Protein AF-0000000075746183 (afdb_homodimer)

Secondary structure (DSSP, 8-state):
--STTSGGGGGGGGGGG-------------------------TT----SSEEEEEEGGG--SHHHHHHHHHHHHHHTT-----GGG---SEEEEEHHHH-TT---TT--HHHHH-EEEEE----SS-HHHHT-TT--EEE-TTS-EEE-TTT-----HHHHH-TT---EE--S-SGGG-SS--TTSPPPPTT-EE---TTHHHHHTT---HHHHHTTTSEEEEETT-TTSHHHHHHHHS-EE-S-GGGS---SEEEE-/---SSGGGSGGGGGGGG-------------------------TT----SSEEEEEEGGG--SHHHHHHHHHHHHHHTT-----GGG---SEEEEEHHHH-TT---TT--HHHHH-EEEEE----SS-HHHHT-TT--EEE-TTS-EEE-TTT-----HHHHH-TT---EE--S-SGGG-SS--TTSPPPPTT-EE---TTHHHHHTT---HHHHHTTTSEEEEETT-TTSHHHHHHHHS-EE-S-GGGS---SEEEE-

InterPro domains:
  IPR006311 Twin-arginine translocation pathway, signal sequence [PS51318] (1-30)
  IPR017896 4Fe-4S ferredoxin-type, iron-sulphur binding domain [PF13247] (120-168)
  IPR017896 4Fe-4S ferredoxin-type, iron-sulphur binding domain [PS51379] (144-173)
  IPR017900 4Fe-4S ferredoxin, iron-sulphur binding, conserved site [PS00198] (153-164)
  IPR050954 Electron transfer iron-sulfur cluster-binding protein [PTHR43177] (46-257)
  IPR054822 Sulfate reduction electron transfer complex DsrMKJOP subunit DsrO-like [NF045797] (1-258)

Structure (mmCIF, N/CA/C/O backbone):
dat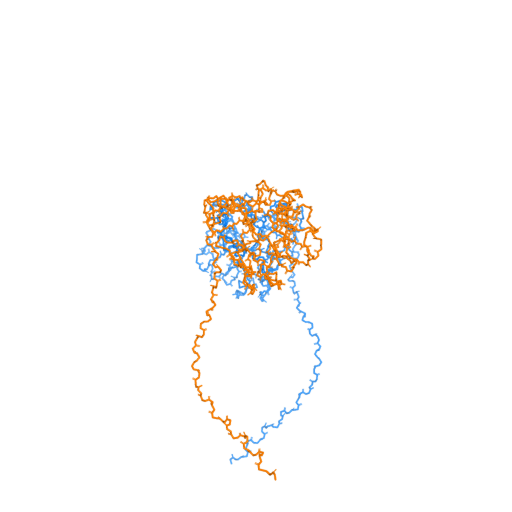a_AF-0000000075746183-model_v1
#
loop_
_entity.id
_entity.type
_entity.pdbx_description
1 polymer 'Membrane-bound menaquinol oxidoreductase, periplasmic ferredoxin subunit'
#
loop_
_atom_site.group_PDB
_atom_site.id
_atom_site.type_symbol
_atom_site.label_atom_id
_atom_site.label_alt_id
_atom_site.label_comp_id
_atom_site.label_asym_id
_atom_site.label_entity_id
_atom_site.label_seq_id
_atom_site.pdbx_PDB_ins_code
_atom_site.Cartn_x
_atom_site.Cartn_y
_atom_site.Cartn_z
_atom_site.occupancy
_atom_site.B_iso_or_equiv
_atom_site.auth_seq_id
_atom_site.auth_comp_id
_atom_site.auth_asym_id
_atom_site.auth_atom_id
_atom_site.pdbx_PDB_model_num
ATOM 1 N N . MET A 1 1 ? -32.625 -1.997 79.5 1 24.83 1 MET A N 1
ATOM 2 C CA . MET A 1 1 ? -31.609 -1.479 78.562 1 24.83 1 MET A CA 1
ATOM 3 C C . MET A 1 1 ? -31.953 -1.884 77.125 1 24.83 1 MET A C 1
ATOM 5 O O . MET A 1 1 ? -31.125 -1.716 76.25 1 24.83 1 MET A O 1
ATOM 9 N N . ASP A 1 2 ? -33 -2.76 76.938 1 25.75 2 ASP A N 1
ATOM 10 C CA . ASP A 1 2 ? -33.625 -3.752 76.062 1 25.75 2 ASP A CA 1
ATOM 11 C C . ASP A 1 2 ? -34.281 -3.094 74.875 1 25.75 2 ASP A C 1
ATOM 13 O O . ASP A 1 2 ? -34.531 -3.752 73.812 1 25.75 2 ASP A O 1
ATOM 17 N N . ASN A 1 3 ? -35 -1.98 75.062 1 28.05 3 ASN A N 1
ATOM 18 C CA . ASN A 1 3 ? -36.188 -1.578 74.312 1 28.05 3 ASN A CA 1
ATOM 19 C C . ASN A 1 3 ? -35.812 -1.03 72.938 1 28.05 3 ASN A C 1
ATOM 21 O O . ASN A 1 3 ? -36.688 -0.773 72.125 1 28.05 3 ASN A O 1
ATOM 25 N N . THR A 1 4 ? -34.688 -0.251 72.875 1 26.89 4 THR A N 1
ATOM 26 C CA . THR A 1 4 ? -34.656 0.896 71.938 1 26.89 4 THR A CA 1
ATOM 27 C C . THR A 1 4 ? -34.406 0.446 70.5 1 26.89 4 THR A C 1
ATOM 29 O O . THR A 1 4 ? -34.125 1.27 69.625 1 26.89 4 THR A O 1
ATOM 32 N N . ARG A 1 5 ? -34.031 -0.849 70.188 1 27.45 5 ARG A N 1
ATOM 33 C CA . ARG A 1 5 ? -33.469 -1.454 69 1 27.45 5 ARG A CA 1
ATOM 34 C C . ARG A 1 5 ? -34.5 -1.466 67.875 1 27.45 5 ARG A C 1
ATOM 36 O O . ARG A 1 5 ? -34.156 -1.617 66.688 1 27.45 5 ARG A O 1
ATOM 43 N N . ARG A 1 6 ? -35.812 -1.754 68.188 1 24.78 6 ARG A N 1
ATOM 44 C CA . ARG A 1 6 ? -36.875 -2.344 67.375 1 24.78 6 ARG A CA 1
ATOM 45 C C . ARG A 1 6 ? -37.312 -1.395 66.25 1 24.78 6 ARG A C 1
ATOM 47 O O . ARG A 1 6 ? -37.906 -1.827 65.25 1 24.78 6 ARG A O 1
ATOM 54 N N . LYS A 1 7 ? -37.531 -0.068 66.562 1 26.28 7 LYS A N 1
ATOM 55 C CA . LYS A 1 7 ? -38.5 0.768 65.875 1 26.28 7 LYS A CA 1
ATOM 56 C C . LYS A 1 7 ? -38.062 1.05 64.438 1 26.28 7 LYS A C 1
ATOM 58 O O . LYS A 1 7 ? -38.781 1.737 63.688 1 26.28 7 LYS A O 1
ATOM 63 N N . PHE A 1 8 ? -36.719 0.961 64.062 1 26.64 8 PHE A N 1
ATOM 64 C CA . PHE A 1 8 ? -36.188 1.719 62.938 1 26.64 8 PHE A CA 1
ATOM 65 C C . PHE A 1 8 ? -36.625 1.104 61.625 1 26.64 8 PHE A C 1
ATOM 67 O O . PHE A 1 8 ? -36.531 1.731 60.562 1 26.64 8 PHE A O 1
ATOM 74 N N . LEU A 1 9 ? -37.156 -0.167 61.5 1 29.14 9 LEU A N 1
ATOM 75 C CA . LEU A 1 9 ? -37.188 -0.981 60.312 1 29.14 9 LEU A CA 1
ATOM 76 C C . LEU A 1 9 ? -38.312 -0.522 59.375 1 29.14 9 LEU A C 1
ATOM 78 O O . LEU A 1 9 ? -38.531 -1.089 58.312 1 29.14 9 LEU A O 1
ATOM 82 N N . LYS A 1 10 ? -39.312 0.073 59.938 1 27.67 10 LYS A N 1
ATOM 83 C CA . LYS A 1 10 ? -40.625 0.03 59.344 1 27.67 10 LYS A CA 1
ATOM 84 C C . LYS A 1 10 ? -40.625 0.615 57.938 1 27.67 10 LYS A C 1
ATOM 86 O O . LYS A 1 10 ? -41.312 0.098 57.062 1 27.67 10 LYS A O 1
ATOM 91 N N . ILE A 1 11 ? -40.281 1.872 57.75 1 28.86 11 ILE A N 1
ATOM 92 C CA . ILE A 1 11 ? -41.031 2.691 56.812 1 28.86 11 ILE A CA 1
ATOM 93 C C . ILE A 1 11 ? -40.594 2.355 55.375 1 28.86 11 ILE A C 1
ATOM 95 O O . ILE A 1 11 ? -40.938 3.096 54.438 1 28.86 11 ILE A O 1
ATOM 99 N N . ALA A 1 12 ? -39.781 1.295 55.125 1 27.34 12 ALA A N 1
ATOM 100 C CA . ALA A 1 12 ? -39 1.243 53.875 1 27.34 12 ALA A CA 1
ATOM 101 C C . ALA A 1 12 ? -39.875 0.935 52.688 1 27.34 12 ALA A C 1
ATOM 103 O O . ALA A 1 12 ? -39.406 0.952 51.531 1 27.34 12 ALA A O 1
ATOM 104 N N . GLY A 1 13 ? -40.969 0.27 52.875 1 27.28 13 GLY A N 1
ATOM 105 C CA . GLY A 1 13 ? -41.406 -0.641 51.844 1 27.28 13 GLY A CA 1
ATOM 106 C C . GLY A 1 13 ? -41.938 0.072 50.594 1 27.28 13 GLY A C 1
ATOM 107 O O . GLY A 1 13 ? -42.094 -0.538 49.562 1 27.28 13 GLY A O 1
ATOM 108 N N . MET A 1 14 ? -42.719 1.104 50.812 1 26.31 14 MET A N 1
ATOM 109 C CA . MET A 1 14 ? -43.844 1.209 49.875 1 26.31 14 MET A CA 1
ATOM 110 C C . MET A 1 14 ? -43.312 1.618 48.5 1 26.31 14 MET A C 1
ATOM 112 O O . MET A 1 14 ? -44.062 1.519 47.5 1 26.31 14 MET A O 1
ATOM 116 N N . ALA A 1 15 ? -42.281 2.41 48.312 1 27.59 15 ALA A N 1
ATOM 117 C CA . ALA A 1 15 ? -42.438 3.443 47.312 1 27.59 15 ALA A CA 1
ATOM 118 C C . ALA A 1 15 ? -42.281 2.861 45.906 1 27.59 15 ALA A C 1
ATOM 120 O O . ALA A 1 15 ? -42.281 3.598 44.906 1 27.59 15 ALA A O 1
ATOM 121 N N . ALA A 1 16 ? -42.125 1.561 45.656 1 27.09 16 ALA A N 1
ATOM 122 C CA . ALA A 1 16 ? -41.375 1.199 44.438 1 27.09 16 ALA A CA 1
ATOM 123 C C . ALA A 1 16 ? -42.219 1.421 43.188 1 27.09 16 ALA A C 1
ATOM 125 O O . ALA A 1 16 ? -41.719 1.299 42.062 1 27.09 16 ALA A O 1
ATOM 126 N N . ALA A 1 17 ? -43.531 1.429 43.281 1 29.47 17 ALA A N 1
ATOM 127 C CA . ALA A 1 17 ? -44.188 0.857 42.125 1 29.47 17 ALA A CA 1
ATOM 128 C C . ALA A 1 17 ? -44.094 1.808 40.938 1 29.47 17 ALA A C 1
ATOM 130 O O . ALA A 1 17 ? -44.688 1.549 39.875 1 29.47 17 ALA A O 1
ATOM 131 N N . VAL A 1 18 ? -43.656 3.062 41.062 1 30.58 18 VAL A N 1
ATOM 132 C CA . VAL A 1 18 ? -44.156 3.91 39.969 1 30.58 18 VAL A CA 1
ATOM 133 C C . VAL A 1 18 ? -43.625 3.404 38.625 1 30.58 18 VAL A C 1
ATOM 135 O O . VAL A 1 18 ? -42.406 3.195 38.469 1 30.58 18 VAL A O 1
ATOM 138 N N . GLY A 1 19 ? -44.344 2.672 37.75 1 30.81 19 GLY A N 1
ATOM 139 C CA . GLY A 1 19 ? -44.219 2.143 36.406 1 30.81 19 GLY A CA 1
ATOM 140 C C . GLY A 1 19 ? -43.688 3.16 35.406 1 30.81 19 GLY A C 1
ATOM 141 O O . GLY A 1 19 ? -44.438 4.078 35.031 1 30.81 19 GLY A O 1
ATOM 142 N N . MET A 1 20 ? -42.531 3.893 35.625 1 28.91 20 MET A N 1
ATOM 143 C CA . MET A 1 20 ? -42.062 5.016 34.812 1 28.91 20 MET A CA 1
ATOM 144 C C . MET A 1 20 ? -41.875 4.621 33.375 1 28.91 20 MET A C 1
ATOM 146 O O . MET A 1 20 ? -41.25 3.602 33.062 1 28.91 20 MET A O 1
ATOM 150 N N . GLY A 1 21 ? -42.906 4.992 32.5 1 32.09 21 GLY A N 1
ATOM 151 C CA . GLY A 1 21 ? -42.938 4.902 31.031 1 32.09 21 GLY A CA 1
ATOM 152 C C . GLY A 1 21 ? -41.656 5.359 30.375 1 32.09 21 GLY A C 1
ATOM 153 O O . GLY A 1 21 ? -41.094 6.395 30.75 1 32.09 21 GLY A O 1
ATOM 154 N N . SER A 1 22 ? -40.75 4.523 29.922 1 32.72 22 SER A N 1
ATOM 155 C CA . SER A 1 22 ? -39.406 4.605 29.312 1 32.72 22 SER A CA 1
ATOM 156 C C . SER A 1 22 ? -39.438 5.5 28.062 1 32.72 22 SER A C 1
ATOM 158 O O . SER A 1 22 ? -39.812 5.055 26.984 1 32.72 22 SER A O 1
ATOM 160 N N . GLY A 1 23 ? -40.219 6.621 28.016 1 31.22 23 GLY A N 1
ATOM 161 C CA . GLY A 1 23 ? -40.125 7.301 26.734 1 31.22 23 GLY A CA 1
ATOM 162 C C . GLY A 1 23 ? -38.688 7.465 26.25 1 31.22 23 GLY A C 1
ATOM 163 O O . GLY A 1 23 ? -37.75 7.352 27.031 1 31.22 23 GLY A O 1
ATOM 164 N N . VAL A 1 24 ? -38.5 7.488 24.844 1 31.08 24 VAL A N 1
ATOM 165 C CA . VAL A 1 24 ? -37.375 7.547 23.922 1 31.08 24 VAL A CA 1
ATOM 166 C C . VAL A 1 24 ? -36.531 8.805 24.188 1 31.08 24 VAL A C 1
ATOM 168 O O . VAL A 1 24 ? -37.031 9.922 24.062 1 31.08 24 VAL A O 1
ATOM 171 N N . ALA A 1 25 ? -35.844 8.945 25.266 1 31.73 25 ALA A N 1
ATOM 172 C CA . ALA A 1 25 ? -34.906 10.047 25.281 1 31.73 25 ALA A CA 1
ATOM 173 C C . ALA A 1 25 ? -34.062 10.062 24 1 31.73 25 ALA A C 1
ATOM 175 O O . ALA A 1 25 ? -33.219 9.188 23.797 1 31.73 25 ALA A O 1
ATOM 176 N N . GLY A 1 26 ? -34.688 10.391 22.906 1 32.12 26 GLY A N 1
ATOM 177 C CA . GLY A 1 26 ? -33.875 10.742 21.75 1 32.12 26 GLY A CA 1
ATOM 178 C C . GLY A 1 26 ? -32.656 11.594 22.109 1 32.12 26 GLY A C 1
ATOM 179 O O . GLY A 1 26 ? -32.812 12.609 22.797 1 32.12 26 GLY A O 1
ATOM 180 N N . SER A 1 27 ? -31.578 10.945 22.438 1 34.5 27 SER A N 1
ATOM 181 C CA . SER A 1 27 ? -30.297 11.625 22.609 1 34.5 27 SER A CA 1
ATOM 182 C C . SER A 1 27 ? -30.125 12.734 21.578 1 34.5 27 SER A C 1
ATOM 184 O O . SER A 1 27 ? -29.891 12.453 20.391 1 34.5 27 SER A O 1
ATOM 186 N N . ALA A 1 28 ? -30.828 13.828 21.75 1 33.38 28 ALA A N 1
ATOM 187 C CA . ALA A 1 28 ? -30.469 15.047 21.031 1 33.38 28 ALA A CA 1
ATOM 188 C C . ALA A 1 28 ? -29 15.375 21.203 1 33.38 28 ALA A C 1
ATOM 190 O O . ALA A 1 28 ? -28.594 15.945 22.234 1 33.38 28 ALA A O 1
ATOM 191 N N . VAL A 1 29 ? -28.125 14.508 20.922 1 34.62 29 VAL A N 1
ATOM 192 C CA . VAL A 1 29 ? -26.812 15.094 20.703 1 34.62 29 VAL A CA 1
ATOM 193 C C . VAL A 1 29 ? -26.938 16.359 19.859 1 34.62 29 VAL A C 1
ATOM 195 O O . VAL A 1 29 ? -27.312 16.297 18.688 1 34.62 29 VAL A O 1
ATOM 198 N N . ALA A 1 30 ? -27.375 17.438 20.453 1 33.44 30 ALA A N 1
ATOM 199 C CA . ALA A 1 30 ? -27.312 18.734 19.781 1 33.44 30 ALA A CA 1
ATOM 200 C C . ALA A 1 30 ? -25.984 18.906 19.047 1 33.44 30 ALA A C 1
ATOM 202 O O . ALA A 1 30 ? -24.922 18.812 19.672 1 33.44 30 ALA A O 1
ATOM 203 N N . SER A 1 31 ? -25.906 18.578 17.797 1 35.06 31 SER A N 1
ATOM 204 C CA . SER A 1 31 ? -24.828 19.031 16.922 1 35.06 31 SER A CA 1
ATOM 205 C C . SER A 1 31 ? -24.547 20.516 17.125 1 35.06 31 SER A C 1
ATOM 207 O O . SER A 1 31 ? -25.312 21.375 16.688 1 35.06 31 SER A O 1
ATOM 209 N N . TYR A 1 32 ? -24.266 20.906 18.297 1 28.62 32 TYR A N 1
ATOM 210 C CA . TYR A 1 32 ? -23.797 22.281 18.312 1 28.62 32 TYR A CA 1
ATOM 211 C C . TYR A 1 32 ? -22.812 22.547 17.188 1 28.62 32 TYR A C 1
ATOM 213 O O . TYR A 1 32 ? -21.703 22.016 17.172 1 28.62 32 TYR A O 1
ATOM 221 N N . LYS A 1 33 ? -23.234 22.875 16.047 1 40.09 33 LYS A N 1
ATOM 222 C CA . LYS A 1 33 ? -22.375 23.484 15.023 1 40.09 33 LYS A CA 1
ATOM 223 C C . LYS A 1 33 ? -21.875 24.844 15.477 1 40.09 33 LYS A C 1
ATOM 225 O O . LYS A 1 33 ? -22.672 25.766 15.688 1 40.09 33 LYS A O 1
ATOM 230 N N . PRO A 1 34 ? -20.812 24.938 16.234 1 34.56 34 PRO A N 1
ATOM 231 C CA . PRO A 1 34 ? -20.391 26.312 16.453 1 34.56 34 PRO A CA 1
ATOM 232 C C . PRO A 1 34 ? -20.734 27.234 15.289 1 34.56 34 PRO A C 1
ATOM 234 O O . PRO A 1 34 ? -20.719 26.797 14.133 1 34.56 34 PRO A O 1
ATOM 237 N N . HIS A 1 35 ? -21.641 28.125 15.484 1 34.94 35 HIS A N 1
ATOM 238 C CA . HIS A 1 35 ? -21.906 29.172 14.5 1 34.94 35 HIS A CA 1
ATOM 239 C C . HIS A 1 35 ? -20.609 29.766 13.977 1 34.94 35 HIS A C 1
ATOM 241 O O . HIS A 1 35 ? -19.938 30.531 14.68 1 34.94 35 HIS A O 1
ATOM 247 N N . LEU A 1 36 ? -19.719 29.078 13.344 1 38.56 36 LEU A N 1
ATOM 248 C CA . LEU A 1 36 ? -18.719 29.828 12.578 1 38.56 36 LEU A CA 1
ATOM 249 C C . LEU A 1 36 ? -19.328 31.078 11.961 1 38.56 36 LEU A C 1
ATOM 251 O O . LEU A 1 36 ? -20.375 31.016 11.312 1 38.56 36 LEU A O 1
ATOM 255 N N . SER A 1 37 ? -19.297 32.219 12.523 1 35.5 37 SER A N 1
ATOM 256 C CA . SER A 1 37 ? -19.609 33.469 11.852 1 35.5 37 SER A CA 1
ATOM 257 C C . SER A 1 37 ? -19.328 33.375 10.359 1 35.5 37 SER A C 1
ATOM 259 O O . SER A 1 37 ? -18.297 32.844 9.945 1 35.5 37 SER A O 1
ATOM 261 N N . LYS A 1 38 ? -20.281 33.156 9.516 1 41.38 38 LYS A N 1
ATOM 262 C CA . LYS A 1 38 ? -20.141 33.531 8.117 1 41.38 38 LYS A CA 1
ATOM 263 C C . LYS A 1 38 ? -19.281 34.781 7.98 1 41.38 38 LYS A C 1
ATOM 265 O O . LYS A 1 38 ? -19.797 35.906 7.965 1 41.38 38 LYS A O 1
ATOM 270 N N . HIS A 1 39 ? -18.219 34.938 8.664 1 39.34 39 HIS A N 1
ATOM 271 C CA . HIS A 1 39 ? -17.375 36.062 8.234 1 39.34 39 HIS A CA 1
ATOM 272 C C . HIS A 1 39 ? -17.438 36.25 6.719 1 39.34 39 HIS A C 1
ATOM 274 O O . HIS A 1 39 ? -17.531 35.25 5.977 1 39.34 39 HIS A O 1
ATOM 280 N N . GLU A 1 40 ? -17.812 37.344 6.273 1 40 40 GLU A N 1
ATOM 281 C CA . GLU A 1 40 ? -17.781 37.781 4.883 1 40 40 GLU A CA 1
ATOM 282 C C . GLU A 1 40 ? -16.562 37.219 4.156 1 40 40 GLU A C 1
ATOM 284 O O . GLU A 1 40 ? -15.422 37.438 4.559 1 40 40 GLU A O 1
ATOM 289 N N . GLN A 1 41 ? -16.641 35.938 3.762 1 50.5 41 GLN A N 1
ATOM 290 C CA . GLN A 1 41 ? -15.633 35.438 2.834 1 50.5 41 GLN A CA 1
ATOM 291 C C . GLN A 1 41 ? -15.031 36.562 2.01 1 50.5 41 GLN A C 1
ATOM 293 O O . GLN A 1 41 ? -15.75 37.25 1.288 1 50.5 41 GLN A O 1
ATOM 298 N N . ARG A 1 42 ? -13.914 37.062 2.479 1 56.94 42 ARG A N 1
ATOM 299 C CA . ARG A 1 42 ? -13.203 38.062 1.66 1 56.94 42 ARG A CA 1
ATOM 300 C C . ARG A 1 42 ? -13.172 37.625 0.198 1 56.94 42 ARG A C 1
ATOM 302 O O . ARG A 1 42 ? -13.094 36.438 -0.101 1 56.94 42 ARG A O 1
ATOM 309 N N . LYS A 1 43 ? -13.594 38.406 -0.685 1 61 43 LYS A N 1
ATOM 310 C CA . LYS A 1 43 ? -13.594 38.188 -2.131 1 61 43 LYS A CA 1
ATOM 311 C C . LYS A 1 43 ? -12.344 37.469 -2.586 1 61 43 LYS A C 1
ATOM 313 O O . LYS A 1 43 ? -12.375 36.719 -3.566 1 61 43 LYS A O 1
ATOM 318 N N . GLU A 1 44 ? -11.156 37.406 -1.73 1 72.19 44 GLU A N 1
ATOM 319 C CA . GLU A 1 44 ? -9.883 36.844 -2.176 1 72.19 44 GLU A CA 1
ATOM 320 C C . GLU A 1 44 ? -9.633 35.469 -1.59 1 72.19 44 GLU A C 1
ATOM 322 O O . GLU A 1 44 ? -8.688 34.781 -1.979 1 72.19 44 GLU A O 1
ATOM 327 N N . ALA A 1 45 ? -10.5 34.844 -0.807 1 80.06 45 ALA A N 1
ATOM 328 C CA . ALA A 1 45 ? -10.266 33.594 -0.104 1 80.06 45 ALA A CA 1
ATOM 329 C C . ALA A 1 45 ? -10.305 32.406 -1.068 1 80.06 45 ALA A C 1
ATOM 331 O O . ALA A 1 45 ? -11.117 32.375 -1.992 1 80.06 45 ALA A O 1
ATOM 332 N N . LEU A 1 46 ? -9.32 31.5 -0.836 1 86.19 46 LEU A N 1
ATOM 333 C CA . LEU A 1 46 ? -9.43 30.25 -1.561 1 86.19 46 LEU A CA 1
ATOM 334 C C . LEU A 1 46 ? -10.609 29.422 -1.048 1 86.19 46 LEU A C 1
ATOM 336 O O . LEU A 1 46 ? -10.797 29.281 0.164 1 86.19 46 LEU A O 1
ATOM 340 N N . GLU A 1 47 ? -11.422 29.016 -1.967 1 87.31 47 GLU A N 1
ATOM 341 C CA . GLU A 1 47 ? -12.578 28.203 -1.594 1 87.31 47 GLU A CA 1
ATOM 342 C C . GLU A 1 47 ? -12.414 26.75 -2.039 1 87.31 47 GLU A C 1
ATOM 344 O O . GLU A 1 47 ? -11.875 26.484 -3.111 1 87.31 47 GLU A O 1
ATOM 349 N N . GLY A 1 48 ? -12.742 25.891 -1.13 1 92 48 GLY A N 1
ATOM 350 C CA . GLY A 1 48 ? -12.734 24.453 -1.396 1 92 48 GLY A CA 1
ATOM 351 C C . GLY A 1 48 ? -13.688 23.672 -0.507 1 92 48 GLY A C 1
ATOM 352 O O . GLY A 1 48 ? -14.141 24.188 0.523 1 92 48 GLY A O 1
ATOM 353 N N . LYS A 1 49 ? -14.062 22.531 -0.98 1 94.62 49 LYS A N 1
ATOM 354 C CA . LYS A 1 49 ? -14.977 21.688 -0.222 1 94.62 49 LYS A CA 1
ATOM 355 C C . LYS A 1 49 ? -14.219 20.672 0.621 1 94.62 49 LYS A C 1
ATOM 357 O O . LYS A 1 49 ? -14.664 20.297 1.705 1 94.62 49 LYS A O 1
ATOM 362 N N . ARG A 1 50 ? -13.109 20.266 0.1 1 97.69 50 ARG A N 1
ATOM 363 C CA . ARG A 1 50 ? -12.289 19.266 0.782 1 97.69 50 ARG A CA 1
ATOM 364 C C . ARG A 1 50 ? -10.82 19.422 0.411 1 97.69 50 ARG A C 1
ATOM 366 O O . ARG A 1 50 ? -10.352 18.828 -0.562 1 97.69 50 ARG A O 1
ATOM 373 N N . TRP A 1 51 ? -10.125 20.109 1.29 1 98.38 51 TRP A N 1
ATOM 374 C CA . TRP A 1 51 ? -8.719 20.359 0.99 1 98.38 51 TRP A CA 1
ATOM 375 C C . TRP A 1 51 ? -7.883 19.109 1.227 1 98.38 51 TRP A C 1
ATOM 377 O O . TRP A 1 51 ? -8.164 18.328 2.141 1 98.38 51 TRP A O 1
ATOM 387 N N . GLY A 1 52 ? -6.898 18.891 0.368 1 98.56 52 GLY A N 1
ATOM 388 C CA . GLY A 1 52 ? -5.949 17.797 0.516 1 98.56 52 GLY A CA 1
ATOM 389 C C . GLY A 1 52 ? -4.551 18.141 0.057 1 98.56 52 GLY A C 1
ATOM 390 O O . GLY A 1 52 ? -4.328 19.219 -0.506 1 98.56 52 GLY A O 1
ATOM 391 N N . LEU A 1 53 ? -3.619 17.328 0.427 1 98.88 53 LEU A N 1
ATOM 392 C CA . LEU A 1 53 ? -2.223 17.453 0.03 1 98.88 53 LEU A CA 1
ATOM 393 C C . LEU A 1 53 ? -1.722 16.188 -0.649 1 98.88 53 LEU A C 1
ATOM 395 O O . LEU A 1 53 ? -2.121 15.086 -0.279 1 98.88 53 LEU A O 1
ATOM 399 N N . VAL A 1 54 ? -0.916 16.391 -1.667 1 98.94 54 VAL A N 1
ATOM 400 C CA . VAL A 1 54 ? -0.118 15.312 -2.23 1 98.94 54 VAL A CA 1
ATOM 401 C C . VAL A 1 54 ? 1.367 15.602 -2.033 1 98.94 54 VAL A C 1
ATOM 403 O O . VAL A 1 54 ? 1.854 16.672 -2.426 1 98.94 54 VAL A O 1
ATOM 406 N N . ILE A 1 55 ? 2.047 14.719 -1.415 1 98.88 55 ILE A N 1
ATOM 407 C CA . ILE A 1 55 ? 3.494 14.82 -1.269 1 98.88 55 ILE A CA 1
ATOM 408 C C . ILE A 1 55 ? 4.184 13.953 -2.318 1 98.88 55 ILE A C 1
ATOM 410 O O . ILE A 1 55 ? 4.055 12.727 -2.301 1 98.88 55 ILE A O 1
ATOM 414 N N . ASP A 1 56 ? 4.84 14.594 -3.242 1 98.75 56 ASP A N 1
ATOM 415 C CA . ASP A 1 56 ? 5.641 13.883 -4.23 1 98.75 56 ASP A CA 1
ATOM 416 C C . ASP A 1 56 ? 7.016 13.523 -3.672 1 98.75 56 ASP A C 1
ATOM 418 O O . ASP A 1 56 ? 7.957 14.312 -3.777 1 98.75 56 ASP A O 1
ATOM 422 N N . THR A 1 57 ? 7.086 12.328 -3.152 1 98.25 57 THR A N 1
ATOM 423 C CA . THR A 1 57 ? 8.297 11.961 -2.422 1 98.25 57 THR A CA 1
ATOM 424 C C . THR A 1 57 ? 9.5 11.93 -3.354 1 98.25 57 THR A C 1
ATOM 426 O O . THR A 1 57 ? 10.648 11.984 -2.896 1 98.25 57 THR A O 1
ATOM 429 N N . ARG A 1 58 ? 9.336 11.859 -4.648 1 97.25 58 ARG A N 1
ATOM 430 C CA . ARG A 1 58 ? 10.414 11.82 -5.633 1 97.25 58 ARG A CA 1
ATOM 431 C C . ARG A 1 58 ? 11.148 13.156 -5.691 1 97.25 58 ARG A C 1
ATOM 433 O O . ARG A 1 58 ? 12.281 13.227 -6.184 1 97.25 58 ARG A O 1
ATOM 440 N N . LYS A 1 59 ? 10.5 14.156 -5.082 1 97.5 59 LYS A N 1
ATOM 441 C CA . LYS A 1 59 ? 11.062 15.5 -5.152 1 97.5 59 LYS A CA 1
ATOM 442 C C . LYS A 1 59 ? 11.789 15.867 -3.859 1 97.5 59 LYS A C 1
ATOM 444 O O . LYS A 1 59 ? 12.312 16.969 -3.727 1 97.5 59 LYS A O 1
ATOM 449 N N . PHE A 1 60 ? 11.812 15 -2.955 1 97.31 60 PHE A N 1
ATOM 450 C CA . PHE A 1 60 ? 12.539 15.188 -1.7 1 97.31 60 PHE A CA 1
ATOM 451 C C . PHE A 1 60 ? 13.742 14.266 -1.627 1 97.31 60 PHE A C 1
ATOM 453 O O . PHE A 1 60 ? 13.625 13.117 -1.188 1 97.31 60 PHE A O 1
ATOM 460 N N . LYS A 1 61 ? 14.867 14.742 -1.991 1 92.5 61 LYS A N 1
ATOM 461 C CA . LYS A 1 61 ? 16.047 13.914 -2.15 1 92.5 61 LYS A CA 1
ATOM 462 C C . LYS A 1 61 ? 17.078 14.211 -1.063 1 92.5 61 LYS A C 1
ATOM 464 O O . LYS A 1 61 ? 17.828 13.32 -0.646 1 92.5 61 LYS A O 1
ATOM 469 N N . SER A 1 62 ? 17.078 15.445 -0.643 1 93.88 62 SER A N 1
ATOM 470 C CA . SER A 1 62 ? 18.078 15.859 0.34 1 93.88 62 SER A CA 1
ATOM 471 C C . SER A 1 62 ? 17.422 16.438 1.587 1 93.88 62 SER A C 1
ATOM 473 O O . SER A 1 62 ? 16.234 16.781 1.565 1 93.88 62 SER A O 1
ATOM 475 N N . HIS A 1 63 ? 18.219 16.562 2.561 1 94 63 HIS A N 1
ATOM 476 C CA . HIS A 1 63 ? 17.75 17.141 3.809 1 94 63 HIS A CA 1
ATOM 477 C C . HIS A 1 63 ? 17.219 18.562 3.592 1 94 63 HIS A C 1
ATOM 479 O O . HIS A 1 63 ? 16.266 18.984 4.238 1 94 63 HIS A O 1
ATOM 485 N N . LYS A 1 64 ? 17.844 19.219 2.73 1 96.31 64 LYS A N 1
ATOM 486 C CA . LYS A 1 64 ? 17.469 20.609 2.453 1 96.31 64 LYS A CA 1
ATOM 487 C C . LYS A 1 64 ? 16.062 20.703 1.902 1 96.31 64 LYS A C 1
ATOM 489 O O . LYS A 1 64 ? 15.336 21.656 2.184 1 96.31 64 LYS A O 1
ATOM 494 N N . ASP A 1 65 ? 15.664 19.672 1.146 1 97.44 65 ASP A N 1
ATOM 495 C CA . ASP A 1 65 ? 14.32 19.656 0.568 1 97.44 65 ASP A CA 1
ATOM 496 C C . ASP A 1 65 ? 13.25 19.594 1.659 1 97.44 65 ASP A C 1
ATOM 498 O O . ASP A 1 65 ? 12.188 20.203 1.534 1 97.44 65 ASP A O 1
ATOM 502 N N . PHE A 1 66 ? 13.578 18.922 2.709 1 98.12 66 PHE A N 1
ATOM 503 C CA . PHE A 1 66 ? 12.664 18.812 3.834 1 98.12 66 PHE A CA 1
ATOM 504 C C . PHE A 1 66 ? 12.695 20.078 4.688 1 98.12 66 PHE A C 1
ATOM 506 O O . PHE A 1 66 ? 11.648 20.609 5.055 1 98.12 66 PHE A O 1
ATOM 513 N N . GLU A 1 67 ? 13.828 20.562 4.891 1 97.69 67 GLU A N 1
ATOM 514 C CA . GLU A 1 67 ? 14.062 21.672 5.805 1 97.69 67 GLU A CA 1
ATOM 515 C C . GLU A 1 67 ? 13.359 22.938 5.316 1 97.69 67 GLU A C 1
ATOM 517 O O . GLU A 1 67 ? 12.828 23.719 6.117 1 97.69 67 GLU A O 1
ATOM 522 N N . ARG A 1 68 ? 13.359 23.156 4.098 1 98 68 ARG A N 1
ATOM 523 C CA . ARG A 1 68 ? 12.75 24.375 3.592 1 98 68 ARG A CA 1
ATOM 524 C C . ARG A 1 68 ? 11.25 24.406 3.893 1 98 68 ARG A C 1
ATOM 526 O O . ARG A 1 68 ? 10.695 25.469 4.203 1 98 68 ARG A O 1
ATOM 533 N N . CYS A 1 69 ? 10.602 23.281 3.803 1 98.69 69 CYS A N 1
ATOM 534 C CA . CYS A 1 69 ? 9.18 23.203 4.113 1 98.69 69 CYS A CA 1
ATOM 535 C C . CYS A 1 69 ? 8.938 23.344 5.609 1 98.69 69 CYS A C 1
ATOM 537 O O . CYS A 1 69 ? 8.055 24.094 6.035 1 98.69 69 CYS A O 1
ATOM 539 N N . ILE A 1 70 ? 9.773 22.688 6.398 1 98.31 70 ILE A N 1
ATOM 540 C CA . ILE A 1 70 ? 9.648 22.688 7.852 1 98.31 70 ILE A CA 1
ATOM 541 C C . ILE A 1 70 ? 9.891 24.109 8.383 1 98.31 70 ILE A C 1
ATOM 543 O O . ILE A 1 70 ? 9.102 24.625 9.18 1 98.31 70 ILE A O 1
ATOM 547 N N . GLU A 1 71 ? 10.844 24.734 7.863 1 97.69 71 GLU A N 1
ATOM 548 C CA . GLU A 1 71 ? 11.203 26.062 8.32 1 97.69 71 GLU A CA 1
ATOM 549 C C . GLU A 1 71 ? 10.133 27.094 7.934 1 97.69 71 GLU A C 1
ATOM 551 O O . GLU A 1 71 ? 9.781 27.969 8.727 1 97.69 71 GLU A O 1
ATOM 556 N N . ALA A 1 72 ? 9.672 26.953 6.738 1 98.44 72 ALA A N 1
ATOM 557 C CA . ALA A 1 72 ? 8.617 27.875 6.297 1 98.44 72 ALA A CA 1
ATOM 558 C C . ALA A 1 72 ? 7.398 27.781 7.211 1 98.44 72 ALA A C 1
ATOM 560 O O . ALA A 1 72 ? 6.84 28.797 7.613 1 98.44 72 ALA A O 1
ATOM 561 N N . CYS A 1 73 ? 7.047 26.609 7.555 1 98.38 73 CYS A N 1
ATOM 562 C CA . CYS A 1 73 ? 5.898 26.375 8.414 1 98.38 73 CYS A CA 1
ATOM 563 C C . CYS A 1 73 ? 6.164 26.875 9.828 1 98.38 73 CYS A C 1
ATOM 565 O O . CYS A 1 73 ? 5.367 27.641 10.383 1 98.38 73 CYS A O 1
ATOM 567 N N . HIS A 1 74 ? 7.258 26.516 10.352 1 97.88 74 HIS A N 1
ATOM 568 C CA . HIS A 1 74 ? 7.566 26.812 11.742 1 97.88 74 HIS A CA 1
ATOM 569 C C . HIS A 1 74 ? 7.762 28.312 11.953 1 97.88 74 HIS A C 1
ATOM 571 O O . HIS A 1 74 ? 7.355 28.859 12.977 1 97.88 74 HIS A O 1
ATOM 577 N N . LYS A 1 75 ? 8.32 28.938 11 1 97.5 75 LYS A N 1
ATOM 578 C CA . LYS A 1 75 ? 8.57 30.375 11.109 1 97.5 75 LYS A CA 1
ATOM 579 C C . LYS A 1 75 ? 7.262 31.156 11.109 1 97.5 75 LYS A C 1
ATOM 581 O O . LYS A 1 75 ? 7.035 32 11.984 1 97.5 75 LYS A O 1
ATOM 586 N N . ILE A 1 76 ? 6.41 30.844 10.242 1 97.88 76 ILE A N 1
ATOM 587 C CA . ILE A 1 76 ? 5.234 31.703 10.094 1 97.88 76 ILE A CA 1
ATOM 588 C C . ILE A 1 76 ? 4.223 31.375 11.195 1 97.88 76 ILE A C 1
ATOM 590 O O . ILE A 1 76 ? 3.369 32.188 11.523 1 97.88 76 ILE A O 1
ATOM 594 N N . HIS A 1 77 ? 4.359 30.156 11.797 1 98.06 77 HIS A N 1
ATOM 595 C CA . HIS A 1 77 ? 3.355 29.75 12.773 1 98.06 77 HIS A CA 1
ATOM 596 C C . HIS A 1 77 ? 3.938 29.734 14.188 1 98.06 77 HIS A C 1
ATOM 598 O O . HIS A 1 77 ? 3.311 29.219 15.117 1 98.06 77 HIS A O 1
ATOM 604 N N . ASN A 1 78 ? 5.078 30.25 14.328 1 97.94 78 ASN A N 1
ATOM 605 C CA . ASN A 1 78 ? 5.719 30.344 15.633 1 97.94 78 ASN A CA 1
ATOM 606 C C . ASN A 1 78 ? 5.781 28.984 16.328 1 97.94 78 ASN A C 1
ATOM 608 O O . ASN A 1 78 ? 5.434 28.875 17.516 1 97.94 78 ASN A O 1
ATOM 612 N N . VAL A 1 79 ? 6.117 27.984 15.602 1 97.94 79 VAL A N 1
ATOM 613 C CA . VAL A 1 79 ? 6.328 26.672 16.203 1 97.94 79 VAL A CA 1
ATOM 614 C C . VAL A 1 79 ? 7.676 26.641 16.922 1 97.94 79 VAL A C 1
ATOM 616 O O . VAL A 1 79 ? 8.711 26.922 16.312 1 97.94 79 VAL A O 1
ATOM 619 N N . PRO A 1 80 ? 7.676 26.359 18.156 1 97.31 80 PRO A N 1
ATOM 620 C CA . PRO A 1 80 ? 8.938 26.391 18.906 1 97.31 80 PRO A CA 1
ATOM 621 C C . PRO A 1 80 ? 9.859 25.219 18.578 1 97.31 80 PRO A C 1
ATOM 623 O O . PRO A 1 80 ? 9.391 24.172 18.125 1 97.31 80 PRO A O 1
ATOM 626 N N . GLU A 1 81 ? 11.117 25.453 18.766 1 95.62 81 GLU A N 1
ATOM 627 C CA . GLU A 1 81 ? 12.109 24.391 18.656 1 95.62 81 GLU A CA 1
ATOM 628 C C . GLU A 1 81 ? 12.477 23.828 20.031 1 95.62 81 GLU A C 1
ATOM 630 O O . GLU A 1 81 ? 13.305 24.406 20.75 1 95.62 81 GLU A O 1
ATOM 635 N N . ILE A 1 82 ? 11.836 22.828 20.359 1 94.94 82 ILE A N 1
ATOM 636 C CA . ILE A 1 82 ? 12.062 22.156 21.625 1 94.94 82 ILE A CA 1
ATOM 637 C C . ILE A 1 82 ? 12.461 20.703 21.375 1 94.94 82 ILE A C 1
ATOM 639 O O . ILE A 1 82 ? 11.852 20.016 20.547 1 94.94 82 ILE A O 1
ATOM 643 N N . GLU A 1 83 ? 13.477 20.234 22.047 1 90.56 83 GLU A N 1
ATOM 644 C CA . GLU A 1 83 ? 13.969 18.875 21.828 1 90.56 83 GLU A CA 1
ATOM 645 C C . GLU A 1 83 ? 13.336 17.891 22.797 1 90.56 83 GLU A C 1
ATOM 647 O O . GLU A 1 83 ? 12.758 18.297 23.812 1 90.56 83 GLU A O 1
ATOM 652 N N . GLY A 1 84 ? 13.383 16.609 22.391 1 91.25 84 GLY A N 1
ATOM 653 C CA . GLY A 1 84 ? 12.992 15.531 23.297 1 91.25 84 GLY A CA 1
ATOM 654 C C . GLY A 1 84 ? 11.492 15.297 23.328 1 91.25 84 GLY A C 1
ATOM 655 O O . GLY A 1 84 ? 10.82 15.445 22.297 1 91.25 84 GLY A O 1
ATOM 656 N N . ASN A 1 85 ? 11 14.859 24.469 1 91 85 ASN A N 1
ATOM 657 C CA . ASN A 1 85 ? 9.625 14.398 24.609 1 91 85 ASN A CA 1
ATOM 658 C C . ASN A 1 85 ? 8.641 15.562 24.625 1 91 85 ASN A C 1
ATOM 660 O O . ASN A 1 85 ? 7.43 15.359 24.562 1 91 85 ASN A O 1
ATOM 664 N N . LYS A 1 86 ? 9.164 16.797 24.641 1 93.75 86 LYS A N 1
ATOM 665 C CA . LYS A 1 86 ? 8.297 17.969 24.656 1 93.75 86 LYS A CA 1
ATOM 666 C C . LYS A 1 86 ? 8.258 18.641 23.297 1 93.75 86 LYS A C 1
ATOM 668 O O . LYS A 1 86 ? 7.797 19.781 23.172 1 93.75 86 LYS A O 1
ATOM 673 N N . GLU A 1 87 ? 8.758 17.922 22.359 1 95.31 87 GLU A N 1
ATOM 674 C CA . GLU A 1 87 ? 8.82 18.469 21.016 1 95.31 87 GLU A CA 1
ATOM 675 C C . GLU A 1 87 ? 7.422 18.812 20.484 1 95.31 87 GLU A C 1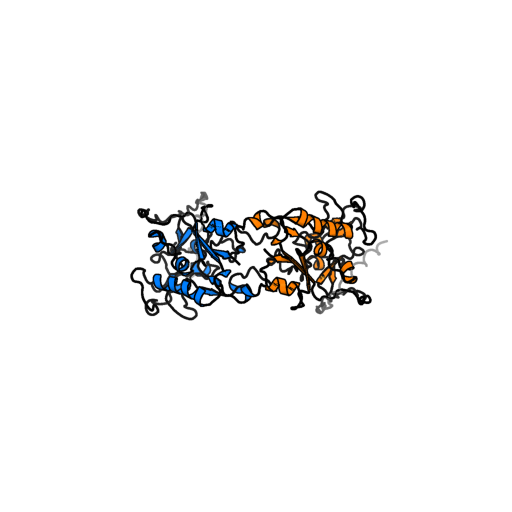
ATOM 677 O O . GLU A 1 87 ? 6.48 18.031 20.688 1 95.31 87 GLU A O 1
ATOM 682 N N . VAL A 1 88 ? 7.332 19.969 19.875 1 96.5 88 VAL A N 1
ATOM 683 C CA . VAL A 1 88 ? 6.117 20.359 19.172 1 96.5 88 VAL A CA 1
ATOM 684 C C . VAL A 1 88 ? 6.273 20.062 17.672 1 96.5 88 VAL A C 1
ATOM 686 O O . VAL A 1 88 ? 7.148 20.641 17.016 1 96.5 88 VAL A O 1
ATOM 689 N N . LYS A 1 89 ? 5.371 19.203 17.156 1 94.25 89 LYS A N 1
ATOM 690 C CA . LYS A 1 89 ? 5.496 18.719 15.781 1 94.25 89 LYS A CA 1
ATOM 691 C C . LYS A 1 89 ? 4.336 19.219 14.922 1 94.25 89 LYS A C 1
ATOM 693 O O . LYS A 1 89 ? 3.195 18.797 15.102 1 94.25 89 LYS A O 1
ATOM 698 N N . TRP A 1 90 ? 4.68 20.172 14.07 1 97.88 90 TRP A N 1
ATOM 699 C CA . TRP A 1 90 ? 3.717 20.531 13.031 1 97.88 90 TRP A CA 1
ATOM 700 C C . TRP A 1 90 ? 4.035 19.812 11.727 1 97.88 90 TRP A C 1
ATOM 702 O O . TRP A 1 90 ? 3.146 19.234 11.094 1 97.88 90 TRP A O 1
ATOM 712 N N . ILE A 1 91 ? 5.242 19.906 11.305 1 98.31 91 ILE A N 1
ATOM 713 C CA . ILE A 1 91 ? 5.805 19.172 10.18 1 98.31 91 ILE A CA 1
ATOM 714 C C . ILE A 1 91 ? 7.121 18.516 10.602 1 98.31 91 ILE A C 1
ATOM 716 O O . ILE A 1 91 ? 7.973 19.172 11.211 1 98.31 91 ILE A O 1
ATOM 720 N N . TRP A 1 92 ? 7.281 17.219 10.359 1 97.12 92 TRP A N 1
ATOM 721 C CA . TRP A 1 92 ? 8.492 16.484 10.719 1 97.12 92 TRP A CA 1
ATOM 722 C C . TRP A 1 92 ? 8.773 15.383 9.711 1 97.12 92 TRP A C 1
ATOM 724 O O . TRP A 1 92 ? 8.133 15.305 8.656 1 97.12 92 TRP A O 1
ATOM 734 N N . THR A 1 93 ? 9.797 14.633 9.906 1 97.81 93 THR A N 1
ATOM 735 C CA . THR A 1 93 ? 10.141 13.555 8.984 1 97.81 93 THR A CA 1
ATOM 736 C C . THR A 1 93 ? 10.312 12.234 9.734 1 97.81 93 THR A C 1
ATOM 738 O O . THR A 1 93 ? 10.5 12.227 10.953 1 97.81 93 THR A O 1
ATOM 741 N N . ASP A 1 94 ? 10.133 11.219 9.078 1 97.44 94 ASP A N 1
ATOM 742 C CA . ASP A 1 94 ? 10.406 9.875 9.578 1 97.44 94 ASP A CA 1
ATOM 743 C C . ASP A 1 94 ? 10.688 8.906 8.43 1 97.44 94 ASP A C 1
ATOM 745 O O . ASP A 1 94 ? 10.648 9.297 7.258 1 97.44 94 ASP A O 1
ATOM 749 N N . HIS A 1 95 ? 11 7.691 8.734 1 97.06 95 HIS A N 1
ATOM 750 C CA . HIS A 1 95 ? 11.367 6.688 7.738 1 97.06 95 HIS A CA 1
ATOM 751 C C . HIS A 1 95 ? 10.172 5.832 7.348 1 97.06 95 HIS A C 1
ATOM 753 O O . HIS A 1 95 ? 9.164 5.801 8.062 1 97.06 95 HIS A O 1
ATOM 759 N N . PHE A 1 96 ? 10.297 5.117 6.246 1 97.56 96 PHE A N 1
ATOM 760 C CA . PHE A 1 96 ? 9.203 4.43 5.578 1 97.56 96 PHE A CA 1
ATOM 761 C C . PHE A 1 96 ? 8.469 3.508 6.543 1 97.56 96 PHE A C 1
ATOM 763 O O . PHE A 1 96 ? 7.238 3.562 6.648 1 97.56 96 PHE A O 1
ATOM 770 N N . ALA A 1 97 ? 9.164 2.701 7.273 1 95.38 97 ALA A N 1
ATOM 771 C CA . ALA A 1 97 ? 8.562 1.682 8.125 1 95.38 97 ALA A CA 1
ATOM 772 C C . ALA A 1 97 ? 7.664 2.314 9.188 1 95.38 97 ALA A C 1
ATOM 774 O O . ALA A 1 97 ? 6.641 1.741 9.57 1 95.38 97 ALA A O 1
ATOM 775 N N . HIS A 1 98 ? 8.047 3.508 9.641 1 95.88 98 HIS A N 1
ATOM 776 C CA . HIS A 1 98 ? 7.258 4.215 10.648 1 95.88 98 HIS A CA 1
ATOM 777 C C . HIS A 1 98 ? 6.082 4.949 10.016 1 95.88 98 HIS A C 1
ATOM 779 O O . HIS A 1 98 ? 5.012 5.047 10.617 1 95.88 98 HIS A O 1
ATOM 785 N N . VAL A 1 99 ? 6.336 5.453 8.859 1 97.25 99 VAL A N 1
ATOM 786 C CA . VAL A 1 99 ? 5.336 6.266 8.172 1 97.25 99 VAL A CA 1
ATOM 787 C C . VAL A 1 99 ? 4.23 5.363 7.625 1 97.25 99 VAL A C 1
ATOM 789 O O . VAL A 1 99 ? 3.049 5.699 7.715 1 97.25 99 VAL A O 1
ATOM 792 N N . PHE A 1 100 ? 4.633 4.211 7.082 1 96.19 100 PHE A N 1
ATOM 793 C CA . PHE A 1 100 ? 3.711 3.271 6.457 1 96.19 100 PHE A CA 1
ATOM 794 C C . PHE A 1 100 ? 3.826 1.894 7.094 1 96.19 100 PHE A C 1
ATOM 796 O O . PHE A 1 100 ? 4.16 0.917 6.422 1 96.19 100 PHE A O 1
ATOM 803 N N . PRO A 1 101 ? 3.395 1.775 8.328 1 93.5 101 PRO A N 1
ATOM 804 C CA . PRO A 1 101 ? 3.568 0.505 9.039 1 93.5 101 PRO A CA 1
ATOM 805 C C . PRO A 1 101 ? 2.721 -0.62 8.445 1 93.5 101 PRO A C 1
ATOM 807 O O . PRO A 1 101 ? 3.035 -1.798 8.633 1 93.5 101 PRO A O 1
ATOM 810 N N . GLY A 1 102 ? 1.708 -0.304 7.742 1 89.94 102 GLY A N 1
ATOM 811 C CA . GLY A 1 102 ? 0.824 -1.307 7.168 1 89.94 102 GLY A CA 1
ATOM 812 C C . GLY A 1 102 ? 1.315 -1.848 5.84 1 89.94 102 GLY A C 1
ATOM 813 O O . GLY A 1 102 ? 0.628 -2.645 5.195 1 89.94 102 GLY A O 1
ATOM 814 N N . GLN A 1 103 ? 2.459 -1.436 5.465 1 89.81 103 GLN A N 1
ATOM 815 C CA . GLN A 1 103 ? 2.98 -1.854 4.168 1 89.81 103 GLN A CA 1
ATOM 816 C C . GLN A 1 103 ? 4.359 -2.492 4.312 1 89.81 103 GLN A C 1
ATOM 818 O O . GLN A 1 103 ? 5.32 -2.057 3.674 1 89.81 103 GLN A O 1
ATOM 823 N N . PRO A 1 104 ? 4.387 -3.572 5.039 1 90.19 104 PRO A N 1
ATOM 824 C CA . PRO A 1 104 ? 5.691 -4.23 5.152 1 90.19 104 PRO A CA 1
ATOM 825 C C . PRO A 1 104 ? 6.148 -4.859 3.836 1 90.19 104 PRO A C 1
ATOM 827 O O . PRO A 1 104 ? 5.336 -5.422 3.1 1 90.19 104 PRO A O 1
ATOM 830 N N . ASN A 1 105 ? 7.352 -4.637 3.482 1 93.31 105 ASN A N 1
ATOM 831 C CA . ASN A 1 105 ? 7.996 -5.191 2.299 1 93.31 105 ASN A CA 1
ATOM 832 C C . ASN A 1 105 ? 9.453 -5.551 2.572 1 93.31 105 ASN A C 1
ATOM 834 O O . ASN A 1 105 ? 10.289 -4.664 2.756 1 93.31 105 ASN A O 1
ATOM 838 N N . PRO A 1 106 ? 9.711 -6.855 2.596 1 94.31 106 PRO A N 1
ATOM 839 C CA . PRO A 1 106 ? 11.086 -7.246 2.91 1 94.31 106 PRO A CA 1
ATOM 840 C C . PRO A 1 106 ? 12.086 -6.824 1.835 1 94.31 106 PRO A C 1
ATOM 842 O O . PRO A 1 106 ? 13.289 -6.773 2.09 1 94.31 106 PRO A O 1
ATOM 845 N N . TYR A 1 107 ? 11.609 -6.543 0.689 1 96.69 107 TYR A N 1
ATOM 846 C CA . TYR A 1 107 ? 12.461 -6.109 -0.414 1 96.69 107 TYR A CA 1
ATOM 847 C C . TYR A 1 107 ? 12.016 -4.754 -0.945 1 96.69 107 TYR A C 1
ATOM 849 O O . TYR A 1 107 ? 11.836 -4.578 -2.154 1 96.69 107 TYR A O 1
ATOM 857 N N . LEU A 1 108 ? 11.898 -3.811 -0.016 1 96.62 108 LEU A N 1
ATOM 858 C CA . LEU A 1 108 ? 11.484 -2.449 -0.347 1 96.62 108 LEU A CA 1
ATOM 859 C C . LEU A 1 108 ? 12.5 -1.791 -1.281 1 96.62 108 LEU A C 1
ATOM 861 O O . LEU A 1 108 ? 13.703 -1.973 -1.122 1 96.62 108 LEU A O 1
ATOM 865 N N . ALA A 1 109 ? 11.969 -1.013 -2.203 1 97.19 109 ALA A N 1
ATOM 866 C CA . ALA A 1 109 ? 12.844 -0.262 -3.1 1 97.19 109 ALA A CA 1
ATOM 867 C C . ALA A 1 109 ? 13.883 0.533 -2.314 1 97.19 109 ALA A C 1
ATOM 869 O O . ALA A 1 109 ? 13.562 1.144 -1.292 1 97.19 109 ALA A O 1
ATOM 870 N N . GLU A 1 110 ? 15.016 0.59 -2.807 1 96.56 110 GLU A N 1
ATOM 871 C CA . GLU A 1 110 ? 16.156 1.184 -2.109 1 96.56 110 GLU A CA 1
ATOM 872 C C . GLU A 1 110 ? 15.914 2.662 -1.821 1 96.56 110 GLU A C 1
ATOM 874 O O . GLU A 1 110 ? 16.219 3.145 -0.727 1 96.56 110 GLU A O 1
ATOM 879 N N . ARG A 1 111 ? 15.359 3.34 -2.727 1 96.12 111 ARG A N 1
ATOM 880 C CA . ARG A 1 111 ? 15.086 4.762 -2.539 1 96.12 111 ARG A CA 1
ATOM 881 C C . ARG A 1 111 ? 14.188 4.992 -1.329 1 96.12 111 ARG A C 1
ATOM 883 O O . ARG A 1 111 ? 14.484 5.84 -0.484 1 96.12 111 ARG A O 1
ATOM 890 N N . LEU A 1 112 ? 13.164 4.191 -1.262 1 96.44 112 LEU A N 1
ATOM 891 C CA . LEU A 1 112 ? 12.172 4.375 -0.207 1 96.44 112 LEU A CA 1
ATOM 892 C C . LEU A 1 112 ? 12.711 3.91 1.139 1 96.44 112 LEU A C 1
ATOM 894 O O . LEU A 1 112 ? 12.359 4.465 2.182 1 96.44 112 LEU A O 1
ATOM 898 N N . GLU A 1 113 ? 13.555 2.955 1.039 1 95 113 GLU A N 1
ATOM 899 C CA . GLU A 1 113 ? 14.164 2.443 2.264 1 95 113 GLU A CA 1
ATOM 900 C C . GLU A 1 113 ? 15.094 3.479 2.895 1 95 113 GLU A C 1
ATOM 902 O O . GLU A 1 113 ? 15.18 3.578 4.121 1 95 113 GLU A O 1
ATOM 907 N N . ASN A 1 114 ? 15.695 4.262 2.113 1 94 114 ASN A N 1
ATOM 908 C CA . ASN A 1 114 ? 16.766 5.129 2.604 1 94 114 ASN A CA 1
ATOM 909 C C . ASN A 1 114 ? 16.297 6.574 2.734 1 94 114 ASN A C 1
ATOM 911 O O . ASN A 1 114 ? 17 7.41 3.307 1 94 114 ASN A O 1
ATOM 915 N N . GLN A 1 115 ? 15.148 6.852 2.316 1 95.06 115 GLN A N 1
ATOM 916 C CA . GLN A 1 115 ? 14.703 8.242 2.342 1 95.06 115 GLN A CA 1
ATOM 917 C C . GLN A 1 115 ? 13.773 8.5 3.521 1 95.06 115 GLN A C 1
ATOM 919 O O . GLN A 1 115 ? 13.211 7.562 4.094 1 95.06 115 GLN A O 1
ATOM 924 N N . GLU A 1 116 ? 13.711 9.766 3.85 1 96.62 116 GLU A N 1
ATOM 925 C CA . GLU A 1 116 ? 12.711 10.227 4.809 1 96.62 116 GLU A CA 1
ATOM 926 C C . GLU A 1 116 ? 11.43 10.664 4.105 1 96.62 116 GLU A C 1
ATOM 928 O O . GLU A 1 116 ? 11.406 10.797 2.879 1 96.62 116 GLU A O 1
ATOM 933 N N . PHE A 1 117 ? 10.453 10.852 4.926 1 97.94 117 PHE A N 1
ATOM 934 C CA . PHE A 1 117 ? 9.148 11.273 4.438 1 97.94 117 PHE A CA 1
ATOM 935 C C . PHE A 1 117 ? 8.609 12.422 5.281 1 97.94 117 PHE A C 1
ATOM 937 O O . PHE A 1 117 ? 8.766 12.43 6.504 1 97.94 117 PHE A O 1
ATOM 944 N N . LEU A 1 118 ? 8.039 13.359 4.598 1 98.38 118 LEU A N 1
ATOM 945 C CA . LEU A 1 118 ? 7.418 14.492 5.273 1 98.38 118 LEU A CA 1
ATOM 946 C C . LEU A 1 118 ? 6.102 14.086 5.922 1 98.38 118 LEU A C 1
ATOM 948 O O . LEU A 1 118 ? 5.27 13.422 5.289 1 98.38 118 LEU A O 1
ATOM 952 N N . LEU A 1 119 ? 5.961 14.492 7.211 1 98.56 119 LEU A N 1
ATOM 953 C CA . LEU A 1 119 ? 4.738 14.18 7.945 1 98.56 119 LEU A CA 1
ATOM 954 C C . LEU A 1 119 ? 4.09 15.453 8.484 1 98.56 119 LEU A C 1
ATOM 956 O O . LEU A 1 119 ? 4.789 16.391 8.859 1 98.56 119 LEU A O 1
ATOM 960 N N . LEU A 1 120 ? 2.828 15.453 8.492 1 98.69 120 LEU A N 1
ATOM 961 C CA . LEU A 1 120 ? 1.985 16.5 9.062 1 98.69 120 LEU A CA 1
ATOM 962 C C . LEU A 1 120 ? 0.585 15.969 9.359 1 98.69 120 LEU A C 1
ATOM 964 O O . LEU A 1 120 ? 0.292 14.797 9.094 1 98.69 120 LEU A O 1
ATOM 968 N N . CYS A 1 121 ? -0.203 16.766 9.977 1 98.81 121 CYS A N 1
ATOM 969 C CA . CYS A 1 121 ? -1.6 16.391 10.172 1 98.81 121 CYS A CA 1
ATOM 970 C C . CYS A 1 121 ? -2.246 15.992 8.852 1 98.81 121 CYS A C 1
ATOM 972 O O . CYS A 1 121 ? -2.021 16.641 7.824 1 98.81 121 CYS A O 1
ATOM 974 N N . ASN A 1 122 ? -3.129 14.961 8.906 1 98.75 122 ASN A N 1
ATOM 975 C CA . ASN A 1 122 ? -3.734 14.422 7.695 1 98.75 122 ASN A CA 1
ATOM 976 C C . ASN A 1 122 ? -5.086 15.07 7.41 1 98.75 122 ASN A C 1
ATOM 978 O O . ASN A 1 122 ? -5.711 14.781 6.387 1 98.75 122 ASN A O 1
ATOM 982 N N . HIS A 1 123 ? -5.496 15.891 8.32 1 98.81 123 HIS A N 1
ATOM 983 C CA . HIS A 1 123 ? -6.82 16.484 8.156 1 98.81 123 HIS A CA 1
ATOM 984 C C . HIS A 1 123 ? -7.828 15.453 7.664 1 98.81 123 HIS A C 1
ATOM 986 O O . HIS A 1 123 ? -8.516 15.68 6.664 1 98.81 123 HIS A O 1
ATOM 992 N N . CYS A 1 124 ? -7.973 14.438 8.43 1 98.75 124 CYS A N 1
ATOM 993 C CA . CYS A 1 124 ? -8.758 13.266 8.078 1 98.75 124 CYS A CA 1
ATOM 994 C C . CYS A 1 124 ? -10.219 13.641 7.836 1 98.75 124 CYS A C 1
ATOM 996 O O . CYS A 1 124 ? -10.719 14.602 8.422 1 98.75 124 CYS A O 1
ATOM 998 N N . ASP A 1 125 ? -10.828 12.867 6.941 1 98 125 ASP A N 1
ATOM 999 C CA . ASP A 1 125 ? -12.258 13.023 6.711 1 98 125 ASP A CA 1
ATOM 1000 C C . ASP A 1 125 ? -13.062 12.547 7.922 1 98 125 ASP A C 1
ATOM 1002 O O . ASP A 1 125 ? -14.086 13.141 8.266 1 98 125 ASP A O 1
ATOM 1006 N N . ASN A 1 126 ? -12.625 11.492 8.523 1 98.19 126 ASN A N 1
ATOM 1007 C CA . ASN A 1 126 ? -13.164 10.953 9.766 1 98.19 126 ASN A CA 1
ATOM 1008 C C . ASN A 1 126 ? -12.164 11.086 10.914 1 98.19 126 ASN A C 1
ATOM 1010 O O . ASN A 1 126 ? -11.539 10.102 11.312 1 98.19 126 ASN A O 1
ATOM 1014 N N . PRO A 1 127 ? -12.094 12.297 11.5 1 98.69 127 PRO A N 1
ATOM 1015 C CA . PRO A 1 127 ? -11.023 12.57 12.461 1 98.69 127 PRO A CA 1
ATOM 1016 C C . PRO A 1 127 ? -11.391 12.148 13.883 1 98.69 127 PRO A C 1
ATOM 1018 O O . PRO A 1 127 ? -12.242 12.789 14.516 1 98.69 127 PRO A O 1
ATOM 1021 N N . PRO A 1 128 ? -10.719 11.156 14.359 1 98.69 128 PRO A N 1
ATOM 1022 C CA . PRO A 1 128 ? -11.023 10.75 15.734 1 98.69 128 PRO A CA 1
ATOM 1023 C C . PRO A 1 128 ? -10.68 11.828 16.766 1 98.69 128 PRO A C 1
ATOM 1025 O O . PRO A 1 128 ? -11.32 11.922 17.812 1 98.69 128 PRO A O 1
ATOM 1028 N N . CYS A 1 129 ? -9.727 12.633 16.469 1 98.75 129 CYS A N 1
ATOM 1029 C CA . CYS A 1 129 ? -9.32 13.688 17.391 1 98.75 129 CYS A CA 1
ATOM 1030 C C . CYS A 1 129 ? -10.469 14.656 17.641 1 98.75 129 CYS A C 1
ATOM 1032 O O . CYS A 1 129 ? -10.547 15.25 18.719 1 98.75 129 CYS A O 1
ATOM 1034 N N . VAL A 1 130 ? -11.281 14.844 16.656 1 98.75 130 VAL A N 1
ATOM 1035 C CA . VAL A 1 130 ? -12.445 15.711 16.797 1 98.75 130 VAL A CA 1
ATOM 1036 C C . VAL A 1 130 ? -13.484 15.031 17.703 1 98.75 130 VAL A C 1
ATOM 1038 O O . VAL A 1 130 ? -14.047 15.664 18.594 1 98.75 130 VAL A O 1
ATOM 1041 N N . ARG A 1 131 ? -13.617 13.789 17.5 1 98.31 131 ARG A N 1
ATOM 1042 C CA . ARG A 1 131 ? -14.672 13.047 18.188 1 98.31 131 ARG A CA 1
ATOM 1043 C C . ARG A 1 131 ? -14.359 12.891 19.672 1 98.31 131 ARG A C 1
ATOM 1045 O O . ARG A 1 131 ? -15.273 12.883 20.5 1 98.31 131 ARG A O 1
ATOM 1052 N N . VAL A 1 132 ? -13.156 12.852 20.031 1 98.56 132 VAL A N 1
ATOM 1053 C CA . VAL A 1 132 ? -12.805 12.508 21.406 1 98.56 132 VAL A CA 1
ATOM 1054 C C . VAL A 1 132 ? -12.664 13.781 22.234 1 98.56 132 VAL A C 1
ATOM 1056 O O . VAL A 1 132 ? -12.484 13.719 23.453 1 98.56 132 VAL A O 1
ATOM 1059 N N . CYS A 1 133 ? -12.68 14.906 21.578 1 98.5 133 CYS A N 1
ATOM 1060 C CA . CYS A 1 133 ? -12.492 16.156 22.297 1 98.5 133 CYS A CA 1
ATOM 1061 C C . CYS A 1 133 ? -13.734 16.516 23.109 1 98.5 133 CYS A C 1
ATOM 1063 O O . CYS A 1 133 ? -14.781 16.828 22.531 1 98.5 133 CYS A O 1
ATOM 1065 N N . PRO A 1 134 ? -13.633 16.531 24.375 1 98.12 134 PRO A N 1
ATOM 1066 C CA . PRO A 1 134 ? -14.844 16.719 25.172 1 98.12 134 PRO A CA 1
ATOM 1067 C C . PRO A 1 134 ? -15.367 18.156 25.109 1 98.12 134 PRO A C 1
ATOM 1069 O O . PRO A 1 134 ? -16.562 18.391 25.312 1 98.12 134 PRO A O 1
ATOM 1072 N N . THR A 1 135 ? -14.523 19.125 24.875 1 98.19 135 THR A N 1
ATOM 1073 C CA . THR A 1 135 ? -14.93 20.516 24.891 1 98.19 135 THR A CA 1
ATOM 1074 C C . THR A 1 135 ? -15.164 21.031 23.469 1 98.19 135 THR A C 1
ATOM 1076 O O . THR A 1 135 ? -15.422 22.219 23.25 1 98.19 135 THR A O 1
ATOM 1079 N N . ARG A 1 136 ? -14.914 20.172 22.5 1 97.88 136 ARG A N 1
ATOM 1080 C CA . ARG A 1 136 ? -15.055 20.5 21.094 1 97.88 136 ARG A CA 1
ATOM 1081 C C . ARG A 1 136 ? -14.062 21.594 20.688 1 97.88 136 ARG A C 1
ATOM 1083 O O . ARG A 1 136 ? -14.352 22.406 19.812 1 97.88 136 ARG A O 1
ATOM 1090 N N . ALA A 1 137 ? -12.953 21.578 21.5 1 98.44 137 ALA A N 1
ATOM 1091 C CA . ALA A 1 137 ? -11.867 22.484 21.109 1 98.44 137 ALA A CA 1
ATOM 1092 C C . ALA A 1 137 ? -11.281 22.109 19.766 1 98.44 137 ALA A C 1
ATOM 1094 O O . ALA A 1 137 ? -10.828 22.969 19 1 98.44 137 ALA A O 1
ATOM 1095 N N . THR A 1 138 ? -11.219 20.859 19.453 1 98.38 138 THR A N 1
ATOM 1096 C CA . THR A 1 138 ? -10.891 20.375 18.109 1 98.38 138 THR A CA 1
ATOM 1097 C C . THR A 1 138 ? -12.156 20.188 17.281 1 98.38 138 THR A C 1
ATOM 1099 O O . THR A 1 138 ? -13.133 19.594 17.75 1 98.38 138 THR A O 1
ATOM 1102 N N . PHE A 1 139 ? -12.156 20.797 16.094 1 98.44 139 PHE A N 1
ATOM 1103 C CA . PHE A 1 139 ? -13.336 20.703 15.234 1 98.44 139 PHE A CA 1
ATOM 1104 C C . PHE A 1 139 ? -12.93 20.672 13.766 1 98.44 139 PHE A C 1
ATOM 1106 O O . PHE A 1 139 ? -11.781 20.938 13.422 1 98.44 139 PHE A O 1
ATOM 1113 N N . GLN A 1 140 ? -13.867 20.266 12.953 1 98.5 140 GLN A N 1
ATOM 1114 C CA . GLN A 1 140 ? -13.617 20.203 11.516 1 98.5 140 GLN A CA 1
ATOM 1115 C C . GLN A 1 140 ?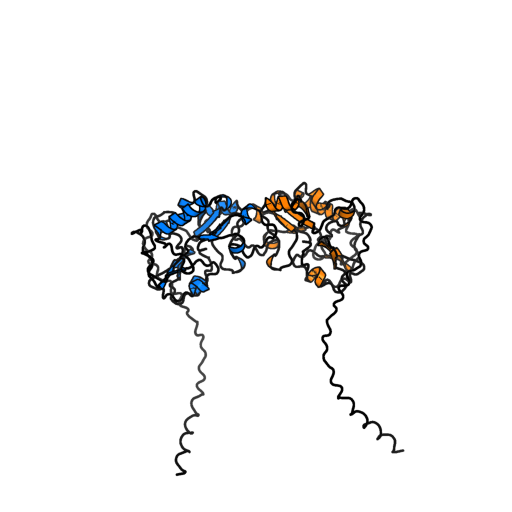 -14.461 21.234 10.766 1 98.5 140 GLN A C 1
ATOM 1117 O O . GLN A 1 140 ? -15.672 21.312 10.969 1 98.5 140 GLN A O 1
ATOM 1122 N N . ARG A 1 141 ? -13.805 22 10 1 97.81 141 ARG A N 1
ATOM 1123 C CA . ARG A 1 141 ? -14.492 22.969 9.141 1 97.81 141 ARG A CA 1
ATOM 1124 C C . ARG A 1 141 ? -15.203 22.266 7.992 1 97.81 141 ARG A C 1
ATOM 1126 O O . ARG A 1 141 ? -14.922 21.109 7.699 1 97.81 141 ARG A O 1
ATOM 1133 N N . GLU A 1 142 ? -16.078 23.016 7.27 1 95.94 142 GLU A N 1
ATOM 1134 C CA . GLU A 1 142 ? -16.828 22.469 6.137 1 95.94 142 GLU A CA 1
ATOM 1135 C C . GLU A 1 142 ? -15.891 22.078 4.996 1 95.94 142 GLU A C 1
ATOM 1137 O O . GLU A 1 142 ? -16.188 21.156 4.23 1 95.94 142 GLU A O 1
ATOM 1142 N N . ASP A 1 143 ? -14.758 22.766 4.973 1 97.5 143 ASP A N 1
ATOM 1143 C CA . ASP A 1 143 ? -13.82 22.5 3.891 1 97.5 143 ASP A CA 1
ATOM 1144 C C . ASP A 1 143 ? -12.852 21.375 4.27 1 97.5 143 ASP A C 1
ATOM 1146 O O . ASP A 1 143 ? -11.875 21.125 3.561 1 97.5 143 ASP A O 1
ATOM 1150 N N . GLY A 1 144 ? -13.062 20.734 5.414 1 98 144 GLY A N 1
ATOM 1151 C CA . GLY A 1 144 ? -12.336 19.531 5.797 1 98 144 GLY A CA 1
ATOM 1152 C C . GLY A 1 144 ? -11.164 19.812 6.715 1 98 144 GLY A C 1
ATOM 1153 O O . GLY A 1 144 ? -10.547 18.875 7.246 1 98 144 GLY A O 1
ATOM 1154 N N . ILE A 1 145 ? -10.82 21.062 6.93 1 98.69 145 ILE A N 1
ATOM 1155 C CA . ILE A 1 145 ? -9.688 21.406 7.781 1 98.69 145 ILE A CA 1
ATOM 1156 C C . ILE A 1 145 ? -10.031 21.109 9.242 1 98.69 145 ILE A C 1
ATOM 1158 O O . ILE A 1 145 ? -11.086 21.5 9.727 1 98.69 145 ILE A O 1
ATOM 1162 N N . VAL A 1 146 ? -9.172 20.359 9.867 1 98.81 146 VAL A N 1
ATOM 1163 C CA . VAL A 1 146 ? -9.305 20.125 11.297 1 98.81 146 VAL A CA 1
ATOM 1164 C C . VAL A 1 146 ? -8.586 21.234 12.07 1 98.81 146 VAL A C 1
ATOM 1166 O O . VAL A 1 146 ? -7.387 21.438 11.891 1 98.81 146 VAL A O 1
ATOM 1169 N N . MET A 1 147 ? -9.367 21.891 12.945 1 98.25 147 MET A N 1
ATOM 1170 C CA . MET A 1 147 ? -8.891 23.109 13.602 1 98.25 147 MET A CA 1
ATOM 1171 C C . MET A 1 147 ? -8.898 22.953 15.117 1 98.25 147 MET A C 1
ATOM 1173 O O . MET A 1 147 ? -9.484 22.016 15.641 1 98.25 147 MET A O 1
ATOM 1177 N N . MET A 1 148 ? -8.164 23.938 15.727 1 97.5 148 MET A N 1
ATOM 1178 C CA . MET A 1 148 ? -8.141 24.047 17.172 1 97.5 148 MET A CA 1
ATOM 1179 C C . MET A 1 148 ? -8.672 25.406 17.641 1 97.5 148 MET A C 1
ATOM 1181 O O . MET A 1 148 ? -8.312 26.438 17.062 1 97.5 148 MET A O 1
ATOM 1185 N N . ASP A 1 149 ? -9.555 25.328 18.562 1 97.19 149 ASP A N 1
ATOM 1186 C CA . ASP A 1 149 ? -9.922 26.5 19.344 1 97.19 149 ASP A CA 1
ATOM 1187 C C . ASP A 1 149 ? -9.211 26.5 20.703 1 97.19 149 ASP A C 1
ATOM 1189 O O . ASP A 1 149 ? -9.633 25.797 21.625 1 97.19 149 ASP A O 1
ATOM 1193 N N . PHE A 1 150 ? -8.289 27.391 20.844 1 96.62 150 PHE A N 1
ATOM 1194 C CA . PHE A 1 150 ? -7.406 27.328 22 1 96.62 150 PHE A CA 1
ATOM 1195 C C . PHE A 1 150 ? -8.109 27.844 23.25 1 96.62 150 PHE A C 1
ATOM 1197 O O . PHE A 1 150 ? -7.703 27.547 24.375 1 96.62 150 PHE A O 1
ATOM 1204 N N . HIS A 1 151 ? -9.117 28.609 23.094 1 96 151 HIS A N 1
ATOM 1205 C CA . HIS A 1 151 ? -9.867 29.109 24.234 1 96 151 HIS A CA 1
ATOM 1206 C C . HIS A 1 151 ? -10.711 28.016 24.875 1 96 151 HIS A C 1
ATOM 1208 O O . HIS A 1 151 ? -11.062 28.109 26.047 1 96 151 HIS A O 1
ATOM 1214 N N . ARG A 1 152 ? -10.93 27.031 24.047 1 97.56 152 ARG A N 1
ATOM 1215 C CA . ARG A 1 152 ? -11.766 25.922 24.531 1 97.56 152 ARG A CA 1
ATOM 1216 C C . ARG A 1 152 ? -10.914 24.75 24.969 1 97.56 152 ARG A C 1
ATOM 1218 O O . ARG A 1 152 ? -11.414 23.828 25.609 1 97.56 152 ARG A O 1
ATOM 1225 N N . CYS A 1 153 ? -9.688 24.781 24.641 1 98.06 153 CYS A N 1
ATOM 1226 C CA . CYS A 1 153 ? -8.805 23.656 24.953 1 98.06 153 CYS A CA 1
ATOM 1227 C C . CYS A 1 153 ? -8.461 23.625 26.438 1 98.06 153 CYS A C 1
ATOM 1229 O O . CYS A 1 153 ? -7.93 24.609 26.969 1 98.06 153 CYS A O 1
ATOM 1231 N N . ILE A 1 154 ? -8.727 22.469 27.062 1 98.12 154 ILE A N 1
ATOM 1232 C CA . ILE A 1 154 ? -8.445 22.375 28.484 1 98.12 154 ILE A CA 1
ATOM 1233 C C . ILE A 1 154 ? -7.191 21.547 28.719 1 98.12 154 ILE A C 1
ATOM 1235 O O . ILE A 1 154 ? -6.848 21.234 29.859 1 98.12 154 ILE A O 1
ATOM 1239 N N . GLY A 1 155 ? -6.559 21.109 27.734 1 98.25 155 GLY A N 1
ATOM 1240 C CA . GLY A 1 155 ? -5.285 20.422 27.844 1 98.25 155 GLY A CA 1
ATOM 1241 C C . GLY A 1 155 ? -5.422 18.984 28.297 1 98.25 155 GLY A C 1
ATOM 1242 O O . GLY A 1 155 ? -4.488 18.422 28.875 1 98.25 155 GLY A O 1
ATOM 1243 N N . CYS A 1 156 ? -6.523 18.328 28.062 1 98.31 156 CYS A N 1
ATOM 1244 C CA . CYS A 1 156 ? -6.754 16.984 28.562 1 98.31 156 CYS A CA 1
ATOM 1245 C C . CYS A 1 156 ? -5.984 15.961 27.734 1 98.31 156 CYS A C 1
ATOM 1247 O O . CYS A 1 156 ? -5.801 14.82 28.172 1 98.31 156 CYS A O 1
ATOM 1249 N N . ARG A 1 157 ? -5.633 16.266 26.484 1 98.25 157 ARG A N 1
ATOM 1250 C CA . ARG A 1 157 ? -4.754 15.484 25.609 1 98.25 157 ARG A CA 1
ATOM 1251 C C . ARG A 1 157 ? -5.477 14.258 25.078 1 98.25 157 ARG A C 1
ATOM 1253 O O . ARG A 1 157 ? -4.844 13.328 24.578 1 98.25 157 ARG A O 1
ATOM 1260 N N . TYR A 1 158 ? -6.801 14.203 25.141 1 98.62 158 TYR A N 1
ATOM 1261 C CA . TYR A 1 158 ? -7.551 13.109 24.531 1 98.62 158 TYR A CA 1
ATOM 1262 C C . TYR A 1 158 ? -7.363 13.094 23.016 1 98.62 158 TYR A C 1
ATOM 1264 O O . TYR A 1 158 ? -7.297 12.023 22.406 1 98.62 158 TYR A O 1
ATOM 1272 N N . CYS A 1 159 ? -7.277 14.32 22.484 1 98.62 159 CYS A N 1
ATOM 1273 C CA . CYS A 1 159 ? -7.094 14.406 21.047 1 98.62 159 CYS A CA 1
ATOM 1274 C C . CYS A 1 159 ? -5.746 13.828 20.625 1 98.62 159 CYS A C 1
ATOM 1276 O O . CYS A 1 159 ? -5.602 13.32 19.516 1 98.62 159 CYS A O 1
ATOM 1278 N N . MET A 1 160 ? -4.773 13.898 21.453 1 98.5 160 MET A N 1
ATOM 1279 C CA . MET A 1 160 ? -3.48 13.281 21.172 1 98.5 160 MET A CA 1
ATOM 1280 C C . MET A 1 160 ? -3.59 11.758 21.188 1 98.5 160 MET A C 1
ATOM 1282 O O . MET A 1 160 ? -3.039 11.086 20.328 1 98.5 160 MET A O 1
ATOM 1286 N N . ALA A 1 161 ? -4.312 11.266 22.109 1 98.19 161 ALA A N 1
ATOM 1287 C CA . ALA A 1 161 ? -4.527 9.828 22.203 1 98.19 161 ALA A CA 1
ATOM 1288 C C . ALA A 1 161 ? -5.363 9.32 21.031 1 98.19 161 ALA A C 1
ATOM 1290 O O . ALA A 1 161 ? -5.176 8.188 20.578 1 98.19 161 ALA A O 1
ATOM 1291 N N . GLY A 1 162 ? -6.219 10.141 20.625 1 98.31 162 GLY A N 1
ATOM 1292 C CA . GLY A 1 162 ? -7.121 9.758 19.547 1 98.31 162 GLY A CA 1
ATOM 1293 C C . GLY A 1 162 ? -6.48 9.82 18.172 1 98.31 162 GLY A C 1
ATOM 1294 O O . GLY A 1 162 ? -6.961 9.188 17.234 1 98.31 162 GLY A O 1
ATOM 1295 N N . CYS A 1 163 ? -5.41 10.547 18.016 1 98.56 163 CYS A N 1
ATOM 1296 C CA . CYS A 1 163 ? -4.762 10.703 16.719 1 98.56 163 CYS A CA 1
ATOM 1297 C C . CYS A 1 163 ? -3.777 9.57 16.453 1 98.56 163 CYS A C 1
ATOM 1299 O O . CYS A 1 163 ? -2.707 9.523 17.062 1 98.56 163 CYS A O 1
ATOM 1301 N N . PRO A 1 164 ? -4.062 8.805 15.484 1 98.12 164 PRO A N 1
ATOM 1302 C CA . PRO A 1 164 ? -3.164 7.668 15.266 1 98.12 164 PRO A CA 1
ATOM 1303 C C . PRO A 1 164 ? -1.894 8.055 14.508 1 98.12 164 PRO A C 1
ATOM 1305 O O . PRO A 1 164 ? -1.019 7.215 14.289 1 98.12 164 PRO A O 1
ATOM 1308 N N . PHE A 1 165 ? -1.744 9.289 14.211 1 98.31 165 PHE A N 1
ATOM 1309 C CA . PHE A 1 165 ? -0.644 9.734 13.359 1 98.31 165 PHE A CA 1
ATOM 1310 C C . PHE A 1 165 ? 0.388 10.508 14.172 1 98.31 165 PHE A C 1
ATOM 1312 O O . PHE A 1 165 ? 1.44 10.883 13.656 1 98.31 165 PHE A O 1
ATOM 1319 N N . GLY A 1 166 ? 0.114 10.789 15.422 1 97.25 166 GLY A N 1
ATOM 1320 C CA . GLY A 1 166 ? 1.032 11.562 16.234 1 97.25 166 GLY A CA 1
ATOM 1321 C C . GLY A 1 166 ? 1.19 13 15.766 1 97.25 166 GLY A C 1
ATOM 1322 O O . GLY A 1 166 ? 2.277 13.57 15.859 1 97.25 166 GLY A O 1
ATOM 1323 N N . ALA A 1 167 ? 0.085 13.547 15.297 1 98.31 167 ALA A N 1
ATOM 1324 C CA . ALA A 1 167 ? 0.182 14.844 14.641 1 98.31 167 ALA A CA 1
ATOM 1325 C C . ALA A 1 167 ? -0.268 15.961 15.578 1 98.31 167 ALA A C 1
ATOM 1327 O O . ALA A 1 167 ? -0.646 17.047 15.117 1 98.31 167 ALA A O 1
ATOM 1328 N N . ARG A 1 168 ? -0.305 15.703 16.859 1 98.25 168 ARG A N 1
ATOM 1329 C CA . ARG A 1 168 ? -0.695 16.672 17.859 1 98.25 168 ARG A CA 1
ATOM 1330 C C . ARG A 1 168 ? 0.349 16.766 18.969 1 98.25 168 ARG A C 1
ATOM 1332 O O . ARG A 1 168 ? 0.9 15.742 19.391 1 98.25 168 ARG A O 1
ATOM 1339 N N . SER A 1 169 ? 0.543 18 19.406 1 98.12 169 SER A N 1
ATOM 1340 C CA . SER A 1 169 ? 1.568 18.219 20.422 1 98.12 169 SER A CA 1
ATOM 1341 C C . SER A 1 169 ? 1.036 19.062 21.562 1 98.12 169 SER A C 1
ATOM 1343 O O . SER A 1 169 ? 0.303 20.031 21.344 1 98.12 169 SER A O 1
ATOM 1345 N N . PHE A 1 170 ? 1.478 18.672 22.703 1 98.31 170 PHE A N 1
ATOM 1346 C CA . PHE A 1 170 ? 1.097 19.406 23.906 1 98.31 170 PHE A CA 1
ATOM 1347 C C . PHE A 1 170 ? 2.156 20.438 24.266 1 98.31 170 PHE A C 1
ATOM 1349 O O . PHE A 1 170 ? 3.354 20.156 24.203 1 98.31 170 PHE A O 1
ATOM 1356 N N . ASN A 1 171 ? 1.624 21.672 24.609 1 97.62 171 ASN A N 1
ATOM 1357 C CA . ASN A 1 171 ? 2.523 22.719 25.078 1 97.62 171 ASN A CA 1
ATOM 1358 C C . ASN A 1 171 ? 2.744 22.641 26.594 1 97.62 171 ASN A C 1
ATOM 1360 O O . ASN A 1 171 ? 1.953 23.172 27.359 1 97.62 171 ASN A O 1
ATOM 1364 N N . PHE A 1 172 ? 3.885 22.141 26.953 1 96.94 172 PHE A N 1
ATOM 1365 C CA . PHE A 1 172 ? 4.203 21.938 28.359 1 96.94 172 PHE A CA 1
ATOM 1366 C C . PHE A 1 172 ? 4.652 23.234 29.016 1 96.94 172 PHE A C 1
ATOM 1368 O O . PHE A 1 172 ? 4.684 23.344 30.25 1 96.94 172 PHE A O 1
ATOM 1375 N N . GLY A 1 173 ? 5.062 24.25 28.328 1 94.94 173 GLY A N 1
ATOM 1376 C CA . GLY A 1 173 ? 5.543 25.531 28.812 1 94.94 173 GLY A CA 1
ATOM 1377 C C . GLY A 1 173 ? 5.332 26.656 27.797 1 94.94 173 GLY A C 1
ATOM 1378 O O . GLY A 1 173 ? 4.73 26.438 26.75 1 94.94 173 GLY A O 1
ATOM 1379 N N . ASP A 1 174 ? 5.719 27.797 28.219 1 94.75 174 ASP A N 1
ATOM 1380 C CA . ASP A 1 174 ? 5.691 28.938 27.297 1 94.75 174 ASP A CA 1
ATOM 1381 C C . ASP A 1 174 ? 6.59 28.688 26.094 1 94.75 174 ASP A C 1
ATOM 1383 O O . ASP A 1 174 ? 7.797 28.484 26.234 1 94.75 174 ASP A O 1
ATOM 1387 N N . PRO A 1 175 ? 6.023 28.688 24.875 1 95.06 175 PRO A N 1
ATOM 1388 C CA . PRO A 1 175 ? 6.84 28.359 23.703 1 95.06 175 PRO A CA 1
ATOM 1389 C C . PRO A 1 175 ? 7.734 29.531 23.281 1 95.06 175 PRO A C 1
ATOM 1391 O O . PRO A 1 175 ? 8.695 29.328 22.531 1 95.06 175 PRO A O 1
ATOM 1394 N N . ARG A 1 176 ? 7.562 30.75 23.688 1 95.06 176 ARG A N 1
ATOM 1395 C CA . ARG A 1 176 ? 8.141 31.969 23.141 1 95.06 176 ARG A CA 1
ATOM 1396 C C . ARG A 1 176 ? 9.664 31.953 23.266 1 95.06 176 ARG A C 1
ATOM 1398 O O . ARG A 1 176 ? 10.367 32.312 22.312 1 95.06 176 ARG A O 1
ATOM 1405 N N . PRO A 1 177 ? 10.172 31.438 24.375 1 95.38 177 PRO A N 1
ATOM 1406 C CA . PRO A 1 177 ? 11.633 31.422 24.484 1 95.38 177 PRO A CA 1
ATOM 1407 C C . PRO A 1 177 ? 12.289 30.5 23.469 1 95.38 177 PRO A C 1
ATOM 1409 O O . PRO A 1 177 ? 13.508 30.578 23.25 1 95.38 177 PRO A O 1
ATOM 1412 N N . HIS A 1 178 ? 11.539 29.672 22.859 1 96 178 HIS A N 1
ATOM 1413 C CA . HIS A 1 178 ? 12.086 28.672 21.938 1 96 178 HIS A CA 1
ATOM 1414 C C . HIS A 1 178 ? 11.758 29.016 20.484 1 96 178 HIS A C 1
ATOM 1416 O O . HIS A 1 178 ? 11.867 28.172 19.609 1 96 178 HIS A O 1
ATOM 1422 N N . ILE A 1 179 ? 11.336 30.234 20.281 1 95.88 179 ILE A N 1
ATOM 1423 C CA . ILE A 1 179 ? 11.086 30.766 18.953 1 95.88 179 ILE A CA 1
ATOM 1424 C C . ILE A 1 179 ? 12.172 31.781 18.594 1 95.88 179 ILE A C 1
ATOM 1426 O O . ILE A 1 179 ? 12.328 32.781 19.266 1 95.88 179 ILE A O 1
ATOM 1430 N N . GLU A 1 180 ? 12.93 31.469 17.578 1 91.25 180 GLU A N 1
ATOM 1431 C CA . GLU A 1 180 ? 14.062 32.312 17.234 1 91.25 180 GLU A CA 1
ATOM 1432 C C . GLU A 1 180 ? 13.586 33.688 16.781 1 91.25 180 GLU A C 1
ATOM 1434 O O . GLU A 1 180 ? 14.039 34.719 17.312 1 91.25 180 GLU A O 1
ATOM 1439 N N . GLU A 1 181 ? 12.75 33.75 15.773 1 93.56 181 GLU A N 1
ATOM 1440 C CA . GLU A 1 181 ? 12.133 34.969 15.281 1 93.56 181 GLU A CA 1
ATOM 1441 C C . GLU A 1 181 ? 10.609 34.875 15.297 1 93.56 181 GLU A C 1
ATOM 1443 O O . GLU A 1 181 ? 10.016 34.25 14.406 1 93.56 181 GLU A O 1
ATOM 1448 N N . GLU A 1 182 ? 10.047 35.562 16.203 1 94.5 182 GLU A N 1
ATOM 1449 C CA . GLU A 1 182 ? 8.594 35.469 16.375 1 94.5 182 GLU A CA 1
ATOM 1450 C C . GLU A 1 182 ? 7.863 36.219 15.281 1 94.5 182 GLU A C 1
ATOM 1452 O O . GLU A 1 182 ? 8.211 37.344 14.961 1 94.5 182 GLU A O 1
ATOM 1457 N N . ASN A 1 183 ? 6.934 35.562 14.703 1 96.38 183 ASN A N 1
ATOM 1458 C CA . ASN A 1 183 ? 6.012 36.219 13.781 1 96.38 183 ASN A CA 1
ATOM 1459 C C . ASN A 1 183 ? 4.863 36.906 14.516 1 96.38 183 ASN A C 1
ATOM 1461 O O . ASN A 1 183 ? 4.039 36.25 15.148 1 96.38 183 ASN A O 1
ATOM 1465 N N . THR A 1 184 ? 4.684 38.156 14.367 1 94.19 184 THR A N 1
ATOM 1466 C CA . THR A 1 184 ? 3.711 38.938 15.133 1 94.19 184 THR A CA 1
ATOM 1467 C C . THR A 1 184 ? 2.32 38.812 14.516 1 94.19 184 THR A C 1
ATOM 1469 O O . THR A 1 184 ? 1.322 39.188 15.141 1 94.19 184 THR A O 1
ATOM 1472 N N . GLU A 1 185 ? 2.305 38.344 13.336 1 94.06 185 GLU A N 1
ATOM 1473 C CA . GLU A 1 185 ? 1.022 38.219 12.648 1 94.06 185 GLU A CA 1
ATOM 1474 C C . GLU A 1 185 ? 0.328 36.906 12.984 1 94.06 185 GLU A C 1
ATOM 1476 O O . GLU A 1 185 ? -0.781 36.656 12.516 1 94.06 185 GLU A O 1
ATOM 1481 N N . PHE A 1 186 ? 0.969 36.094 13.695 1 95.25 186 PHE A N 1
ATOM 1482 C CA . PHE A 1 186 ? 0.424 34.812 14.141 1 95.25 186 PHE A CA 1
ATOM 1483 C C . PHE A 1 186 ? 0.724 34.562 15.609 1 95.25 186 PHE A C 1
ATOM 1485 O O . PHE A 1 186 ? 1.859 34.75 16.062 1 95.25 186 PHE A O 1
ATOM 1492 N N . PRO A 1 187 ? -0.238 34.156 16.312 1 92.38 187 PRO A N 1
ATOM 1493 C CA . PRO A 1 187 ? -0.021 34.062 17.75 1 92.38 187 PRO A CA 1
ATOM 1494 C C . PRO A 1 187 ? 0.827 32.844 18.125 1 92.38 187 PRO A C 1
ATOM 1496 O O . PRO A 1 187 ? 0.783 31.812 17.453 1 92.38 187 PRO A O 1
ATOM 1499 N N . ALA A 1 188 ? 1.592 32.969 19.234 1 93.06 188 ALA A N 1
ATOM 1500 C CA . ALA A 1 188 ? 2.189 31.828 19.906 1 93.06 188 ALA A CA 1
ATOM 1501 C C . ALA A 1 188 ? 1.178 31.141 20.828 1 93.06 188 ALA A C 1
ATOM 1503 O O . ALA A 1 188 ? 0.251 31.781 21.328 1 93.06 188 ALA A O 1
ATOM 1504 N N . ARG A 1 189 ? 1.438 29.875 20.969 1 94.31 189 ARG A N 1
ATOM 1505 C CA . ARG A 1 189 ? 0.501 29.156 21.812 1 94.31 189 ARG A CA 1
ATOM 1506 C C . ARG A 1 189 ? 0.81 29.375 23.297 1 94.31 189 ARG A C 1
ATOM 1508 O O . ARG A 1 189 ? 1.873 29.891 23.641 1 94.31 189 ARG A O 1
ATOM 1515 N N . MET A 1 190 ? -0.241 29.016 24.094 1 94.62 190 MET A N 1
ATOM 1516 C CA . MET A 1 190 ? -0.087 29.094 25.547 1 94.62 190 MET A CA 1
ATOM 1517 C C . MET A 1 190 ? 0.248 27.734 26.125 1 94.62 190 MET A C 1
ATOM 1519 O O . MET A 1 190 ? -0.086 26.703 25.547 1 94.62 190 MET A O 1
ATOM 1523 N N . LYS A 1 191 ? 0.902 27.828 27.234 1 96.44 191 LYS A N 1
ATOM 1524 C CA . LYS A 1 191 ? 1.104 26.594 27.984 1 96.44 191 LYS A CA 1
ATOM 1525 C C . LYS A 1 191 ? -0.222 25.891 28.25 1 96.44 191 LYS A C 1
ATOM 1527 O O . LYS A 1 191 ? -1.222 26.531 28.578 1 96.44 191 LYS A O 1
ATOM 1532 N N . GLY A 1 192 ? -0.198 24.594 28.031 1 97.5 192 GLY A N 1
ATOM 1533 C CA . GLY A 1 192 ? -1.339 23.797 28.469 1 97.5 192 GLY A CA 1
ATOM 1534 C C . GLY A 1 192 ? -2.281 23.438 27.344 1 97.5 192 GLY A C 1
ATOM 1535 O O . GLY A 1 192 ? -3.205 22.641 27.516 1 97.5 192 GLY A O 1
ATOM 1536 N N . VAL A 1 193 ? -2.068 24 26.234 1 97.94 193 VAL A N 1
ATOM 1537 C CA . VAL A 1 193 ? -2.957 23.672 25.125 1 97.94 193 VAL A CA 1
ATOM 1538 C C . VAL A 1 193 ? -2.271 22.672 24.203 1 97.94 193 VAL A C 1
ATOM 1540 O O . VAL A 1 193 ? -1.047 22.516 24.234 1 97.94 193 VAL A O 1
ATOM 1543 N N . VAL A 1 194 ? -3.094 21.953 23.422 1 98.31 194 VAL A N 1
ATOM 1544 C CA . VAL A 1 194 ? -2.607 21.078 22.359 1 98.31 194 VAL A CA 1
ATOM 1545 C C . VAL A 1 194 ? -2.598 21.828 21.031 1 98.31 194 VAL A C 1
ATOM 1547 O O . VAL A 1 194 ? -3.506 22.609 20.75 1 98.31 194 VAL A O 1
ATOM 1550 N N . GLU A 1 195 ? -1.505 21.625 20.25 1 97.75 195 GLU A N 1
ATOM 1551 C CA . GLU A 1 195 ? -1.465 22.297 18.953 1 97.75 195 GLU A CA 1
ATOM 1552 C C . GLU A 1 195 ? -1.102 21.328 17.844 1 97.75 195 GLU A C 1
ATOM 1554 O O . GLU A 1 195 ? -0.657 20.203 18.109 1 97.75 195 GLU A O 1
ATOM 1559 N N . LYS A 1 196 ? -1.337 21.781 16.625 1 98.19 196 LYS A N 1
ATOM 1560 C CA . LYS A 1 196 ? -1.126 21 15.414 1 98.19 196 LYS A CA 1
ATOM 1561 C C . LYS A 1 196 ? -1.135 21.891 14.18 1 98.19 196 LYS A C 1
ATOM 1563 O O . LYS A 1 196 ? -1.483 23.078 14.266 1 98.19 196 LYS A O 1
ATOM 1568 N N . CYS A 1 197 ? -0.785 21.25 13.062 1 98.56 197 CYS A N 1
ATOM 1569 C CA . CYS A 1 197 ? -0.952 21.906 11.766 1 98.56 197 CYS A CA 1
ATOM 1570 C C . CYS A 1 197 ? -2.389 22.359 11.578 1 98.56 197 CYS A C 1
ATOM 1572 O O . CYS A 1 197 ? -3.33 21.641 11.906 1 98.56 197 CYS A O 1
ATOM 1574 N N . ASN A 1 198 ? -2.537 23.609 11.086 1 98.19 198 ASN A N 1
ATOM 1575 C CA . ASN A 1 198 ? -3.879 24.094 10.789 1 98.19 198 ASN A CA 1
ATOM 1576 C C . ASN A 1 198 ? -4.086 24.297 9.289 1 98.19 198 ASN A C 1
ATOM 1578 O O . ASN A 1 198 ? -4.977 25.031 8.867 1 98.19 198 ASN A O 1
ATOM 1582 N N . LEU A 1 199 ? -3.209 23.734 8.523 1 98.69 199 LEU A N 1
ATOM 1583 C CA . LEU A 1 199 ? -3.24 23.781 7.062 1 98.69 199 LEU A CA 1
ATOM 1584 C C . LEU A 1 199 ? -3.217 25.234 6.57 1 98.69 199 LEU A C 1
ATOM 1586 O O . LEU A 1 199 ? -3.82 25.547 5.543 1 98.69 199 LEU A O 1
ATOM 1590 N N . CYS A 1 200 ? -2.695 26.109 7.316 1 98.19 200 CYS A N 1
ATOM 1591 C CA . CYS A 1 200 ? -2.57 27.516 6.996 1 98.19 200 CYS A CA 1
ATOM 1592 C C . CYS A 1 200 ? -3.926 28.125 6.66 1 98.19 200 CYS A C 1
ATOM 1594 O O . CYS A 1 200 ? -4.062 28.844 5.672 1 98.19 200 CYS A O 1
ATOM 1596 N N . ALA A 1 201 ? -4.836 27.859 7.504 1 97.56 201 ALA A N 1
ATOM 1597 C CA . ALA A 1 201 ? -6.184 28.391 7.301 1 97.56 201 ALA A CA 1
ATOM 1598 C C . ALA A 1 201 ? -6.164 29.906 7.152 1 97.56 201 ALA A C 1
ATOM 1600 O O . ALA A 1 201 ? -6.93 30.469 6.367 1 97.56 201 ALA A O 1
ATOM 1601 N N . GLU A 1 202 ? -5.309 30.609 7.871 1 96.12 202 GLU A N 1
ATOM 1602 C CA . GLU A 1 202 ? -5.211 32.062 7.797 1 96.12 202 GLU A CA 1
ATOM 1603 C C . GLU A 1 202 ? -4.719 32.5 6.426 1 96.12 202 GLU A C 1
ATOM 1605 O O . GLU A 1 202 ? -5.16 33.531 5.91 1 96.12 202 GLU A O 1
ATOM 1610 N N . ARG A 1 203 ? -3.793 31.75 5.902 1 97.19 203 ARG A N 1
ATOM 1611 C CA . ARG A 1 203 ? -3.303 32.094 4.57 1 97.19 203 ARG A CA 1
ATOM 1612 C C . ARG A 1 203 ? -4.371 31.828 3.514 1 97.19 203 ARG A C 1
ATOM 1614 O O . ARG A 1 203 ? -4.543 32.625 2.588 1 97.19 203 ARG A O 1
ATOM 1621 N N . LEU A 1 204 ? -5.043 30.734 3.686 1 97.38 204 LEU A N 1
ATOM 1622 C CA . LEU A 1 204 ? -6.117 30.422 2.75 1 97.38 204 LEU A CA 1
ATOM 1623 C C . LEU A 1 204 ? -7.152 31.547 2.723 1 97.38 204 LEU A C 1
ATOM 1625 O O . LEU A 1 204 ? -7.684 31.875 1.66 1 97.38 204 LEU A O 1
ATOM 1629 N N . ALA A 1 205 ? -7.418 32.094 3.854 1 95.5 205 ALA A N 1
ATOM 1630 C CA . ALA A 1 205 ? -8.383 33.188 3.967 1 95.5 205 ALA A CA 1
ATOM 1631 C C . ALA A 1 205 ? -7.91 34.438 3.193 1 95.5 205 ALA A C 1
ATOM 1633 O O . ALA A 1 205 ? -8.719 35.281 2.832 1 95.5 205 ALA A O 1
ATOM 1634 N N . GLU A 1 206 ? -6.668 34.5 2.91 1 95.88 206 GLU A N 1
ATOM 1635 C CA . GLU A 1 206 ? -6.09 35.625 2.17 1 95.88 206 GLU A CA 1
ATOM 1636 C C . GLU A 1 206 ? -5.832 35.25 0.714 1 95.88 206 GLU A C 1
ATOM 1638 O O . GLU A 1 206 ? -5.188 36 -0.021 1 95.88 206 GLU A O 1
ATOM 1643 N N . GLY A 1 207 ? -6.246 34.062 0.37 1 95.81 207 GLY A N 1
ATOM 1644 C CA . GLY A 1 207 ? -6.09 33.625 -1.007 1 95.81 207 GLY A CA 1
ATOM 1645 C C . GLY A 1 207 ? -4.715 33.062 -1.298 1 95.81 207 GLY A C 1
ATOM 1646 O O . GLY A 1 207 ? -4.312 32.969 -2.457 1 95.81 207 GLY A O 1
ATOM 1647 N N . LYS A 1 208 ? -4 32.719 -0.255 1 97.44 208 LYS A N 1
ATOM 1648 C CA . LYS A 1 208 ? -2.658 32.156 -0.401 1 97.44 208 LYS A CA 1
ATOM 1649 C C . LYS A 1 208 ? -2.639 30.672 -0.083 1 97.44 208 LYS A C 1
ATOM 1651 O O . LYS A 1 208 ? -3.449 30.188 0.712 1 97.44 208 LYS A O 1
ATOM 1656 N N . ILE A 1 209 ? -1.712 29.953 -0.696 1 97.81 209 ILE A N 1
ATOM 1657 C CA . ILE A 1 209 ? -1.571 28.531 -0.434 1 97.81 209 ILE A CA 1
ATOM 1658 C C . ILE A 1 209 ? -0.75 28.312 0.835 1 97.81 209 ILE A C 1
ATOM 1660 O O . ILE A 1 209 ? -0.092 29.25 1.319 1 97.81 209 ILE A O 1
ATOM 1664 N N . PRO A 1 210 ? -0.733 27.141 1.378 1 98.62 210 PRO A N 1
ATOM 1665 C CA . PRO A 1 210 ? 0.048 26.891 2.59 1 98.62 210 PRO A CA 1
ATOM 1666 C C . PRO A 1 210 ? 1.538 27.156 2.402 1 98.62 210 PRO A C 1
ATOM 1668 O O . PRO A 1 210 ? 2.078 26.938 1.316 1 98.62 210 PRO A O 1
ATOM 1671 N N . ALA A 1 211 ? 2.123 27.594 3.494 1 98.75 211 ALA A N 1
ATOM 1672 C CA . ALA A 1 211 ? 3.521 28 3.445 1 98.75 211 ALA A CA 1
ATOM 1673 C C . ALA A 1 211 ? 4.426 26.844 3.033 1 98.75 211 ALA A C 1
ATOM 1675 O O . ALA A 1 211 ? 5.367 27.031 2.258 1 98.75 211 ALA A O 1
ATOM 1676 N N . CYS A 1 212 ? 4.176 25.688 3.539 1 98.81 212 CYS A N 1
ATOM 1677 C CA . CYS A 1 212 ? 5.008 24.531 3.227 1 98.81 212 CYS A CA 1
ATOM 1678 C C . CYS A 1 212 ? 4.875 24.141 1.759 1 98.81 212 CYS A C 1
ATOM 1680 O O . CYS A 1 212 ? 5.836 23.672 1.149 1 98.81 212 CYS A O 1
ATOM 1682 N N . VAL A 1 213 ? 3.678 24.312 1.248 1 98.81 213 VAL A N 1
ATOM 1683 C CA . VAL A 1 213 ? 3.436 24.031 -0.165 1 98.81 213 VAL A CA 1
ATOM 1684 C C . VAL A 1 213 ? 4.27 24.984 -1.026 1 98.81 213 VAL A C 1
ATOM 1686 O O . VAL A 1 213 ? 4.969 24.547 -1.943 1 98.81 213 VAL A O 1
ATOM 1689 N N . GLU A 1 214 ? 4.172 26.234 -0.736 1 98.5 214 GLU A N 1
ATOM 1690 C CA . GLU A 1 214 ? 4.938 27.234 -1.475 1 98.5 214 GLU A CA 1
ATOM 1691 C C . GLU A 1 214 ? 6.438 26.953 -1.391 1 98.5 214 GLU A C 1
ATOM 1693 O O . GLU A 1 214 ? 7.141 27.031 -2.398 1 98.5 214 GLU A O 1
ATOM 1698 N N . ALA A 1 215 ? 6.891 26.594 -0.254 1 98.69 215 ALA A N 1
ATOM 1699 C CA . ALA A 1 215 ? 8.32 26.391 -0.013 1 98.69 215 ALA A CA 1
ATOM 1700 C C . ALA A 1 215 ? 8.805 25.109 -0.657 1 98.69 215 ALA A C 1
ATOM 1702 O O . ALA A 1 215 ? 10.008 24.906 -0.838 1 98.69 215 ALA A O 1
ATOM 1703 N N . SER A 1 216 ? 7.906 24.203 -1.016 1 98.44 216 SER A N 1
ATOM 1704 C CA . SER A 1 216 ? 8.273 22.859 -1.468 1 98.44 216 SER A CA 1
ATOM 1705 C C . SER A 1 216 ? 8.773 22.891 -2.906 1 98.44 216 SER A C 1
ATOM 1707 O O . SER A 1 216 ? 9.359 21.906 -3.381 1 98.44 216 SER A O 1
ATOM 1709 N N . GLU A 1 217 ? 8.5 23.953 -3.586 1 96.06 217 GLU A N 1
ATOM 1710 C CA . GLU A 1 217 ? 8.883 24.078 -4.988 1 96.06 217 GLU A CA 1
ATOM 1711 C C . GLU A 1 217 ? 8.344 22.906 -5.812 1 96.06 217 GLU A C 1
ATOM 1713 O O . GLU A 1 217 ? 9.102 22.266 -6.539 1 96.06 217 GLU A O 1
ATOM 1718 N N . GLY A 1 218 ? 7.152 22.625 -5.602 1 96.94 218 GLY A N 1
ATOM 1719 C CA . GLY A 1 218 ? 6.473 21.625 -6.402 1 96.94 218 GLY A CA 1
ATOM 1720 C C . GLY A 1 218 ? 6.445 20.25 -5.746 1 96.94 218 GLY A C 1
ATOM 1721 O O . GLY A 1 218 ? 5.855 19.312 -6.285 1 96.94 218 GLY A O 1
ATOM 1722 N N . GLY A 1 219 ? 7.016 20.094 -4.582 1 98.5 219 GLY A N 1
ATOM 1723 C CA . GLY A 1 219 ? 7.062 18.828 -3.889 1 98.5 219 GLY A CA 1
ATOM 1724 C C . GLY A 1 219 ? 5.77 18.484 -3.168 1 98.5 219 GLY A C 1
ATOM 1725 O O . GLY A 1 219 ? 5.496 17.312 -2.887 1 98.5 219 GLY A O 1
ATOM 1726 N N . ILE A 1 220 ? 5.07 19.5 -2.811 1 98.88 220 ILE A N 1
ATOM 1727 C CA . ILE A 1 220 ? 3.76 19.344 -2.191 1 98.88 220 ILE A CA 1
ATOM 1728 C C . ILE A 1 220 ? 2.695 20 -3.066 1 98.88 220 ILE A C 1
ATOM 1730 O O . ILE A 1 220 ? 2.836 21.156 -3.463 1 98.88 220 ILE A O 1
ATOM 1734 N N . ILE A 1 221 ? 1.706 19.281 -3.389 1 98.88 221 ILE A N 1
ATOM 1735 C CA . ILE A 1 221 ? 0.583 19.797 -4.156 1 98.88 221 ILE A CA 1
ATOM 1736 C C . ILE A 1 221 ? -0.634 19.969 -3.25 1 98.88 221 ILE A C 1
ATOM 1738 O O . ILE A 1 221 ? -0.972 19.062 -2.486 1 98.88 221 ILE A O 1
ATOM 1742 N N . PHE A 1 222 ? -1.094 21.141 -3.342 1 98.62 222 PHE A N 1
ATOM 1743 C CA . PHE A 1 222 ? -2.279 21.516 -2.576 1 98.62 222 PHE A CA 1
ATOM 1744 C C . PHE A 1 222 ? -3.479 21.703 -3.496 1 98.62 222 PHE A C 1
ATOM 1746 O O . PHE A 1 222 ? -3.342 22.234 -4.602 1 98.62 222 PHE A O 1
ATOM 1753 N N . GLY A 1 223 ? -4.715 21.172 -2.975 1 98.31 223 GLY A N 1
ATOM 1754 C CA . GLY A 1 223 ? -5.891 21.422 -3.795 1 98.31 223 GLY A CA 1
ATOM 1755 C C . GLY A 1 223 ? -7.16 20.844 -3.207 1 98.31 223 GLY A C 1
ATOM 1756 O O . GLY A 1 223 ? -7.148 20.297 -2.1 1 98.31 223 GLY A O 1
ATOM 1757 N N . ASP A 1 224 ? -8.25 21.062 -3.959 1 98.5 224 ASP A N 1
ATOM 1758 C CA . ASP A 1 224 ? -9.57 20.594 -3.564 1 98.5 224 ASP A CA 1
ATOM 1759 C C . ASP A 1 224 ? -9.828 19.188 -4.094 1 98.5 224 ASP A C 1
ATOM 1761 O O . ASP A 1 224 ? -10.008 18.984 -5.297 1 98.5 224 ASP A O 1
ATOM 1765 N N . LEU A 1 225 ? -9.969 18.25 -3.236 1 98.38 225 LEU A N 1
ATOM 1766 C CA . LEU A 1 225 ? -10.164 16.844 -3.594 1 98.38 225 LEU A CA 1
ATOM 1767 C C . LEU A 1 225 ? -11.539 16.625 -4.203 1 98.38 225 LEU A C 1
ATOM 1769 O O . LEU A 1 225 ? -11.75 15.672 -4.961 1 98.38 225 LEU A O 1
ATOM 1773 N N . ASP A 1 226 ? -12.461 17.484 -3.91 1 97.5 226 ASP A N 1
ATOM 1774 C CA . ASP A 1 226 ? -13.828 17.312 -4.379 1 97.5 226 ASP A CA 1
ATOM 1775 C C . ASP A 1 226 ? -14.031 17.953 -5.75 1 97.5 226 ASP A C 1
ATOM 1777 O O . ASP A 1 226 ? -15.086 17.797 -6.363 1 97.5 226 ASP A O 1
ATOM 1781 N N . ASP A 1 227 ? -13.023 18.672 -6.199 1 97.62 227 ASP A N 1
ATOM 1782 C CA . ASP A 1 227 ? -13.062 19.25 -7.539 1 97.62 227 ASP A CA 1
ATOM 1783 C C . ASP A 1 227 ? -12.281 18.391 -8.531 1 97.62 227 ASP A C 1
ATOM 1785 O O . ASP A 1 227 ? -11.047 18.406 -8.539 1 97.62 227 ASP A O 1
ATOM 1789 N N . PRO A 1 228 ? -12.961 17.734 -9.398 1 96.06 228 PRO A N 1
ATOM 1790 C CA . PRO A 1 228 ? -12.273 16.828 -10.32 1 96.06 228 PRO A CA 1
ATOM 1791 C C . PRO A 1 228 ? -11.328 17.547 -11.273 1 96.06 228 PRO A C 1
ATOM 1793 O O . PRO A 1 228 ? -10.453 16.922 -11.875 1 96.06 228 PRO A O 1
ATOM 1796 N N . ASP A 1 229 ? -11.492 18.859 -11.391 1 96.06 229 ASP A N 1
ATOM 1797 C CA . ASP A 1 229 ? -10.68 19.609 -12.336 1 96.06 229 ASP A CA 1
ATOM 1798 C C . ASP A 1 229 ? -9.508 20.297 -11.633 1 96.06 229 ASP A C 1
ATOM 1800 O O . ASP A 1 229 ? -8.688 20.938 -12.273 1 96.06 229 ASP A O 1
ATOM 1804 N N . SER A 1 230 ? -9.398 20.094 -10.336 1 97.19 230 SER A N 1
ATOM 1805 C CA . SER A 1 230 ? -8.312 20.719 -9.578 1 97.19 230 SER A CA 1
ATOM 1806 C C . SER A 1 230 ? -6.973 20.062 -9.922 1 97.19 230 SER A C 1
ATOM 1808 O O . SER A 1 230 ? -6.93 18.953 -10.438 1 97.19 230 SER A O 1
ATOM 1810 N N . GLU A 1 231 ? -5.934 20.781 -9.695 1 97.06 231 GLU A N 1
ATOM 1811 C CA . GLU A 1 231 ? -4.59 20.281 -9.961 1 97.06 231 GLU A CA 1
ATOM 1812 C C . GLU A 1 231 ? -4.301 19.031 -9.148 1 97.06 231 GLU A C 1
ATOM 1814 O O . GLU A 1 231 ? -3.707 18.078 -9.656 1 97.06 231 GLU A O 1
ATOM 1819 N N . ILE A 1 232 ? -4.73 19.047 -7.938 1 98.56 232 ILE A N 1
ATOM 1820 C CA . ILE A 1 232 ? -4.457 17.891 -7.074 1 98.56 232 ILE A CA 1
ATOM 1821 C C . ILE A 1 232 ? -5.121 16.641 -7.645 1 98.56 232 ILE A C 1
ATOM 1823 O O . ILE A 1 232 ? -4.551 15.555 -7.598 1 98.56 232 ILE A O 1
ATOM 1827 N N . ARG A 1 233 ? -6.309 16.766 -8.195 1 98.5 233 ARG A N 1
ATOM 1828 C CA . ARG A 1 233 ? -7.012 15.625 -8.781 1 98.5 233 ARG A CA 1
ATOM 1829 C C . ARG A 1 233 ? -6.316 15.133 -10.047 1 98.5 233 ARG A C 1
ATOM 1831 O O . ARG A 1 233 ? -6.27 13.938 -10.312 1 98.5 233 ARG A O 1
ATOM 1838 N N . LYS A 1 234 ? -5.816 16.031 -10.773 1 98.56 234 LYS A N 1
ATOM 1839 C CA .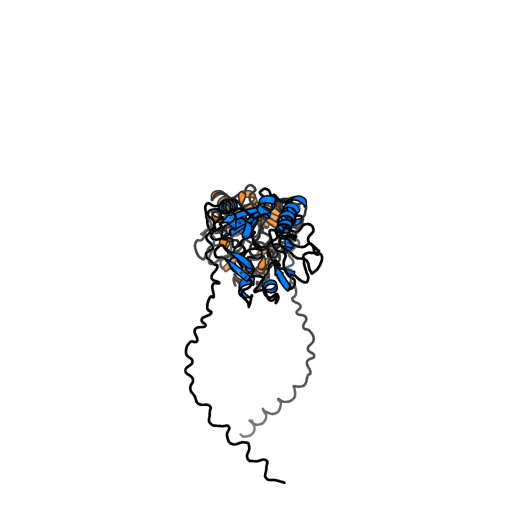 LYS A 1 234 ? -5.039 15.648 -11.945 1 98.56 234 LYS A CA 1
ATOM 1840 C C . LYS A 1 234 ? -3.801 14.844 -11.547 1 98.56 234 LYS A C 1
ATOM 1842 O O . LYS A 1 234 ? -3.506 13.812 -12.148 1 98.56 234 LYS A O 1
ATOM 1847 N N . VAL A 1 235 ? -3.131 15.305 -10.555 1 98.81 235 VAL A N 1
ATOM 1848 C CA . VAL A 1 235 ? -1.918 14.648 -10.07 1 98.81 235 VAL A CA 1
ATOM 1849 C C . VAL A 1 235 ? -2.254 13.258 -9.547 1 98.81 235 VAL A C 1
ATOM 1851 O O . VAL A 1 235 ? -1.542 12.289 -9.836 1 98.81 235 VAL A O 1
ATOM 1854 N N . LEU A 1 236 ? -3.33 13.164 -8.852 1 98.69 236 LEU A N 1
ATOM 1855 C CA . LEU A 1 236 ? -3.744 11.883 -8.297 1 98.69 236 LEU A CA 1
ATOM 1856 C C . LEU A 1 236 ? -4.129 10.906 -9.398 1 98.69 236 LEU A C 1
ATOM 1858 O O . LEU A 1 236 ? -3.877 9.703 -9.289 1 98.69 236 LEU A O 1
ATOM 1862 N N . LYS A 1 237 ? -4.719 11.422 -10.43 1 98.12 237 LYS A N 1
ATOM 1863 C CA . LYS A 1 237 ? -5.113 10.594 -11.562 1 98.12 237 LYS A CA 1
ATOM 1864 C C . LYS A 1 237 ? -3.895 10.031 -12.281 1 98.12 237 LYS A C 1
ATOM 1866 O O . LYS A 1 237 ? -3.93 8.906 -12.781 1 98.12 237 LYS A O 1
ATOM 1871 N N . GLU A 1 238 ? -2.822 10.742 -12.227 1 97.88 238 GLU A N 1
ATOM 1872 C CA . GLU A 1 238 ? -1.66 10.406 -13.047 1 97.88 238 GLU A CA 1
ATOM 1873 C C . GLU A 1 238 ? -0.626 9.625 -12.242 1 97.88 238 GLU A C 1
ATOM 1875 O O . GLU A 1 238 ? 0.323 9.078 -12.812 1 97.88 238 GLU A O 1
ATOM 1880 N N . ASN A 1 239 ? -0.823 9.602 -10.938 1 98 239 ASN A N 1
ATOM 1881 C CA . ASN A 1 239 ? 0.198 8.992 -10.094 1 98 239 ASN A CA 1
ATOM 1882 C C . ASN A 1 239 ? -0.413 8.016 -9.094 1 98 239 ASN A C 1
ATOM 1884 O O . ASN A 1 239 ? -1.479 8.281 -8.531 1 98 239 ASN A O 1
ATOM 1888 N N . TYR A 1 240 ? 0.285 6.883 -8.914 1 97.12 240 TYR A N 1
ATOM 1889 C CA . TYR A 1 240 ? -0.068 6.012 -7.797 1 97.12 240 TYR A CA 1
ATOM 1890 C C . TYR A 1 240 ? 0.355 6.629 -6.469 1 97.12 240 TYR A C 1
ATOM 1892 O O . TYR A 1 240 ? 1.468 7.148 -6.344 1 97.12 240 TYR A O 1
ATOM 1900 N N . THR A 1 241 ? -0.582 6.598 -5.535 1 98.31 241 THR A N 1
ATOM 1901 C CA . THR A 1 241 ? -0.297 7.164 -4.223 1 98.31 241 THR A CA 1
ATOM 1902 C C . THR A 1 241 ? -0.695 6.188 -3.117 1 98.31 241 THR A C 1
ATOM 1904 O O . THR A 1 241 ? -1.556 5.328 -3.32 1 98.31 241 THR A O 1
ATOM 1907 N N . ILE A 1 242 ? 0.024 6.336 -2.035 1 97.06 242 ILE A N 1
ATOM 1908 C CA . ILE A 1 242 ? -0.355 5.613 -0.825 1 97.06 242 ILE A CA 1
ATOM 1909 C C . ILE A 1 242 ? -0.676 6.609 0.288 1 97.06 242 ILE A C 1
ATOM 1911 O O . ILE A 1 242 ? -0.336 7.789 0.19 1 97.06 242 ILE A O 1
ATOM 1915 N N . ARG A 1 243 ? -1.418 6.141 1.269 1 97.25 243 ARG A N 1
ATOM 1916 C CA . ARG A 1 243 ? -1.795 6.938 2.434 1 97.25 243 ARG A CA 1
ATOM 1917 C C . ARG A 1 243 ? -1.431 6.215 3.729 1 97.25 243 ARG A C 1
ATOM 1919 O O . ARG A 1 243 ? -1.147 5.016 3.719 1 97.25 243 ARG A O 1
ATOM 1926 N N . ARG A 1 244 ? -1.411 7.027 4.766 1 97.38 244 ARG A N 1
ATOM 1927 C CA . ARG A 1 244 ? -0.992 6.465 6.047 1 97.38 244 ARG A CA 1
ATOM 1928 C C . ARG A 1 244 ? -2.168 5.816 6.77 1 97.38 244 ARG A C 1
ATOM 1930 O O . ARG A 1 244 ? -3.23 6.426 6.906 1 97.38 244 ARG A O 1
ATOM 1937 N N . LYS A 1 245 ? -1.978 4.574 7.195 1 96.44 245 LYS A N 1
ATOM 1938 C CA . LYS A 1 245 ? -2.838 3.85 8.125 1 96.44 245 LYS A CA 1
ATOM 1939 C C . LYS A 1 245 ? -4.289 3.867 7.66 1 96.44 245 LYS A C 1
ATOM 1941 O O . LYS A 1 245 ? -5.195 4.184 8.438 1 96.44 245 LYS A O 1
ATOM 1946 N N . VAL A 1 246 ? -4.539 3.471 6.453 1 94.69 246 VAL A N 1
ATOM 1947 C CA . VAL A 1 246 ? -5.867 3.527 5.844 1 94.69 246 VAL A CA 1
ATOM 1948 C C . VAL A 1 246 ? -6.797 2.539 6.539 1 94.69 246 VAL A C 1
ATOM 1950 O O . VAL A 1 246 ? -8.016 2.744 6.582 1 94.69 246 VAL A O 1
ATOM 1953 N N . ASP A 1 247 ? -6.254 1.572 7.156 1 92.69 247 ASP A N 1
ATOM 1954 C CA . ASP A 1 247 ? -7.043 0.512 7.777 1 92.69 247 ASP A CA 1
ATOM 1955 C C . ASP A 1 247 ? -7.789 1.029 9 1 92.69 247 ASP A C 1
ATOM 1957 O O . ASP A 1 247 ? -8.734 0.392 9.477 1 92.69 247 ASP A O 1
ATOM 1961 N N . LEU A 1 248 ? -7.41 2.191 9.422 1 95.94 248 LEU A N 1
ATOM 1962 C CA . LEU A 1 248 ? -8.023 2.709 10.641 1 95.94 248 LEU A CA 1
ATOM 1963 C C . LEU A 1 248 ? -9.312 3.453 10.328 1 95.94 248 LEU A C 1
ATOM 1965 O O . LEU A 1 248 ? -10.039 3.857 11.242 1 95.94 248 LEU A O 1
ATOM 1969 N N . GLY A 1 249 ? -9.562 3.732 9.094 1 95.62 249 GLY A N 1
ATOM 1970 C CA . GLY A 1 249 ? -10.852 4.277 8.695 1 95.62 249 GLY A CA 1
ATOM 1971 C C . GLY A 1 249 ? -10.953 5.777 8.891 1 95.62 249 GLY A C 1
ATOM 1972 O O . GLY A 1 249 ? -12.055 6.336 8.867 1 95.62 249 GLY A O 1
ATOM 1973 N N . THR A 1 250 ? -9.781 6.449 9.117 1 97.75 250 THR A N 1
ATOM 1974 C CA . THR A 1 250 ? -9.812 7.891 9.352 1 97.75 250 THR A CA 1
ATOM 1975 C C . THR A 1 250 ? -9.953 8.648 8.031 1 97.75 250 THR A C 1
ATOM 1977 O O . THR A 1 250 ? -10.266 9.844 8.031 1 97.75 250 THR A O 1
ATOM 1980 N N . ASN A 1 251 ? -9.609 8.008 6.934 1 97 251 ASN A N 1
ATOM 1981 C CA . ASN A 1 251 ? -9.625 8.594 5.598 1 97 251 ASN A CA 1
ATOM 1982 C C . ASN A 1 251 ? -8.742 9.836 5.523 1 97 251 ASN A C 1
ATOM 1984 O O . ASN A 1 251 ? -9.242 10.945 5.281 1 97 251 ASN A O 1
ATOM 1988 N N . PRO A 1 252 ? -7.41 9.641 5.68 1 98.12 252 PRO A N 1
ATOM 1989 C CA . PRO A 1 252 ? -6.469 10.758 5.648 1 98.12 252 PRO A CA 1
ATOM 1990 C C . PRO A 1 252 ? -6.461 11.492 4.309 1 98.12 252 PRO A C 1
ATOM 1992 O O . PRO A 1 252 ? -6.59 10.852 3.256 1 98.12 252 PRO A O 1
ATOM 1995 N N . SER A 1 253 ? -6.301 12.805 4.34 1 98.5 253 SER A N 1
ATOM 1996 C CA . SER A 1 253 ? -6.383 13.617 3.127 1 98.5 253 SER A CA 1
ATOM 1997 C C . SER A 1 253 ? -4.996 14.016 2.631 1 98.5 253 SER A C 1
ATOM 1999 O O . SER A 1 253 ? -4.852 15.008 1.916 1 98.5 253 SER A O 1
ATOM 2001 N N . VAL A 1 254 ? -3.99 13.312 3.105 1 98.81 254 VAL A N 1
ATOM 2002 C CA . VAL A 1 254 ? -2.629 13.477 2.605 1 98.81 254 VAL A CA 1
ATOM 2003 C C . VAL A 1 254 ? -2.199 12.219 1.853 1 98.81 254 VAL A C 1
ATOM 2005 O O . VAL A 1 254 ? -2.293 11.109 2.383 1 98.81 254 VAL A O 1
ATOM 2008 N N . TYR A 1 255 ? -1.786 12.422 0.656 1 98.81 255 TYR A N 1
ATOM 2009 C CA . TYR A 1 255 ? -1.384 11.352 -0.246 1 98.81 255 TYR A CA 1
ATOM 2010 C C . TYR A 1 255 ? 0.105 11.43 -0.561 1 98.81 255 TYR A C 1
ATOM 2012 O O . TYR A 1 255 ? 0.661 12.523 -0.684 1 98.81 255 TYR A O 1
ATOM 2020 N N . TYR A 1 256 ? 0.749 10.273 -0.747 1 98.75 256 TYR A N 1
ATOM 2021 C CA . TYR A 1 256 ? 2.176 10.227 -1.04 1 98.75 256 TYR A CA 1
ATOM 2022 C C . TYR A 1 256 ? 2.438 9.539 -2.373 1 98.75 256 TYR A C 1
ATOM 2024 O O . TYR A 1 256 ? 2.088 8.367 -2.555 1 98.75 256 TYR A O 1
ATOM 2032 N N . ILE A 1 257 ? 2.975 10.266 -3.279 1 98.44 257 ILE A N 1
ATOM 2033 C CA . ILE A 1 257 ? 3.484 9.625 -4.484 1 98.44 257 ILE A CA 1
ATOM 2034 C C . ILE A 1 257 ? 4.773 8.867 -4.164 1 98.44 257 ILE A C 1
ATOM 2036 O O . ILE A 1 257 ? 5.727 9.453 -3.643 1 98.44 257 ILE A O 1
ATOM 2040 N N . VAL A 1 258 ? 4.781 7.648 -4.461 1 94.75 258 VAL A N 1
ATOM 2041 C CA . VAL A 1 258 ? 5.957 6.844 -4.145 1 94.75 258 VAL A CA 1
ATOM 2042 C C . VAL A 1 258 ? 6.629 6.387 -5.438 1 94.75 258 VAL A C 1
ATOM 2044 O O . VAL A 1 258 ? 5.988 6.312 -6.488 1 94.75 258 VAL A O 1
ATOM 2047 N N . MET B 1 1 ? -35.344 -72.875 43.219 1 24.27 1 MET B N 1
ATOM 2048 C CA . MET B 1 1 ? -34.469 -72.625 42.062 1 24.27 1 MET B CA 1
ATOM 2049 C C . MET B 1 1 ? -33.938 -71.188 42.125 1 24.27 1 MET B C 1
ATOM 2051 O O . MET B 1 1 ? -34.312 -70.375 41.281 1 24.27 1 MET B O 1
ATOM 2055 N N . ASP B 1 2 ? -33.75 -70.562 43.312 1 26.03 2 ASP B N 1
ATOM 2056 C CA . ASP B 1 2 ? -33.719 -69.438 44.219 1 26.03 2 ASP B CA 1
ATOM 2057 C C . ASP B 1 2 ? -32.375 -68.688 44.094 1 26.03 2 ASP B C 1
ATOM 2059 O O . ASP B 1 2 ? -32.25 -67.562 44.594 1 26.03 2 ASP B O 1
ATOM 2063 N N . ASN B 1 3 ? -31.234 -69.5 43.969 1 29.09 3 ASN B N 1
ATOM 2064 C CA . ASN B 1 3 ? -29.938 -69.062 44.5 1 29.09 3 ASN B CA 1
ATOM 2065 C C . ASN B 1 3 ? -29.281 -68 43.625 1 29.09 3 ASN B C 1
ATOM 2067 O O . ASN B 1 3 ? -28.156 -67.625 43.906 1 29.09 3 ASN B O 1
ATOM 2071 N N . THR B 1 4 ? -29.469 -68 42.281 1 26.3 4 THR B N 1
ATOM 2072 C CA . THR B 1 4 ? -28.438 -67.688 41.312 1 26.3 4 THR B CA 1
ATOM 2073 C C . THR B 1 4 ? -28.188 -66.125 41.219 1 26.3 4 THR B C 1
ATOM 2075 O O . THR B 1 4 ? -27.422 -65.688 40.406 1 26.3 4 THR B O 1
ATOM 2078 N N . ARG B 1 5 ? -29.125 -65.25 41.562 1 26.66 5 ARG B N 1
ATOM 2079 C CA . ARG B 1 5 ? -29.281 -63.844 41.219 1 26.66 5 ARG B CA 1
ATOM 2080 C C . ARG B 1 5 ? -28.219 -63 41.906 1 26.66 5 ARG B C 1
ATOM 2082 O O . ARG B 1 5 ? -28.016 -61.844 41.531 1 26.66 5 ARG B O 1
ATOM 2089 N N . ARG B 1 6 ? -27.828 -63.312 43.188 1 24.95 6 ARG B N 1
ATOM 2090 C CA . ARG B 1 6 ? -27.266 -62.469 44.219 1 24.95 6 ARG B CA 1
ATOM 2091 C C . ARG B 1 6 ? -25.875 -62 43.875 1 24.95 6 ARG B C 1
ATOM 2093 O O . ARG B 1 6 ? -25.344 -61.062 44.5 1 24.95 6 ARG B O 1
ATOM 2100 N N . LYS B 1 7 ? -24.969 -62.844 43.219 1 26.55 7 LYS B N 1
ATOM 2101 C CA . LYS B 1 7 ? -23.516 -62.781 43.344 1 26.55 7 LYS B CA 1
ATOM 2102 C C . LYS B 1 7 ? -22.969 -61.562 42.625 1 26.55 7 LYS B C 1
ATOM 2104 O O . LYS B 1 7 ? -21.75 -61.375 42.562 1 26.55 7 LYS B O 1
ATOM 2109 N N . PHE B 1 8 ? -23.656 -60.875 41.594 1 24.89 8 PHE B N 1
ATOM 2110 C CA . PHE B 1 8 ? -23.016 -60.094 40.562 1 24.89 8 PHE B CA 1
ATOM 2111 C C . PHE B 1 8 ? -22.469 -58.781 41.125 1 24.89 8 PHE B C 1
ATOM 2113 O O . PHE B 1 8 ? -21.562 -58.188 40.531 1 24.89 8 PHE B O 1
ATOM 2120 N N . LEU B 1 9 ? -22.922 -58.125 42.156 1 25.84 9 LEU B N 1
ATOM 2121 C CA . LEU B 1 9 ? -22.844 -56.688 42.438 1 25.84 9 LEU B CA 1
ATOM 2122 C C . LEU B 1 9 ? -21.453 -56.312 42.906 1 25.84 9 LEU B C 1
ATOM 2124 O O . LEU B 1 9 ? -21.094 -55.125 42.906 1 25.84 9 LEU B O 1
ATOM 2128 N N . LYS B 1 10 ? -20.906 -57.125 43.781 1 27.89 10 LYS B N 1
ATOM 2129 C CA . LYS B 1 10 ? -19.984 -56.625 44.812 1 27.89 10 LYS B CA 1
ATOM 2130 C C . LYS B 1 10 ? -18.703 -56.094 44.188 1 27.89 10 LYS B C 1
ATOM 2132 O O . LYS B 1 10 ? -17.953 -55.375 44.812 1 27.89 10 LYS B O 1
ATOM 2137 N N . ILE B 1 11 ? -18.109 -56.625 43.125 1 26.45 11 ILE B N 1
ATOM 2138 C CA . ILE B 1 11 ? -16.656 -56.562 43 1 26.45 11 ILE B CA 1
ATOM 2139 C C . ILE B 1 11 ? -16.203 -55.188 42.562 1 26.45 11 ILE B C 1
ATOM 2141 O O . ILE B 1 11 ? -15.023 -54.938 42.344 1 26.45 11 ILE B O 1
ATOM 2145 N N . ALA B 1 12 ? -17.031 -54.125 42.281 1 27.73 12 ALA B N 1
ATOM 2146 C CA . ALA B 1 12 ? -16.656 -53.062 41.344 1 27.73 12 ALA B CA 1
ATOM 2147 C C . ALA B 1 12 ? -15.695 -52.062 42.031 1 27.73 12 ALA B C 1
ATOM 2149 O O . ALA B 1 12 ? -15.289 -51.062 41.406 1 27.73 12 ALA B O 1
ATOM 2150 N N . GLY B 1 13 ? -15.547 -52.031 43.281 1 27.11 13 GLY B N 1
ATOM 2151 C CA . GLY B 1 13 ? -15.195 -50.812 43.969 1 27.11 13 GLY B CA 1
ATOM 2152 C C . GLY B 1 13 ? -13.766 -50.375 43.719 1 27.11 13 GLY B C 1
ATOM 2153 O O . GLY B 1 13 ? -13.406 -49.219 43.938 1 27.11 13 GLY B O 1
ATOM 2154 N N . MET B 1 14 ? -12.805 -51.281 43.688 1 26.16 14 MET B N 1
ATOM 2155 C CA . MET B 1 14 ? -11.547 -50.844 44.312 1 26.16 14 MET B CA 1
ATOM 2156 C C . MET B 1 14 ? -10.773 -49.906 43.406 1 26.16 14 MET B C 1
ATOM 2158 O O . MET B 1 14 ? -9.727 -49.375 43.781 1 26.16 14 MET B O 1
ATOM 2162 N N . ALA B 1 15 ? -10.883 -49.844 42.094 1 28.52 15 ALA B N 1
ATOM 2163 C CA . ALA B 1 15 ? -9.672 -49.625 41.281 1 28.52 15 ALA B CA 1
ATOM 2164 C C . ALA B 1 15 ? -9.227 -48.188 41.312 1 28.52 15 ALA B C 1
ATOM 2166 O O . ALA B 1 15 ? -8.328 -47.781 40.594 1 28.52 15 ALA B O 1
ATOM 2167 N N . ALA B 1 16 ? -9.711 -47.281 42.125 1 27.52 16 ALA B N 1
ATOM 2168 C CA . ALA B 1 16 ? -9.672 -45.875 41.75 1 27.52 16 ALA B CA 1
ATOM 2169 C C . ALA B 1 16 ? -8.242 -45.344 41.781 1 27.52 16 ALA B C 1
ATOM 2171 O O . ALA B 1 16 ? -7.945 -44.281 41.219 1 27.52 16 ALA B O 1
ATOM 2172 N N . ALA B 1 17 ? -7.391 -45.75 42.688 1 30.02 17 ALA B N 1
ATOM 2173 C CA . ALA B 1 17 ? -6.551 -44.719 43.312 1 30.02 17 ALA B CA 1
ATOM 2174 C C . ALA B 1 17 ? -5.41 -44.312 42.375 1 30.02 17 ALA B C 1
ATOM 2176 O O . ALA B 1 17 ? -4.539 -43.531 42.75 1 30.02 17 ALA B O 1
ATOM 2177 N N . VAL B 1 18 ? -5.098 -45 41.25 1 31.2 18 VAL B N 1
ATOM 2178 C CA . VAL B 1 18 ? -3.721 -44.812 40.812 1 31.2 18 VAL B CA 1
ATOM 2179 C C . VAL B 1 18 ? -3.502 -43.344 40.406 1 31.2 18 VAL B C 1
ATOM 2181 O O . VAL B 1 18 ? -4.262 -42.812 39.594 1 31.2 18 VAL B O 1
ATOM 2184 N N . GLY B 1 19 ? -2.879 -42.438 41.156 1 31.12 19 GLY B N 1
ATOM 2185 C CA . GLY B 1 19 ? -2.484 -41.031 41.031 1 31.12 19 GLY B CA 1
ATOM 2186 C C . GLY B 1 19 ? -1.732 -40.75 39.75 1 31.12 19 GLY B C 1
ATOM 2187 O O . GLY B 1 19 ? -0.632 -41.25 39.531 1 31.12 19 GLY B O 1
ATOM 2188 N N . MET B 1 20 ? -2.316 -40.688 38.5 1 29.05 20 MET B N 1
ATOM 2189 C CA . MET B 1 20 ? -1.812 -40.562 37.125 1 29.05 20 MET B CA 1
ATOM 2190 C C . MET B 1 20 ? -1 -39.25 36.969 1 29.05 20 MET B C 1
ATOM 2192 O O . MET B 1 20 ? -1.507 -38.156 37.219 1 29.05 20 MET B O 1
ATOM 2196 N N . GLY B 1 21 ? 0.33 -39.281 37.375 1 32.41 21 GLY B N 1
ATOM 2197 C CA . GLY B 1 21 ? 1.279 -38.219 37.094 1 32.41 21 GLY B CA 1
ATOM 2198 C C . GLY B 1 21 ? 1.2 -37.688 35.688 1 32.41 21 GLY B C 1
ATOM 2199 O O . GLY B 1 21 ? 1.107 -38.469 34.719 1 32.41 21 GLY B O 1
ATOM 2200 N N . SER B 1 22 ? 0.628 -36.531 35.375 1 33 22 SER B N 1
ATOM 2201 C CA . SER B 1 22 ? 0.34 -35.781 34.156 1 33 22 SER B CA 1
ATOM 2202 C C . SER B 1 22 ? 1.603 -35.562 33.312 1 33 22 SER B C 1
ATOM 2204 O O . SER B 1 22 ? 2.393 -34.656 33.594 1 33 22 SER B O 1
ATOM 2206 N N . GLY B 1 23 ? 2.553 -36.469 33.188 1 31.42 23 GLY B N 1
ATOM 2207 C CA . GLY B 1 23 ? 3.672 -36.062 32.375 1 31.42 23 GLY B CA 1
ATOM 2208 C C . GLY B 1 23 ? 3.24 -35.438 31.047 1 31.42 23 GLY B C 1
ATOM 2209 O O . GLY B 1 23 ? 2.113 -35.656 30.594 1 31.42 23 GLY B O 1
ATOM 2210 N N . VAL B 1 24 ? 3.975 -34.375 30.562 1 31.12 24 VAL B N 1
ATOM 2211 C CA . VAL B 1 24 ? 3.898 -33.5 29.391 1 31.12 24 VAL B CA 1
ATOM 2212 C C . VAL B 1 24 ? 3.902 -34.344 28.125 1 31.12 24 VAL B C 1
ATOM 2214 O O . VAL B 1 24 ? 4.82 -35.156 27.891 1 31.12 24 VAL B O 1
ATOM 2217 N N . ALA B 1 25 ? 2.824 -34.938 27.703 1 32.66 25 ALA B N 1
ATOM 2218 C CA . ALA B 1 25 ? 2.777 -35.438 26.312 1 32.66 25 ALA B CA 1
ATOM 2219 C C . ALA B 1 25 ? 3.334 -34.375 25.359 1 32.66 25 ALA B C 1
ATOM 2221 O O . ALA B 1 25 ? 2.699 -33.344 25.109 1 32.66 25 ALA B O 1
ATOM 2222 N N . GLY B 1 26 ? 4.609 -34.125 25.406 1 32.03 26 GLY B N 1
ATOM 2223 C CA . GLY B 1 26 ? 5.168 -33.406 24.281 1 32.03 26 GLY B CA 1
ATOM 2224 C C . GLY B 1 26 ? 4.629 -33.844 22.938 1 32.03 26 GLY B C 1
ATOM 2225 O O . GLY B 1 26 ? 4.629 -35.062 22.641 1 32.03 26 GLY B O 1
ATOM 2226 N N . SER B 1 27 ? 3.527 -33.25 22.5 1 34.44 27 SER B N 1
ATOM 2227 C CA . SER B 1 27 ? 3.02 -33.406 21.156 1 34.44 27 SER B CA 1
ATOM 2228 C C . SER B 1 27 ? 4.16 -33.531 20.141 1 34.44 27 SER B C 1
ATOM 2230 O O . SER B 1 27 ? 4.844 -32.531 19.859 1 34.44 27 SER B O 1
ATOM 2232 N N . ALA B 1 28 ? 4.852 -34.656 20.094 1 32.41 28 ALA B N 1
ATOM 2233 C CA . ALA B 1 28 ? 5.695 -34.969 18.938 1 32.41 28 ALA B CA 1
ATOM 2234 C C . ALA B 1 28 ? 4.93 -34.781 17.641 1 32.41 28 ALA B C 1
ATOM 2236 O O . ALA B 1 28 ? 4.141 -35.656 17.25 1 32.41 28 ALA B O 1
ATOM 2237 N N . VAL B 1 29 ? 4.387 -33.656 17.406 1 35.44 29 VAL B N 1
ATOM 2238 C CA . VAL B 1 29 ? 4.09 -33.469 15.984 1 35.44 29 VAL B CA 1
ATOM 2239 C C . VAL B 1 29 ? 5.281 -33.906 15.141 1 35.44 29 VAL B C 1
ATOM 2241 O O . VAL B 1 29 ? 6.348 -33.312 15.18 1 35.44 29 VAL B O 1
ATOM 2244 N N . ALA B 1 30 ? 5.477 -35.219 15.016 1 34.19 30 ALA B N 1
ATOM 2245 C CA . ALA B 1 30 ? 6.426 -35.719 14.023 1 34.19 30 ALA B CA 1
ATOM 2246 C C . ALA B 1 30 ? 6.332 -34.906 12.727 1 34.19 30 ALA B C 1
ATOM 2248 O O . ALA B 1 30 ? 5.273 -34.875 12.094 1 34.19 30 ALA B O 1
ATOM 2249 N N . SER B 1 31 ? 7.133 -33.875 12.547 1 35.25 31 SER B N 1
ATOM 2250 C CA . SER B 1 31 ? 7.387 -33.281 11.242 1 35.25 31 SER B CA 1
ATOM 2251 C C . SER B 1 31 ? 7.664 -34.375 10.195 1 35.25 31 SER B C 1
ATOM 2253 O O . SER B 1 31 ? 8.742 -34.969 10.188 1 35.25 31 SER B O 1
ATOM 2255 N N . TYR B 1 32 ? 6.82 -35.25 10 1 28.86 32 TYR B N 1
ATOM 2256 C CA . TYR B 1 32 ? 7.082 -36.062 8.82 1 28.86 32 TYR B CA 1
ATOM 2257 C C . TYR B 1 32 ? 7.527 -35.188 7.652 1 28.86 32 TYR B C 1
ATOM 2259 O O . TYR B 1 32 ? 6.738 -34.406 7.109 1 28.86 32 TYR B O 1
ATOM 2267 N N . LYS B 1 33 ? 8.797 -34.906 7.523 1 39.81 33 LYS B N 1
ATOM 2268 C CA . LYS B 1 33 ? 9.344 -34.375 6.273 1 39.81 33 LYS B CA 1
ATOM 2269 C C . LYS B 1 33 ? 9.273 -35.438 5.168 1 39.81 33 LYS B C 1
ATOM 2271 O O . LYS B 1 33 ? 9.875 -36.5 5.285 1 39.81 33 LYS B O 1
ATOM 2276 N N . PRO B 1 34 ? 8.172 -35.562 4.48 1 34.25 34 PRO B N 1
ATOM 2277 C CA . PRO B 1 34 ? 8.305 -36.5 3.375 1 34.25 34 PRO B CA 1
ATOM 2278 C C . PRO B 1 34 ? 9.711 -36.531 2.787 1 34.25 34 PRO B C 1
ATOM 2280 O O . PRO B 1 34 ? 10.375 -35.5 2.703 1 34.25 34 PRO B O 1
ATOM 2283 N N . HIS B 1 35 ? 10.438 -37.594 3.018 1 35.41 35 HIS B N 1
ATOM 2284 C CA . HIS B 1 35 ? 11.703 -37.812 2.332 1 35.41 35 HIS B CA 1
ATOM 2285 C C . HIS B 1 35 ? 11.594 -37.5 0.845 1 35.41 35 HIS B C 1
ATOM 2287 O O . HIS B 1 35 ? 10.992 -38.281 0.085 1 35.41 35 HIS B O 1
ATOM 2293 N N . LEU B 1 36 ? 11.336 -36.375 0.436 1 37.59 36 LEU B N 1
ATOM 2294 C CA . LEU B 1 36 ? 11.625 -36.125 -0.972 1 37.59 36 LEU B CA 1
ATOM 2295 C C . LEU B 1 36 ? 12.953 -36.75 -1.373 1 37.59 36 LEU B C 1
ATOM 2297 O O . LEU B 1 36 ? 13.961 -36.594 -0.68 1 37.59 36 LEU B O 1
ATOM 2301 N N . SER B 1 37 ? 13.016 -37.938 -1.901 1 33 37 SER B N 1
ATOM 2302 C CA . SER B 1 37 ? 14.234 -38.406 -2.543 1 33 37 SER B CA 1
ATOM 2303 C C . SER B 1 37 ? 15.086 -37.281 -3.066 1 33 37 SER B C 1
ATOM 2305 O O . SER B 1 37 ? 14.555 -36.312 -3.656 1 33 37 SER B O 1
ATOM 2307 N N . LYS B 1 38 ? 16.078 -36.906 -2.371 1 42.34 38 LYS B N 1
ATOM 2308 C CA . LYS B 1 38 ? 17.125 -36.219 -3.119 1 42.34 38 LYS B CA 1
ATOM 2309 C C . LYS B 1 38 ? 17.219 -36.719 -4.551 1 42.34 38 LYS B C 1
ATOM 2311 O O . LYS B 1 38 ? 17.922 -37.688 -4.824 1 42.34 38 LYS B O 1
ATOM 2316 N N . HIS B 1 39 ? 16.109 -36.844 -5.285 1 37.97 39 HIS B N 1
ATOM 2317 C CA . HIS B 1 39 ? 16.328 -37.125 -6.703 1 37.97 39 HIS B CA 1
ATOM 2318 C C . HIS B 1 39 ? 17.609 -36.469 -7.199 1 37.97 39 HIS B C 1
ATOM 2320 O O . HIS B 1 39 ? 17.969 -35.375 -6.734 1 37.97 39 HIS B O 1
ATOM 2326 N N . GLU B 1 40 ? 18.438 -37.125 -7.832 1 40.66 40 GLU B N 1
ATOM 2327 C CA . GLU B 1 40 ? 19.641 -36.656 -8.516 1 40.66 40 GLU B CA 1
ATOM 2328 C C . GLU B 1 40 ? 19.391 -35.312 -9.219 1 40.66 40 GLU B C 1
ATOM 2330 O O . GLU B 1 40 ? 18.547 -35.219 -10.117 1 40.66 40 GLU B O 1
ATOM 2335 N N . GLN B 1 41 ? 19.344 -34.188 -8.438 1 51 41 GLN B N 1
ATOM 2336 C CA . GLN B 1 41 ? 19.375 -32.875 -9.102 1 51 41 GLN B CA 1
ATOM 2337 C C . GLN B 1 41 ? 20.109 -32.969 -10.438 1 51 41 GLN B C 1
ATOM 2339 O O . GLN B 1 41 ? 21.297 -33.312 -10.477 1 51 41 GLN B O 1
ATOM 2344 N N . ARG B 1 42 ? 19.359 -33.125 -11.492 1 57.12 42 ARG B N 1
ATOM 2345 C CA . ARG B 1 42 ? 19.984 -33.062 -12.82 1 57.12 42 ARG B CA 1
ATOM 2346 C C . ARG B 1 42 ? 20.922 -31.891 -12.922 1 57.12 42 ARG B C 1
ATOM 2348 O O . ARG B 1 42 ? 20.672 -30.828 -12.336 1 57.12 42 ARG B O 1
ATOM 2355 N N . LYS B 1 43 ? 22.125 -32.062 -13.289 1 61.59 43 LYS B N 1
ATOM 2356 C CA . LYS B 1 43 ? 23.156 -31.047 -13.5 1 61.59 43 LYS B CA 1
ATOM 2357 C C . LYS B 1 43 ? 22.578 -29.766 -14.109 1 61.59 43 LYS B C 1
ATOM 2359 O O . LYS B 1 43 ? 23.078 -28.672 -13.859 1 61.59 43 LYS B O 1
ATOM 2364 N N . GLU B 1 44 ? 21.281 -29.781 -14.766 1 73.19 44 GLU B N 1
ATOM 2365 C CA . GLU B 1 44 ? 20.75 -28.641 -15.516 1 73.19 44 GLU B CA 1
ATOM 2366 C C . GLU B 1 44 ? 19.672 -27.922 -14.719 1 73.19 44 GLU B C 1
ATOM 2368 O O . GLU B 1 44 ? 19.219 -26.844 -15.117 1 73.19 44 GLU B O 1
ATOM 2373 N N . ALA B 1 45 ? 19.297 -28.281 -13.523 1 81.06 45 ALA B N 1
ATOM 2374 C CA . ALA B 1 45 ? 18.172 -27.734 -12.773 1 81.06 45 ALA B CA 1
ATOM 2375 C C . ALA B 1 45 ? 18.5 -26.328 -12.25 1 81.06 45 ALA B C 1
ATOM 2377 O O . ALA B 1 45 ? 19.625 -26.062 -11.836 1 81.06 45 ALA B O 1
ATOM 2378 N N . LEU B 1 46 ? 17.453 -25.469 -12.398 1 86.38 46 LEU B N 1
ATOM 2379 C CA . LEU B 1 46 ? 17.609 -24.188 -11.711 1 86.38 46 LEU B CA 1
ATOM 2380 C C . LEU B 1 46 ? 17.547 -24.359 -10.203 1 86.38 46 LEU B C 1
ATOM 2382 O O . LEU B 1 46 ? 16.672 -25.062 -9.688 1 86.38 46 LEU B O 1
ATOM 2386 N N . GLU B 1 47 ? 18.516 -23.812 -9.555 1 88 47 GLU B N 1
ATOM 2387 C CA . GLU B 1 47 ? 18.562 -23.906 -8.094 1 88 47 GLU B CA 1
ATOM 2388 C C . GLU B 1 47 ? 18.266 -22.562 -7.445 1 88 47 GLU B C 1
ATOM 2390 O O . GLU B 1 47 ? 18.688 -21.516 -7.941 1 88 47 GLU B O 1
ATOM 2395 N N . GLY B 1 48 ? 17.422 -22.625 -6.453 1 92.38 48 GLY B N 1
ATOM 2396 C CA . GLY B 1 48 ? 17.078 -21.453 -5.656 1 92.38 48 GLY B CA 1
ATOM 2397 C C . GLY B 1 48 ? 16.625 -21.812 -4.25 1 92.38 48 GLY B C 1
ATOM 2398 O O . GLY B 1 48 ? 16.281 -22.953 -3.971 1 92.38 48 GLY B O 1
ATOM 2399 N N . LYS B 1 49 ? 16.75 -20.859 -3.381 1 94.88 49 LYS B N 1
ATOM 2400 C CA . LYS B 1 49 ? 16.359 -21.062 -1.992 1 94.88 49 LYS B CA 1
ATOM 2401 C C . LYS B 1 49 ? 14.93 -20.578 -1.75 1 94.88 49 LYS B C 1
ATOM 2403 O O . LYS B 1 49 ? 14.211 -21.141 -0.924 1 94.88 49 LYS B O 1
ATOM 2408 N N . ARG B 1 50 ? 14.594 -19.562 -2.463 1 97.75 50 ARG B N 1
ATOM 2409 C CA . ARG B 1 50 ? 13.266 -18.969 -2.318 1 97.75 50 ARG B CA 1
ATOM 2410 C C . ARG B 1 50 ? 12.82 -18.312 -3.615 1 97.75 50 ARG B C 1
ATOM 2412 O O . ARG B 1 50 ? 13.078 -17.125 -3.828 1 97.75 50 ARG B O 1
ATOM 2419 N N . TRP B 1 51 ? 12.055 -19.062 -4.363 1 98.38 51 TRP B N 1
ATOM 2420 C CA . TRP B 1 51 ? 11.625 -18.531 -5.652 1 98.38 51 TRP B CA 1
ATOM 2421 C C . TRP B 1 51 ? 10.531 -17.484 -5.469 1 98.38 51 TRP B C 1
ATOM 2423 O O . TRP B 1 51 ? 9.695 -17.594 -4.566 1 98.38 51 TRP B O 1
ATOM 2433 N N . GLY B 1 52 ? 10.57 -16.438 -6.281 1 98.56 52 GLY B N 1
ATOM 2434 C CA . GLY B 1 52 ? 9.547 -15.406 -6.297 1 98.56 52 GLY B CA 1
ATOM 2435 C C . GLY B 1 52 ? 9.273 -14.852 -7.684 1 98.56 52 GLY B C 1
ATOM 2436 O O . GLY B 1 52 ? 9.984 -15.18 -8.633 1 98.56 52 GLY B O 1
ATOM 2437 N N . LEU B 1 53 ? 8.203 -14.141 -7.793 1 98.88 53 LEU B N 1
ATOM 2438 C CA . LEU B 1 53 ? 7.805 -13.477 -9.031 1 98.88 53 LEU B CA 1
ATOM 2439 C C . LEU B 1 53 ? 7.578 -11.992 -8.805 1 98.88 53 LEU B C 1
ATOM 2441 O O . LEU B 1 53 ? 7.098 -11.586 -7.738 1 98.88 53 LEU B O 1
ATOM 2445 N N . VAL B 1 54 ? 7.984 -11.211 -9.781 1 98.94 54 VAL B N 1
ATOM 2446 C CA . VAL B 1 54 ? 7.582 -9.812 -9.859 1 98.94 54 VAL B CA 1
ATOM 2447 C C . VAL B 1 54 ? 6.75 -9.578 -11.117 1 98.94 54 VAL B C 1
ATOM 2449 O O . VAL B 1 54 ? 7.188 -9.906 -12.227 1 98.94 54 VAL B O 1
ATOM 2452 N N . ILE B 1 55 ? 5.594 -9.086 -10.953 1 98.88 55 ILE B N 1
ATOM 2453 C CA . ILE B 1 55 ? 4.746 -8.703 -12.078 1 98.88 55 ILE B CA 1
ATOM 2454 C C . ILE B 1 55 ? 4.855 -7.199 -12.328 1 98.88 55 ILE B C 1
ATOM 2456 O O . ILE B 1 55 ? 4.453 -6.398 -11.477 1 98.88 55 ILE B O 1
ATOM 2460 N N . ASP B 1 56 ? 5.445 -6.84 -13.43 1 98.75 56 ASP B N 1
ATOM 2461 C CA . ASP B 1 56 ? 5.504 -5.438 -13.828 1 98.75 56 ASP B CA 1
ATOM 2462 C C . ASP B 1 56 ? 4.211 -5.012 -14.523 1 98.75 56 ASP B C 1
ATOM 2464 O O . ASP B 1 56 ? 4.078 -5.152 -15.742 1 98.75 56 ASP B O 1
ATOM 2468 N N . THR B 1 57 ? 3.33 -4.465 -13.734 1 98.25 57 THR B N 1
ATOM 2469 C CA . THR B 1 57 ? 1.992 -4.203 -14.25 1 98.25 57 THR B CA 1
ATOM 2470 C C . THR B 1 57 ? 2.039 -3.162 -15.367 1 98.25 57 THR B C 1
ATOM 2472 O O . THR B 1 57 ? 1.101 -3.051 -16.156 1 98.25 57 THR B O 1
ATOM 2475 N N . ARG B 1 58 ? 3.078 -2.383 -15.492 1 97.25 58 ARG B N 1
ATOM 2476 C CA . ARG B 1 58 ? 3.234 -1.356 -16.516 1 97.25 58 ARG B CA 1
ATOM 2477 C C . ARG B 1 58 ? 3.381 -1.981 -17.906 1 97.25 58 ARG B C 1
ATOM 2479 O O . ARG B 1 58 ? 3.178 -1.311 -18.922 1 97.25 58 ARG B O 1
ATOM 2486 N N . LYS B 1 59 ? 3.662 -3.301 -17.875 1 97.5 59 LYS B N 1
ATOM 2487 C CA . LYS B 1 59 ? 3.916 -3.99 -19.141 1 97.5 59 LYS B CA 1
ATOM 2488 C C . LYS B 1 59 ? 2.684 -4.758 -19.609 1 97.5 59 LYS B C 1
ATOM 2490 O O . LYS B 1 59 ? 2.713 -5.422 -20.641 1 97.5 59 LYS B O 1
ATOM 2495 N N . PHE B 1 60 ? 1.646 -4.695 -18.891 1 97.31 60 PHE B N 1
ATOM 2496 C CA . PHE B 1 60 ? 0.38 -5.32 -19.25 1 97.31 60 PHE B CA 1
ATOM 2497 C C . PHE B 1 60 ? -0.668 -4.266 -19.594 1 97.31 60 PHE B C 1
ATOM 2499 O O . PHE B 1 60 ? -1.364 -3.771 -18.703 1 97.31 60 PHE B O 1
ATOM 2506 N N . LYS B 1 61 ? -0.81 -3.955 -20.812 1 92.31 61 LYS B N 1
ATOM 2507 C CA . LYS B 1 61 ? -1.636 -2.83 -21.234 1 92.31 61 LYS B CA 1
ATOM 2508 C C . LYS B 1 61 ? -2.896 -3.314 -21.953 1 92.31 61 LYS B C 1
ATOM 2510 O O . LYS B 1 61 ? -3.947 -2.672 -21.859 1 92.31 61 LYS B O 1
ATOM 2515 N N . SER B 1 62 ? -2.758 -4.43 -22.609 1 93.75 62 SER B N 1
ATOM 2516 C CA . SER B 1 62 ? -3.877 -4.949 -23.375 1 93.75 62 SER B CA 1
ATOM 2517 C C . SER B 1 62 ? -4.254 -6.359 -22.938 1 93.75 62 SER B C 1
ATOM 2519 O O . SER B 1 62 ? -3.475 -7.027 -22.25 1 93.75 62 SER B O 1
ATOM 2521 N N . HIS B 1 63 ? -5.375 -6.734 -23.391 1 93.88 63 HIS B N 1
ATOM 2522 C CA . HIS B 1 63 ? -5.852 -8.078 -23.094 1 93.88 63 HIS B CA 1
ATOM 2523 C C . HIS B 1 63 ? -4.883 -9.141 -23.609 1 93.88 63 HIS B C 1
ATOM 2525 O O . HIS B 1 63 ? -4.699 -10.18 -22.969 1 93.88 63 HIS B O 1
ATOM 2531 N N . LYS B 1 64 ? -4.309 -8.844 -24.672 1 96.25 64 LYS B N 1
ATOM 2532 C CA . LYS B 1 64 ? -3.391 -9.789 -25.312 1 96.25 64 LYS B CA 1
ATOM 2533 C C . LYS B 1 64 ? -2.178 -10.047 -24.422 1 96.25 64 LYS B C 1
ATOM 2535 O O . LYS B 1 64 ? -1.649 -11.164 -24.406 1 96.25 64 LYS B O 1
ATOM 2540 N N . ASP B 1 65 ? -1.777 -9.023 -23.672 1 97.38 65 ASP B N 1
ATOM 2541 C CA . ASP B 1 65 ? -0.628 -9.156 -22.781 1 97.38 65 ASP B CA 1
ATOM 2542 C C . ASP B 1 65 ? -0.909 -10.172 -21.672 1 97.38 65 ASP B C 1
ATOM 2544 O O . ASP B 1 65 ? -0.018 -10.922 -21.281 1 97.38 65 ASP B O 1
ATOM 2548 N N . PHE B 1 66 ? -2.127 -10.219 -21.281 1 98.06 66 PHE B N 1
ATOM 2549 C CA . PHE B 1 66 ? -2.529 -11.172 -20.25 1 98.06 66 PHE B CA 1
ATOM 2550 C C . PHE B 1 66 ? -2.721 -12.562 -20.844 1 98.06 66 PHE B C 1
ATOM 2552 O O . PHE B 1 66 ? -2.238 -13.547 -20.281 1 98.06 66 PHE B O 1
ATOM 2559 N N . GLU B 1 67 ? -3.305 -12.594 -21.938 1 97.69 67 GLU B N 1
ATOM 2560 C CA . GLU B 1 67 ? -3.705 -13.844 -22.578 1 97.69 67 GLU B CA 1
ATOM 2561 C C . GLU B 1 67 ? -2.49 -14.695 -22.938 1 97.69 67 GLU B C 1
ATOM 2563 O O . GLU B 1 67 ? -2.529 -15.922 -22.812 1 97.69 67 GLU B O 1
ATOM 2568 N N . ARG B 1 68 ? -1.483 -14.102 -23.344 1 98 68 ARG B N 1
ATOM 2569 C CA . ARG B 1 68 ? -0.317 -14.883 -23.75 1 98 68 ARG B CA 1
ATOM 2570 C C . ARG B 1 68 ? 0.264 -15.648 -22.562 1 98 68 ARG B C 1
ATOM 2572 O O . ARG B 1 68 ? 0.719 -16.781 -22.719 1 98 68 ARG B O 1
ATOM 2579 N N . CYS B 1 69 ? 0.267 -15.047 -21.406 1 98.69 69 CYS B N 1
ATOM 2580 C CA . CYS B 1 69 ? 0.767 -15.719 -20.203 1 98.69 69 CYS B CA 1
ATOM 2581 C C . CYS B 1 69 ? -0.189 -16.812 -19.766 1 98.69 69 CYS B C 1
ATOM 2583 O O . CYS B 1 69 ? 0.24 -17.922 -19.453 1 98.69 69 CYS B O 1
ATOM 2585 N N . ILE B 1 70 ? -1.485 -16.531 -19.812 1 98.31 70 ILE B N 1
ATOM 2586 C CA . ILE B 1 70 ? -2.516 -17.469 -19.375 1 98.31 70 ILE B CA 1
ATOM 2587 C C . ILE B 1 70 ? -2.521 -18.688 -20.297 1 98.31 70 ILE B C 1
ATOM 2589 O O . ILE B 1 70 ? -2.516 -19.828 -19.828 1 98.31 70 ILE B O 1
ATOM 2593 N N . GLU B 1 71 ? -2.408 -18.438 -21.516 1 97.69 71 GLU B N 1
ATOM 2594 C CA . GLU B 1 71 ? -2.447 -19.516 -22.5 1 97.69 71 GLU B CA 1
ATOM 2595 C C . GLU B 1 71 ? -1.203 -20.391 -22.406 1 97.69 71 GLU B C 1
ATOM 2597 O O . GLU B 1 71 ? -1.293 -21.625 -22.484 1 97.69 71 GLU B O 1
ATOM 2602 N N . ALA B 1 72 ? -0.101 -19.75 -22.25 1 98.44 72 ALA B N 1
ATOM 2603 C CA . ALA B 1 72 ? 1.136 -20.516 -22.125 1 98.44 72 ALA B CA 1
ATOM 2604 C C . ALA B 1 72 ? 1.062 -21.469 -20.922 1 98.44 72 ALA B C 1
ATOM 2606 O O . ALA B 1 72 ? 1.435 -22.641 -21.031 1 98.44 72 ALA B O 1
ATOM 2607 N N . CYS B 1 73 ? 0.555 -20.984 -19.859 1 98.38 73 CYS B N 1
ATOM 2608 C CA . CYS B 1 73 ? 0.426 -21.781 -18.656 1 98.38 73 CYS B CA 1
ATOM 2609 C C . CYS B 1 73 ? -0.599 -22.891 -18.828 1 98.38 73 CYS B C 1
ATOM 2611 O O . CYS B 1 73 ? -0.309 -24.062 -18.562 1 98.38 73 CYS B O 1
ATOM 2613 N N . HIS B 1 74 ? -1.717 -22.547 -19.312 1 97.88 74 HIS B N 1
ATOM 2614 C CA . HIS B 1 74 ? -2.824 -23.5 -19.406 1 97.88 74 HIS B CA 1
ATOM 2615 C C . HIS B 1 74 ? -2.529 -24.594 -20.422 1 97.88 74 HIS B C 1
ATOM 2617 O O . HIS B 1 74 ? -2.887 -25.75 -20.203 1 97.88 74 HIS B O 1
ATOM 2623 N N . LYS B 1 75 ? -1.87 -24.234 -21.438 1 97.5 75 LYS B N 1
ATOM 2624 C CA . LYS B 1 75 ? -1.55 -25.219 -22.484 1 97.5 75 LYS B CA 1
ATOM 2625 C C . LYS B 1 75 ? -0.56 -26.266 -21.969 1 97.5 75 LYS B C 1
ATOM 2627 O O . LYS B 1 75 ? -0.79 -27.469 -22.109 1 97.5 75 LYS B O 1
ATOM 2632 N N . ILE B 1 76 ? 0.443 -25.844 -21.344 1 97.88 76 ILE B N 1
ATOM 2633 C CA . ILE B 1 76 ? 1.498 -26.781 -20.984 1 97.88 76 ILE B CA 1
ATOM 2634 C C . ILE B 1 76 ? 1.08 -27.609 -19.766 1 97.88 76 ILE B C 1
ATOM 2636 O O . ILE B 1 76 ? 1.588 -28.703 -19.547 1 97.88 76 ILE B O 1
ATOM 2640 N N . HIS B 1 77 ? 0.096 -27.062 -18.984 1 98.06 77 HIS B N 1
ATOM 2641 C CA . HIS B 1 77 ? -0.263 -27.75 -17.75 1 98.06 77 HIS B CA 1
ATOM 2642 C C . HIS B 1 77 ? -1.647 -28.375 -17.859 1 98.06 77 HIS B C 1
ATOM 2644 O O . HIS B 1 77 ? -2.211 -28.812 -16.844 1 98.06 77 HIS B O 1
ATOM 2650 N N . ASN B 1 78 ? -2.186 -28.391 -19 1 97.94 78 ASN B N 1
ATOM 2651 C CA . ASN B 1 78 ? -3.482 -29.016 -19.234 1 97.94 78 ASN B CA 1
ATOM 2652 C C . ASN B 1 78 ? -4.551 -28.469 -18.297 1 97.94 78 ASN B C 1
ATOM 2654 O O . ASN B 1 78 ? -5.297 -29.234 -17.688 1 97.94 78 ASN B O 1
ATOM 2658 N N . VAL B 1 79 ? -4.543 -27.188 -18.125 1 97.88 79 VAL B N 1
ATOM 2659 C CA . VAL B 1 79 ? -5.602 -26.562 -17.344 1 97.88 79 VAL B CA 1
ATOM 2660 C C . VAL B 1 79 ? -6.875 -26.469 -18.188 1 97.88 79 VAL B C 1
ATOM 2662 O O . VAL B 1 79 ? -6.863 -25.906 -19.281 1 97.88 79 VAL B O 1
ATOM 2665 N N . PRO B 1 80 ? -7.918 -27.016 -17.719 1 97.25 80 PRO B N 1
ATOM 2666 C CA . PRO B 1 80 ? -9.141 -27.031 -18.516 1 97.25 80 PRO B CA 1
ATOM 2667 C C . PRO B 1 80 ? -9.82 -25.656 -18.594 1 97.25 80 PRO B C 1
ATOM 2669 O O . PRO B 1 80 ? -9.625 -24.828 -17.703 1 97.25 80 PRO B O 1
ATOM 2672 N N . GLU B 1 81 ? -10.555 -25.469 -19.641 1 95.62 81 GLU B N 1
ATOM 2673 C CA . GLU B 1 81 ? -11.406 -24.281 -19.766 1 95.62 81 GLU B CA 1
ATOM 2674 C C . GLU B 1 81 ? -12.852 -24.594 -19.391 1 95.62 81 GLU B C 1
ATOM 2676 O O . GLU B 1 81 ? -13.609 -25.109 -20.203 1 95.62 81 GLU B O 1
ATOM 2681 N N . ILE B 1 82 ? -13.117 -24.328 -18.219 1 94.94 82 ILE B N 1
ATOM 2682 C CA . ILE B 1 82 ? -14.453 -24.547 -17.672 1 94.94 82 ILE B CA 1
ATOM 2683 C C . ILE B 1 82 ? -15.023 -23.219 -17.156 1 94.94 82 ILE B C 1
ATOM 2685 O O . ILE B 1 82 ? -14.328 -22.469 -16.469 1 94.94 82 ILE B O 1
ATOM 2689 N N . GLU B 1 83 ? -16.25 -22.922 -17.484 1 90.38 83 GLU B N 1
ATOM 2690 C CA . GLU B 1 83 ? -16.844 -21.656 -17.094 1 90.38 83 GLU B CA 1
ATOM 2691 C C . GLU B 1 83 ? -17.625 -21.797 -15.781 1 90.38 83 GLU B C 1
ATOM 2693 O O . GLU B 1 83 ? -17.922 -22.906 -15.352 1 90.38 83 GLU B O 1
ATOM 2698 N N . GLY B 1 84 ? -17.812 -20.625 -15.117 1 91.06 84 GLY B N 1
ATOM 2699 C CA . GLY B 1 84 ? -18.688 -20.578 -13.953 1 91.06 84 GLY B CA 1
ATOM 2700 C C . GLY B 1 84 ? -18 -20.984 -12.664 1 91.06 84 GLY B C 1
ATOM 2701 O O . GLY B 1 84 ? -16.812 -20.719 -12.484 1 91.06 84 GLY B O 1
ATOM 2702 N N . ASN B 1 85 ? -18.766 -21.562 -11.773 1 90.81 85 ASN B N 1
ATOM 2703 C CA . ASN B 1 85 ? -18.312 -21.844 -10.414 1 90.81 85 ASN B CA 1
ATOM 2704 C C . ASN B 1 85 ? -17.359 -23.031 -10.367 1 90.81 85 ASN B C 1
ATOM 2706 O O . ASN B 1 85 ? -16.734 -23.312 -9.344 1 90.81 85 ASN B O 1
ATOM 2710 N N . LYS B 1 86 ? -17.188 -23.703 -11.508 1 93.62 86 LYS B N 1
ATOM 2711 C CA . LYS B 1 86 ? -16.297 -24.859 -11.562 1 93.62 86 LYS B CA 1
ATOM 2712 C C . LYS B 1 86 ? -14.992 -24.531 -12.273 1 93.62 86 LYS B C 1
ATOM 2714 O O . LYS B 1 86 ? -14.227 -25.422 -12.641 1 93.62 86 LYS B O 1
ATOM 2719 N N . GLU B 1 87 ? -14.828 -23.25 -12.422 1 95.31 87 GLU B N 1
ATOM 2720 C CA . GLU B 1 87 ? -13.625 -22.797 -13.125 1 95.31 87 GLU B CA 1
ATOM 2721 C C . GLU B 1 87 ? -12.359 -23.234 -12.391 1 95.31 87 GLU B C 1
ATOM 2723 O O . GLU B 1 87 ? -12.297 -23.172 -11.156 1 95.31 87 GLU B O 1
ATOM 2728 N N . VAL B 1 88 ? -11.422 -23.719 -13.164 1 96.5 88 VAL B N 1
ATOM 2729 C CA . VAL B 1 88 ? -10.086 -24 -12.641 1 96.5 88 VAL B CA 1
ATOM 2730 C C . VAL B 1 88 ? -9.148 -22.828 -12.922 1 96.5 88 VAL B C 1
ATOM 2732 O O . VAL B 1 88 ? -8.906 -22.5 -14.086 1 96.5 88 VAL B O 1
ATOM 2735 N N . LYS B 1 89 ? -8.594 -22.25 -11.836 1 94.38 89 LYS B N 1
ATOM 2736 C CA . LYS B 1 89 ? -7.793 -21.031 -11.961 1 94.38 89 LYS B CA 1
ATOM 2737 C C . LYS B 1 89 ? -6.336 -21.297 -11.586 1 94.38 89 LYS B C 1
ATOM 2739 O O . LYS B 1 89 ? -6.023 -21.531 -10.414 1 94.38 89 LYS B O 1
ATOM 2744 N N . TRP B 1 90 ? -5.531 -21.328 -12.633 1 97.88 90 TRP B N 1
ATOM 2745 C CA . TRP B 1 90 ? -4.098 -21.312 -12.367 1 97.88 90 TRP B CA 1
ATOM 2746 C C . TRP B 1 90 ? -3.543 -19.891 -12.477 1 97.88 90 TRP B C 1
ATOM 2748 O O . TRP B 1 90 ? -2.793 -19.438 -11.609 1 97.88 90 TRP B O 1
ATOM 2758 N N . ILE B 1 91 ? -3.822 -19.25 -13.555 1 98.31 91 ILE B N 1
ATOM 2759 C CA . ILE B 1 91 ? -3.549 -17.844 -13.797 1 98.31 91 ILE B CA 1
ATOM 2760 C C . ILE B 1 91 ? -4.812 -17.156 -14.297 1 98.31 91 ILE B C 1
ATOM 2762 O O . ILE B 1 91 ? -5.488 -17.656 -15.203 1 98.31 91 ILE B O 1
ATOM 2766 N N . TRP B 1 92 ? -5.191 -16.031 -13.68 1 97.19 92 TRP B N 1
ATOM 2767 C CA . TRP B 1 92 ? -6.383 -15.281 -14.07 1 97.19 92 TRP B CA 1
ATOM 2768 C C . TRP B 1 92 ? -6.184 -13.781 -13.852 1 97.19 92 TRP B C 1
ATOM 2770 O O . TRP B 1 92 ? -5.074 -13.336 -13.555 1 97.19 92 TRP B O 1
ATOM 2780 N N . THR B 1 93 ? -7.16 -13.008 -14.109 1 97.75 93 THR B N 1
ATOM 2781 C CA . THR B 1 93 ? -7.047 -11.562 -13.938 1 97.75 93 THR B CA 1
ATOM 2782 C C . THR B 1 93 ? -8.195 -11.031 -13.094 1 97.75 93 THR B C 1
ATOM 2784 O O . THR B 1 93 ? -9.227 -11.695 -12.945 1 97.75 93 THR B O 1
ATOM 2787 N N . ASP B 1 94 ? -7.984 -9.977 -12.492 1 97.38 94 ASP B N 1
ATOM 2788 C CA . ASP B 1 94 ? -9.016 -9.242 -11.766 1 97.38 94 ASP B CA 1
ATOM 2789 C C . ASP B 1 94 ? -8.656 -7.762 -11.656 1 97.38 94 ASP B C 1
ATOM 2791 O O . ASP B 1 94 ? -7.598 -7.336 -12.133 1 97.38 94 ASP B O 1
ATOM 2795 N N . HIS B 1 95 ? -9.516 -6.984 -11.094 1 97 95 HIS B N 1
ATOM 2796 C CA . HIS B 1 95 ? -9.336 -5.539 -10.992 1 97 95 HIS B CA 1
ATOM 2797 C C . HIS B 1 95 ? -8.711 -5.148 -9.656 1 97 95 HIS B C 1
ATOM 2799 O O . HIS B 1 95 ? -8.719 -5.938 -8.711 1 97 95 HIS B O 1
ATOM 2805 N N . PHE B 1 96 ? -8.219 -3.949 -9.586 1 97.44 96 PHE B N 1
ATOM 2806 C CA . PHE B 1 96 ? -7.383 -3.469 -8.492 1 97.44 96 PHE B CA 1
ATOM 2807 C C . PHE B 1 96 ? -8.062 -3.688 -7.148 1 97.44 96 PHE B C 1
ATOM 2809 O O . PHE B 1 96 ? -7.469 -4.242 -6.227 1 97.44 96 PHE B O 1
ATOM 2816 N N . ALA B 1 97 ? -9.281 -3.279 -7.008 1 95.38 97 ALA B N 1
ATOM 2817 C CA . ALA B 1 97 ? -9.992 -3.311 -5.734 1 95.38 97 ALA B CA 1
ATOM 2818 C C . ALA B 1 97 ? -10.078 -4.734 -5.188 1 95.38 97 ALA B C 1
ATOM 2820 O O . ALA B 1 97 ? -10.023 -4.941 -3.973 1 95.38 97 ALA B O 1
ATOM 2821 N N . HIS B 1 98 ? -10.18 -5.703 -6.094 1 95.88 98 HIS B N 1
ATOM 2822 C CA . HIS B 1 98 ? -10.266 -7.105 -5.691 1 95.88 98 HIS B CA 1
ATOM 2823 C C . HIS B 1 98 ? -8.875 -7.672 -5.398 1 95.88 98 HIS B C 1
ATOM 2825 O O . HIS B 1 98 ? -8.727 -8.508 -4.504 1 95.88 98 HIS B O 1
ATOM 2831 N N . VAL B 1 99 ? -7.949 -7.23 -6.156 1 97.19 99 VAL B N 1
ATOM 2832 C CA . VAL B 1 99 ? -6.59 -7.75 -6.055 1 97.19 99 VAL B CA 1
ATOM 2833 C C . VAL B 1 99 ? -5.914 -7.195 -4.801 1 97.19 99 VAL B C 1
ATOM 2835 O O . VAL B 1 99 ? -5.223 -7.926 -4.086 1 97.19 99 VAL B O 1
ATOM 2838 N N . PHE B 1 100 ? -6.152 -5.914 -4.531 1 96.19 100 PHE B N 1
ATOM 2839 C CA . PHE B 1 100 ? -5.535 -5.219 -3.406 1 96.19 100 PHE B CA 1
ATOM 2840 C C . PHE B 1 100 ? -6.598 -4.602 -2.504 1 96.19 100 PHE B C 1
ATOM 2842 O O . PHE B 1 100 ? -6.633 -3.383 -2.318 1 96.19 100 PHE B O 1
ATOM 2849 N N . PRO B 1 101 ? -7.344 -5.418 -1.82 1 93.5 101 PRO B N 1
ATOM 2850 C CA . PRO B 1 101 ? -8.453 -4.898 -1.014 1 93.5 101 PRO B CA 1
ATOM 2851 C C . PRO B 1 101 ? -7.977 -4.066 0.176 1 93.5 101 PRO B C 1
ATOM 2853 O O . PRO B 1 101 ? -8.727 -3.24 0.698 1 93.5 101 PRO B O 1
ATOM 2856 N N . GLY B 1 102 ? -6.773 -4.23 0.59 1 89.88 102 GLY B N 1
ATOM 2857 C CA . GLY B 1 102 ? -6.242 -3.508 1.736 1 89.88 102 GLY B CA 1
ATOM 2858 C C . GLY B 1 102 ? -5.695 -2.139 1.38 1 89.88 102 GLY B C 1
ATOM 2859 O O . GLY B 1 102 ? -5.141 -1.445 2.234 1 89.88 102 GLY B O 1
ATOM 2860 N N . GLN B 1 103 ? -5.867 -1.781 0.171 1 89.75 103 GLN B N 1
ATOM 2861 C CA . GLN B 1 103 ? -5.316 -0.507 -0.277 1 89.75 103 GLN B CA 1
ATOM 2862 C C . GLN B 1 103 ? -6.395 0.372 -0.899 1 89.75 103 GLN B C 1
ATOM 2864 O O . GLN B 1 103 ? -6.262 0.813 -2.043 1 89.75 103 GLN B O 1
ATOM 2869 N N . PRO B 1 104 ? -7.363 0.697 -0.083 1 90.12 104 PRO B N 1
ATOM 2870 C CA . PRO B 1 104 ? -8.391 1.578 -0.64 1 90.12 104 PRO B CA 1
ATOM 2871 C C . PRO B 1 104 ? -7.875 2.988 -0.914 1 90.12 104 PRO B C 1
ATOM 2873 O O . PRO B 1 104 ? -7.078 3.52 -0.138 1 90.12 104 PRO B O 1
ATOM 2876 N N . ASN B 1 105 ? -8.172 3.498 -2.043 1 93.25 105 ASN B N 1
ATOM 2877 C CA . ASN B 1 105 ? -7.828 4.848 -2.475 1 93.25 105 ASN B CA 1
ATOM 2878 C C . ASN B 1 105 ? -8.953 5.48 -3.293 1 93.25 105 ASN B C 1
ATOM 2880 O O . ASN B 1 105 ? -9.219 5.055 -4.418 1 93.25 105 ASN B O 1
ATOM 2884 N N . PRO B 1 106 ? -9.586 6.484 -2.688 1 94.38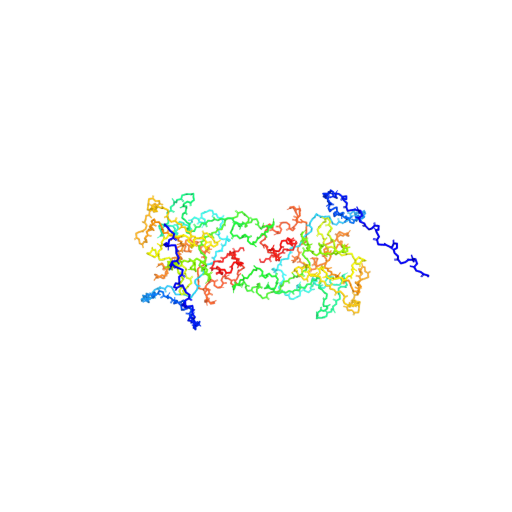 106 PRO B N 1
ATOM 2885 C CA . PRO B 1 106 ? -10.703 7.086 -3.414 1 94.38 106 PRO B CA 1
ATOM 2886 C C . PRO B 1 106 ? -10.266 7.812 -4.684 1 94.38 106 PRO B C 1
ATOM 2888 O O . PRO B 1 106 ? -11.086 8.078 -5.566 1 94.38 106 PRO B O 1
ATOM 2891 N N . TYR B 1 107 ? -9.039 8.125 -4.77 1 96.69 107 TYR B N 1
ATOM 2892 C CA . TYR B 1 107 ? -8.492 8.812 -5.938 1 96.69 107 TYR B CA 1
ATOM 2893 C C . TYR B 1 107 ? -7.344 8.016 -6.551 1 96.69 107 TYR B C 1
ATOM 2895 O O . TYR B 1 107 ? -6.266 8.562 -6.797 1 96.69 107 TYR B O 1
ATOM 2903 N N . LEU B 1 108 ? -7.648 6.742 -6.82 1 96.62 108 LEU B N 1
ATOM 2904 C CA . LEU B 1 108 ? -6.672 5.836 -7.414 1 96.62 108 LEU B CA 1
ATOM 2905 C C . LEU B 1 108 ? -6.258 6.32 -8.805 1 96.62 108 LEU B C 1
ATOM 2907 O O . LEU B 1 108 ? -7.09 6.805 -9.57 1 96.62 108 LEU B O 1
ATOM 2911 N N . ALA B 1 109 ? -4.984 6.137 -9.086 1 97.19 109 ALA B N 1
ATOM 2912 C CA . ALA B 1 109 ? -4.492 6.48 -10.414 1 97.19 109 ALA B CA 1
ATOM 2913 C C . ALA B 1 109 ? -5.348 5.836 -11.5 1 97.19 109 ALA B C 1
ATOM 2915 O O . ALA B 1 109 ? -5.727 4.668 -11.383 1 97.19 109 ALA B O 1
ATOM 2916 N N . GLU B 1 110 ? -5.559 6.516 -12.516 1 96.56 110 GLU B N 1
ATOM 2917 C CA . GLU B 1 110 ? -6.473 6.098 -13.578 1 96.56 110 GLU B CA 1
ATOM 2918 C C . GLU B 1 110 ? -6.012 4.797 -14.219 1 96.56 110 GLU B C 1
ATOM 2920 O O . GLU B 1 110 ? -6.82 3.904 -14.484 1 96.56 110 GLU B O 1
ATOM 2925 N N . ARG B 1 111 ? -4.773 4.656 -14.43 1 96.12 111 ARG B N 1
ATOM 2926 C CA . ARG B 1 111 ? -4.238 3.445 -15.047 1 96.12 111 ARG B CA 1
ATOM 2927 C C . ARG B 1 111 ? -4.586 2.213 -14.219 1 96.12 111 ARG B C 1
ATOM 2929 O O . ARG B 1 111 ? -5.066 1.213 -14.758 1 96.12 111 ARG B O 1
ATOM 2936 N N . LEU B 1 112 ? -4.391 2.354 -12.93 1 96.44 112 LEU B N 1
ATOM 2937 C CA . LEU B 1 112 ? -4.59 1.214 -12.039 1 96.44 112 LEU B CA 1
ATOM 2938 C C . LEU B 1 112 ? -6.074 0.924 -11.852 1 96.44 112 LEU B C 1
ATOM 2940 O O . LEU B 1 112 ? -6.469 -0.231 -11.68 1 96.44 112 LEU B O 1
ATOM 2944 N N . GLU B 1 113 ? -6.816 1.968 -11.945 1 94.94 113 GLU B N 1
ATOM 2945 C CA . GLU B 1 113 ? -8.258 1.808 -11.805 1 94.94 113 GLU B CA 1
ATOM 2946 C C . GLU B 1 113 ? -8.844 1.042 -12.992 1 94.94 113 GLU B C 1
ATOM 2948 O O . GLU B 1 113 ? -9.781 0.258 -12.828 1 94.94 113 GLU B O 1
ATOM 2953 N N . ASN B 1 114 ? -8.281 1.191 -14.102 1 93.94 114 ASN B N 1
ATOM 2954 C CA . ASN B 1 114 ? -8.891 0.684 -15.328 1 93.94 114 ASN B CA 1
ATOM 2955 C C . ASN B 1 114 ? -8.195 -0.58 -15.82 1 93.94 114 ASN B C 1
ATOM 2957 O O . ASN B 1 114 ? -8.68 -1.238 -16.75 1 93.94 114 ASN B O 1
ATOM 2961 N N . GLN B 1 115 ? -7.168 -0.954 -15.219 1 95 115 GLN B N 1
ATOM 2962 C CA . GLN B 1 115 ? -6.434 -2.109 -15.719 1 95 115 GLN B CA 1
ATOM 2963 C C . GLN B 1 115 ? -6.734 -3.355 -14.891 1 95 115 GLN B C 1
ATOM 2965 O O . GLN B 1 115 ? -7.227 -3.254 -13.766 1 95 115 GLN B O 1
ATOM 2970 N N . GLU B 1 116 ? -6.469 -4.457 -15.539 1 96.56 116 GLU B N 1
ATOM 2971 C CA . GLU B 1 116 ? -6.492 -5.734 -14.836 1 96.56 116 GLU B CA 1
ATOM 2972 C C . GLU B 1 116 ? -5.109 -6.094 -14.297 1 96.56 116 GLU B C 1
ATOM 2974 O O . GLU B 1 116 ? -4.117 -5.453 -14.641 1 96.56 116 GLU B O 1
ATOM 2979 N N . PHE B 1 117 ? -5.148 -7.086 -13.461 1 97.94 117 PHE B N 1
ATOM 2980 C CA . PHE B 1 117 ? -3.922 -7.578 -12.852 1 97.94 117 PHE B CA 1
ATOM 2981 C C . PHE B 1 117 ? -3.842 -9.094 -12.938 1 97.94 117 PHE B C 1
ATOM 2983 O O . PHE B 1 117 ? -4.852 -9.789 -12.781 1 97.94 117 PHE B O 1
ATOM 2990 N N . LEU B 1 118 ? -2.672 -9.539 -13.242 1 98.31 118 LEU B N 1
ATOM 2991 C CA . LEU B 1 118 ? -2.43 -10.977 -13.305 1 98.31 118 LEU B CA 1
ATOM 2992 C C . LEU B 1 118 ? -2.377 -11.578 -11.898 1 98.31 118 LEU B C 1
ATOM 2994 O O . LEU B 1 118 ? -1.709 -11.039 -11.016 1 98.31 118 LEU B O 1
ATOM 2998 N N . LEU B 1 119 ? -3.121 -12.703 -11.75 1 98.56 119 LEU B N 1
ATOM 2999 C CA . LEU B 1 119 ? -3.146 -13.391 -10.469 1 98.56 119 LEU B CA 1
ATOM 3000 C C . LEU B 1 119 ? -2.738 -14.852 -10.625 1 98.56 119 LEU B C 1
ATOM 3002 O O . LEU B 1 119 ? -3.037 -15.477 -11.641 1 98.56 119 LEU B O 1
ATOM 3006 N N . LEU B 1 120 ? -2.064 -15.336 -9.664 1 98.69 120 LEU B N 1
ATOM 3007 C CA . LEU B 1 120 ? -1.663 -16.734 -9.523 1 98.69 120 LEU B CA 1
ATOM 3008 C C . LEU B 1 120 ? -1.33 -17.062 -8.078 1 98.69 120 LEU B C 1
ATOM 3010 O O . LEU B 1 120 ? -1.397 -16.188 -7.207 1 98.69 120 LEU B O 1
ATOM 3014 N N . CYS B 1 121 ? -1.086 -18.297 -7.812 1 98.81 121 CYS B N 1
ATOM 3015 C CA . CYS B 1 121 ? -0.627 -18.672 -6.48 1 98.81 121 CYS B CA 1
ATOM 3016 C C . CYS B 1 121 ? 0.573 -17.828 -6.059 1 98.81 121 CYS B C 1
ATOM 3018 O O . CYS B 1 121 ? 1.471 -17.578 -6.863 1 98.81 121 CYS B O 1
ATOM 3020 N N . ASN B 1 122 ? 0.611 -17.469 -4.75 1 98.75 122 ASN B N 1
ATOM 3021 C CA . ASN B 1 122 ? 1.655 -16.578 -4.246 1 98.75 122 ASN B CA 1
ATOM 3022 C C . ASN B 1 122 ? 2.836 -17.359 -3.684 1 98.75 122 ASN B C 1
ATOM 3024 O O . ASN B 1 122 ? 3.84 -16.781 -3.277 1 98.75 122 ASN B O 1
ATOM 3028 N N . HIS B 1 123 ? 2.672 -18.641 -3.654 1 98.81 123 HIS B N 1
ATOM 3029 C CA . HIS B 1 123 ? 3.723 -19.453 -3.047 1 98.81 123 HIS B CA 1
ATOM 3030 C C . HIS B 1 123 ? 4.25 -18.812 -1.771 1 98.81 123 HIS B C 1
ATOM 3032 O O . HIS B 1 123 ? 5.457 -18.609 -1.622 1 98.81 123 HIS B O 1
ATOM 3038 N N . CYS B 1 124 ? 3.367 -18.625 -0.87 1 98.75 124 CYS B N 1
ATOM 3039 C CA . CYS B 1 124 ? 3.615 -17.891 0.362 1 98.75 124 CYS B CA 1
ATOM 3040 C C . CYS B 1 124 ? 4.719 -18.547 1.183 1 98.75 124 CYS B C 1
ATOM 3042 O O . CYS B 1 124 ? 4.902 -19.766 1.115 1 98.75 124 CYS B O 1
ATOM 3044 N N . ASP B 1 125 ? 5.426 -17.688 1.9 1 98 125 ASP B N 1
ATOM 3045 C CA . ASP B 1 125 ? 6.422 -18.203 2.84 1 98 125 ASP B CA 1
ATOM 3046 C C . ASP B 1 125 ? 5.758 -18.891 4.02 1 98 125 ASP B C 1
ATOM 3048 O O . ASP B 1 125 ? 6.262 -19.906 4.52 1 98 125 ASP B O 1
ATOM 3052 N N . ASN B 1 126 ? 4.676 -18.344 4.469 1 98.25 126 ASN B N 1
ATOM 3053 C CA . ASN B 1 126 ? 3.818 -18.922 5.5 1 98.25 126 ASN B CA 1
ATOM 3054 C C . ASN B 1 126 ? 2.465 -19.344 4.934 1 98.25 126 ASN B C 1
ATOM 3056 O O . ASN B 1 126 ? 1.459 -18.672 5.156 1 98.25 126 ASN B O 1
ATOM 3060 N N . PRO B 1 127 ? 2.438 -20.516 4.285 1 98.69 127 PRO B N 1
ATOM 3061 C CA . PRO B 1 127 ? 1.237 -20.891 3.535 1 98.69 127 PRO B CA 1
ATOM 3062 C C . PRO B 1 127 ? 0.202 -21.609 4.402 1 98.69 127 PRO B C 1
ATOM 3064 O O . PRO B 1 127 ? 0.414 -22.75 4.812 1 98.69 127 PRO B O 1
ATOM 3067 N N . PRO B 1 128 ? -0.89 -20.953 4.613 1 98.69 128 PRO B N 1
ATOM 3068 C CA . PRO B 1 128 ? -1.923 -21.625 5.41 1 98.69 128 PRO B CA 1
ATOM 3069 C C . PRO B 1 128 ? -2.484 -22.859 4.73 1 98.69 128 PRO B C 1
ATOM 3071 O O . PRO B 1 128 ? -2.904 -23.812 5.41 1 98.69 128 PRO B O 1
ATOM 3074 N N . CYS B 1 129 ? -2.467 -22.891 3.447 1 98.75 129 CYS B N 1
ATOM 3075 C CA . CYS B 1 129 ? -2.99 -24.031 2.711 1 98.75 129 CYS B CA 1
ATOM 3076 C C . CYS B 1 129 ? -2.217 -25.312 3.051 1 98.75 129 CYS B C 1
ATOM 3078 O O . CYS B 1 129 ? -2.771 -26.406 3.01 1 98.75 129 CYS B O 1
ATOM 3080 N N . VAL B 1 130 ? -0.95 -25.141 3.316 1 98.75 130 VAL B N 1
ATOM 3081 C CA . VAL B 1 130 ? -0.122 -26.281 3.703 1 98.75 130 VAL B CA 1
ATOM 3082 C C . VAL B 1 130 ? -0.501 -26.734 5.109 1 98.75 130 VAL B C 1
ATOM 3084 O O . VAL B 1 130 ? -0.652 -27.938 5.355 1 98.75 130 VAL B O 1
ATOM 3087 N N . ARG B 1 131 ? -0.748 -25.797 5.93 1 98.31 131 ARG B N 1
ATOM 3088 C CA . ARG B 1 131 ? -0.974 -26.094 7.34 1 98.31 131 ARG B CA 1
ATOM 3089 C C . ARG B 1 131 ? -2.324 -26.766 7.547 1 98.31 131 ARG B C 1
ATOM 3091 O O . ARG B 1 131 ? -2.473 -27.609 8.438 1 98.31 131 ARG B O 1
ATOM 3098 N N . VAL B 1 132 ? -3.26 -26.5 6.734 1 98.56 132 VAL B N 1
ATOM 3099 C CA . VAL B 1 132 ? -4.617 -26.969 7.004 1 98.56 132 VAL B CA 1
ATOM 3100 C C . VAL B 1 132 ? -4.848 -28.312 6.312 1 98.56 132 VAL B C 1
ATOM 3102 O O . VAL B 1 132 ? -5.895 -28.938 6.496 1 98.56 132 VAL B O 1
ATOM 3105 N N . CYS B 1 133 ? -3.92 -28.719 5.488 1 98.5 133 CYS B N 1
ATOM 3106 C CA . CYS B 1 133 ? -4.105 -29.969 4.758 1 98.5 133 CYS B CA 1
ATOM 3107 C C . CYS B 1 133 ? -3.918 -31.156 5.676 1 98.5 133 CYS B C 1
ATOM 3109 O O . CYS B 1 133 ? -2.807 -31.438 6.133 1 98.5 133 CYS B O 1
ATOM 3111 N N . PRO B 1 134 ? -4.914 -31.906 5.879 1 98.12 134 PRO B N 1
ATOM 3112 C CA . PRO B 1 134 ? -4.805 -32.969 6.867 1 98.12 134 PRO B CA 1
ATOM 3113 C C . PRO B 1 134 ? -3.945 -34.156 6.383 1 98.12 134 PRO B C 1
ATOM 3115 O O . PRO B 1 134 ? -3.379 -34.875 7.195 1 98.12 134 PRO B O 1
ATOM 3118 N N . THR B 1 135 ? -3.865 -34.344 5.113 1 98.25 135 THR B N 1
ATOM 3119 C CA . THR B 1 135 ? -3.133 -35.5 4.574 1 98.25 135 THR B CA 1
ATOM 3120 C C . THR B 1 135 ? -1.744 -35.062 4.102 1 98.25 135 THR B C 1
ATOM 3122 O O . THR B 1 135 ? -1.008 -35.875 3.523 1 98.25 135 THR B O 1
ATOM 3125 N N . ARG B 1 136 ? -1.462 -33.812 4.211 1 97.88 136 ARG B N 1
ATOM 3126 C CA . ARG B 1 136 ? -0.19 -33.219 3.775 1 97.88 136 ARG B CA 1
ATOM 3127 C C . ARG B 1 136 ? -0.013 -33.375 2.268 1 97.88 136 ARG B C 1
ATOM 3129 O O . ARG B 1 136 ? 1.109 -33.531 1.779 1 97.88 136 ARG B O 1
ATOM 3136 N N . ALA B 1 137 ? -1.215 -33.438 1.625 1 98.44 137 ALA B N 1
ATOM 3137 C CA . ALA B 1 137 ? -1.176 -33.406 0.165 1 98.44 137 ALA B CA 1
ATOM 3138 C C . ALA B 1 137 ? -0.602 -32.094 -0.364 1 98.44 137 ALA B C 1
ATOM 3140 O O . ALA B 1 137 ? 0.042 -32.094 -1.415 1 98.44 137 ALA B O 1
ATOM 3141 N N . THR B 1 138 ? -0.875 -31.031 0.266 1 98.38 138 THR B N 1
ATOM 3142 C CA . THR B 1 138 ? -0.22 -29.766 0.001 1 98.38 138 THR B CA 1
ATOM 3143 C C . THR B 1 138 ? 1.014 -29.594 0.883 1 98.38 138 THR B C 1
ATOM 3145 O O . THR B 1 138 ? 0.953 -29.812 2.094 1 98.38 138 THR B O 1
ATOM 3148 N N . PHE B 1 139 ? 2.148 -29.281 0.251 1 98.44 139 PHE B N 1
ATOM 3149 C CA . PHE B 1 139 ? 3.391 -29.141 0.999 1 98.44 139 PHE B CA 1
ATOM 3150 C C . PHE B 1 139 ? 4.281 -28.078 0.364 1 98.44 139 PHE B C 1
ATOM 3152 O O . PHE B 1 139 ? 4.027 -27.641 -0.759 1 98.44 139 PHE B O 1
ATOM 3159 N N . GLN B 1 140 ? 5.246 -27.656 1.118 1 98.5 140 GLN B N 1
ATOM 3160 C CA . GLN B 1 140 ? 6.184 -26.656 0.626 1 98.5 140 GLN B CA 1
ATOM 3161 C C . GLN B 1 140 ? 7.582 -27.234 0.463 1 98.5 140 GLN B C 1
ATOM 3163 O O . GLN B 1 140 ? 8.109 -27.875 1.381 1 98.5 140 GLN B O 1
ATOM 3168 N N . ARG B 1 141 ? 8.094 -27.062 -0.678 1 97.81 141 ARG B N 1
ATOM 3169 C CA . ARG B 1 141 ? 9.469 -27.484 -0.942 1 97.81 141 ARG B CA 1
ATOM 3170 C C . ARG B 1 141 ? 10.461 -26.547 -0.242 1 97.81 141 ARG B C 1
ATOM 3172 O O . ARG B 1 141 ? 10.102 -25.453 0.178 1 97.81 141 ARG B O 1
ATOM 3179 N N . GLU B 1 142 ? 11.75 -26.969 -0.208 1 96 142 GLU B N 1
ATOM 3180 C CA . GLU B 1 142 ? 12.805 -26.188 0.419 1 96 142 GLU B CA 1
ATOM 3181 C C . GLU B 1 142 ? 13.023 -24.859 -0.316 1 96 142 GLU B C 1
ATOM 3183 O O . GLU B 1 142 ? 13.422 -23.875 0.29 1 96 142 GLU B O 1
ATOM 3188 N N . ASP B 1 143 ? 12.711 -24.906 -1.598 1 97.5 143 ASP B N 1
ATOM 3189 C CA . ASP B 1 143 ? 12.93 -23.703 -2.4 1 97.5 143 ASP B CA 1
ATOM 3190 C C . ASP B 1 143 ? 11.711 -22.781 -2.363 1 97.5 143 ASP B C 1
ATOM 3192 O O . ASP B 1 143 ? 11.633 -21.812 -3.115 1 97.5 143 ASP B O 1
ATOM 3196 N N . GLY B 1 144 ? 10.703 -23.109 -1.545 1 98 144 GLY B N 1
ATOM 3197 C CA . GLY B 1 144 ? 9.578 -22.219 -1.272 1 98 144 GLY B CA 1
ATOM 3198 C C . GLY B 1 144 ? 8.359 -22.547 -2.115 1 98 144 GLY B C 1
ATOM 3199 O O . GLY B 1 144 ? 7.285 -21.984 -1.895 1 98 144 GLY B O 1
ATOM 3200 N N . ILE B 1 145 ? 8.484 -23.422 -3.092 1 98.69 145 ILE B N 1
ATOM 3201 C CA . ILE B 1 145 ? 7.359 -23.75 -3.959 1 98.69 145 ILE B CA 1
ATOM 3202 C C . ILE B 1 145 ? 6.324 -24.562 -3.176 1 98.69 145 ILE B C 1
ATOM 3204 O O . ILE B 1 145 ? 6.664 -25.531 -2.496 1 98.69 145 ILE B O 1
ATOM 3208 N N . VAL B 1 146 ? 5.129 -24.094 -3.223 1 98.81 146 VAL B N 1
ATOM 3209 C CA . VAL B 1 146 ? 4.02 -24.844 -2.648 1 98.81 146 VAL B CA 1
ATOM 3210 C C . VAL B 1 146 ? 3.471 -25.828 -3.684 1 98.81 146 VAL B C 1
ATOM 3212 O O . VAL B 1 146 ? 3.041 -25.406 -4.766 1 98.81 146 VAL B O 1
ATOM 3215 N N . MET B 1 147 ? 3.455 -27.109 -3.297 1 98.31 147 MET B N 1
ATOM 3216 C CA . MET B 1 147 ? 3.158 -28.172 -4.246 1 98.31 147 MET B CA 1
ATOM 3217 C C . MET B 1 147 ? 1.955 -29 -3.789 1 98.31 147 MET B C 1
ATOM 3219 O O . MET B 1 147 ? 1.511 -28.859 -2.646 1 98.31 147 MET B O 1
ATOM 3223 N N . MET B 1 148 ? 1.464 -29.781 -4.793 1 97.56 148 MET B N 1
ATOM 3224 C CA . MET B 1 148 ? 0.388 -30.734 -4.531 1 97.56 148 MET B CA 1
ATOM 3225 C C . MET B 1 148 ? 0.831 -32.156 -4.848 1 97.56 148 MET B C 1
ATOM 3227 O O . MET B 1 148 ? 1.458 -32.406 -5.879 1 97.56 148 MET B O 1
ATOM 3231 N N . ASP B 1 149 ? 0.579 -33 -3.914 1 97.19 149 ASP B N 1
ATOM 3232 C CA . ASP B 1 149 ? 0.615 -34.438 -4.168 1 97.19 149 ASP B CA 1
ATOM 3233 C C . ASP B 1 149 ? -0.791 -35 -4.387 1 97.19 149 ASP B C 1
ATOM 3235 O O . ASP B 1 149 ? -1.53 -35.219 -3.426 1 97.19 149 ASP B O 1
ATOM 3239 N N . PHE B 1 150 ? -1.074 -35.375 -5.59 1 96.62 150 PHE B N 1
ATOM 3240 C CA . PHE B 1 150 ? -2.447 -35.688 -5.953 1 96.62 150 PHE B CA 1
ATOM 3241 C C . PHE B 1 150 ? -2.824 -37.094 -5.453 1 96.62 150 PHE B C 1
ATOM 3243 O O . PHE B 1 150 ? -4.008 -37.406 -5.316 1 96.62 150 PHE B O 1
ATOM 3250 N N . HIS B 1 151 ? -1.872 -37.906 -5.176 1 96 151 HIS B N 1
ATOM 3251 C CA . HIS B 1 151 ? -2.146 -39.219 -4.648 1 96 151 HIS B CA 1
ATOM 3252 C C . HIS B 1 151 ? -2.59 -39.156 -3.191 1 96 151 HIS B C 1
ATOM 3254 O O . HIS B 1 151 ? -3.252 -40.094 -2.697 1 96 151 HIS B O 1
ATOM 3260 N N . ARG B 1 152 ? -2.211 -38.031 -2.615 1 97.5 152 ARG B N 1
ATOM 3261 C CA . ARG B 1 152 ? -2.541 -37.875 -1.202 1 97.5 152 ARG B CA 1
ATOM 3262 C C . ARG B 1 152 ? -3.775 -37 -1.023 1 97.5 152 ARG B C 1
ATOM 3264 O O . ARG B 1 152 ? -4.348 -36.938 0.066 1 97.5 152 ARG B O 1
ATOM 3271 N N . CYS B 1 153 ? -4.16 -36.375 -2.053 1 98.06 153 CYS B N 1
ATOM 3272 C CA . CYS B 1 153 ? -5.285 -35.438 -1.962 1 98.06 153 CYS B CA 1
ATOM 3273 C C . CYS B 1 153 ? -6.602 -36.188 -1.859 1 98.06 153 CYS B C 1
ATOM 3275 O O . CYS B 1 153 ? -6.926 -37.031 -2.725 1 98.06 153 CYS B O 1
ATOM 3277 N N . ILE B 1 154 ? -7.367 -35.844 -0.807 1 98.12 154 ILE B N 1
ATOM 3278 C CA . ILE B 1 154 ? -8.633 -36.562 -0.63 1 98.12 154 ILE B CA 1
ATOM 3279 C C . ILE B 1 154 ? -9.789 -35.656 -1.023 1 98.12 154 ILE B C 1
ATOM 3281 O O . ILE B 1 154 ? -10.961 -36 -0.832 1 98.12 154 ILE B O 1
ATOM 3285 N N . GLY B 1 155 ? -9.547 -34.5 -1.463 1 98.25 155 GLY B N 1
ATOM 3286 C CA . GLY B 1 155 ? -10.562 -33.594 -1.985 1 98.25 155 GLY B CA 1
ATOM 3287 C C . GLY B 1 155 ? -11.375 -32.938 -0.899 1 98.25 155 GLY B C 1
ATOM 3288 O O . GLY B 1 155 ? -12.516 -32.531 -1.129 1 98.25 155 GLY B O 1
ATOM 3289 N N . CYS B 1 156 ? -10.836 -32.719 0.276 1 98.31 156 CYS B N 1
ATOM 3290 C CA . CYS B 1 156 ? -11.602 -32.188 1.388 1 98.31 156 CYS B CA 1
ATOM 3291 C C . CYS B 1 156 ? -11.773 -30.672 1.232 1 98.31 156 CYS B C 1
ATOM 3293 O O . CYS B 1 156 ? -12.625 -30.062 1.886 1 98.31 156 CYS B O 1
ATOM 3295 N N . ARG B 1 157 ? -10.891 -29.984 0.483 1 98.25 157 ARG B N 1
ATOM 3296 C CA . ARG B 1 157 ? -10.992 -28.594 0.09 1 98.25 157 ARG B CA 1
ATOM 3297 C C . ARG B 1 157 ? -10.656 -27.672 1.257 1 98.25 157 ARG B C 1
ATOM 3299 O O . ARG B 1 157 ? -10.953 -26.469 1.215 1 98.25 157 ARG B O 1
ATOM 3306 N N . TYR B 1 158 ? -10.023 -28.156 2.311 1 98.69 158 TYR B N 1
ATOM 3307 C CA . TYR B 1 158 ? -9.57 -27.297 3.4 1 98.69 158 TYR B CA 1
ATOM 3308 C C . TYR B 1 158 ? -8.531 -26.297 2.91 1 98.69 158 TYR B C 1
ATOM 3310 O O . TYR B 1 158 ? -8.5 -25.156 3.363 1 98.69 158 TYR B O 1
ATOM 3318 N N . CYS B 1 159 ? -7.719 -26.812 1.967 1 98.62 159 CYS B N 1
ATOM 3319 C CA . CYS B 1 159 ? -6.691 -25.938 1.433 1 98.62 159 CYS B CA 1
ATOM 3320 C C . CYS B 1 159 ? -7.309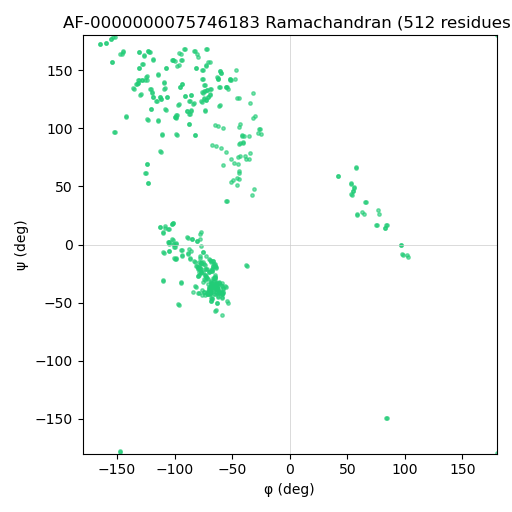 -24.766 0.666 1 98.62 159 CYS B C 1
ATOM 3322 O O . CYS B 1 159 ? -6.73 -23.688 0.598 1 98.62 159 CYS B O 1
ATOM 3324 N N . MET B 1 160 ? -8.422 -24.953 0.089 1 98.5 160 MET B N 1
ATOM 3325 C CA . MET B 1 160 ? -9.133 -23.875 -0.583 1 98.5 160 MET B CA 1
ATOM 3326 C C . MET B 1 160 ? -9.656 -22.859 0.426 1 98.5 160 MET B C 1
ATOM 3328 O O . MET B 1 160 ? -9.539 -21.641 0.211 1 98.5 160 MET B O 1
ATOM 3332 N N . ALA B 1 161 ? -10.148 -23.328 1.496 1 98.12 161 ALA B N 1
ATOM 3333 C CA . ALA B 1 161 ? -10.641 -22.453 2.557 1 98.12 161 ALA B CA 1
ATOM 3334 C C . ALA B 1 161 ? -9.5 -21.703 3.227 1 98.12 161 ALA B C 1
ATOM 3336 O O . ALA B 1 161 ? -9.672 -20.562 3.664 1 98.12 161 ALA B O 1
ATOM 3337 N N . GLY B 1 162 ? -8.422 -22.359 3.27 1 98.31 162 GLY B N 1
ATOM 3338 C CA . GLY B 1 162 ? -7.273 -21.766 3.939 1 98.31 162 GLY B CA 1
ATOM 3339 C C . GLY B 1 162 ? -6.547 -20.75 3.092 1 98.31 162 GLY B C 1
ATOM 3340 O O . GLY B 1 162 ? -5.809 -19.906 3.617 1 98.31 162 GLY B O 1
ATOM 3341 N N . CYS B 1 163 ? -6.715 -20.75 1.801 1 98.56 163 CYS B N 1
ATOM 3342 C CA . CYS B 1 163 ? -6.02 -19.828 0.907 1 98.56 163 CYS B CA 1
ATOM 3343 C C . CYS B 1 163 ? -6.77 -18.516 0.789 1 98.56 163 CYS B C 1
ATOM 3345 O O . CYS B 1 163 ? -7.828 -18.453 0.162 1 98.56 163 CYS B O 1
ATOM 3347 N N . PRO B 1 164 ? -6.164 -17.484 1.243 1 98.12 164 PRO B N 1
ATOM 3348 C CA . PRO B 1 164 ? -6.902 -16.219 1.201 1 98.12 164 PRO B CA 1
ATOM 3349 C C . PRO B 1 164 ? -6.859 -15.562 -0.175 1 98.12 164 PRO B C 1
ATOM 3351 O O . PRO B 1 164 ? -7.473 -14.516 -0.377 1 98.12 164 PRO B O 1
ATOM 3354 N N . PHE B 1 165 ? -6.262 -16.203 -1.11 1 98.31 165 PHE B N 1
ATOM 3355 C CA . PHE B 1 165 ? -6.039 -15.578 -2.412 1 98.31 165 PHE B CA 1
ATOM 3356 C C . PHE B 1 165 ? -6.918 -16.234 -3.475 1 98.31 165 PHE B C 1
ATOM 3358 O O . PHE B 1 165 ? -6.945 -15.781 -4.621 1 98.31 165 PHE B O 1
ATOM 3365 N N . GLY B 1 166 ? -7.613 -17.281 -3.15 1 97.25 166 GLY B N 1
ATOM 3366 C CA . GLY B 1 166 ? -8.438 -17.984 -4.121 1 97.25 166 GLY B CA 1
ATOM 3367 C C . GLY B 1 166 ? -7.629 -18.641 -5.227 1 97.25 166 GLY B C 1
ATOM 3368 O O . GLY B 1 166 ? -8.062 -18.688 -6.379 1 97.25 166 GLY B O 1
ATOM 3369 N N . ALA B 1 167 ? -6.477 -19.156 -4.836 1 98.31 167 ALA B N 1
ATOM 3370 C CA . ALA B 1 167 ? -5.543 -19.641 -5.852 1 98.31 167 ALA B CA 1
ATOM 3371 C C . ALA B 1 167 ? -5.598 -21.156 -5.973 1 98.31 167 ALA B C 1
ATOM 3373 O O . ALA B 1 167 ? -4.648 -21.781 -6.445 1 98.31 167 ALA B O 1
ATOM 3374 N N . ARG B 1 168 ? -6.648 -21.75 -5.496 1 98.19 168 ARG B N 1
ATOM 3375 C CA . ARG B 1 168 ? -6.852 -23.203 -5.555 1 98.19 168 ARG B CA 1
ATOM 3376 C C . ARG B 1 168 ? -8.219 -23.547 -6.145 1 98.19 168 ARG B C 1
ATOM 3378 O O . ARG B 1 168 ? -9.211 -22.875 -5.848 1 98.19 168 ARG B O 1
ATOM 3385 N N . SER B 1 169 ? -8.18 -24.594 -6.934 1 98.12 169 SER B N 1
ATOM 3386 C CA . SER B 1 169 ? -9.414 -24.984 -7.605 1 98.12 169 SER B CA 1
ATOM 3387 C C . SER B 1 169 ? -9.688 -26.484 -7.445 1 98.12 169 SER B C 1
ATOM 3389 O O . SER B 1 169 ? -8.773 -27.297 -7.527 1 98.12 169 SER B O 1
ATOM 3391 N N . PHE B 1 170 ? -10.922 -26.719 -7.277 1 98.25 170 PHE B N 1
ATOM 3392 C CA . PHE B 1 170 ? -11.359 -28.109 -7.148 1 98.25 170 PHE B CA 1
ATOM 3393 C C . PHE B 1 170 ? -11.82 -28.656 -8.492 1 98.25 170 PHE B C 1
ATOM 3395 O O . PHE B 1 170 ? -12.516 -27.969 -9.242 1 98.25 170 PHE B O 1
ATOM 3402 N N . ASN B 1 171 ? -11.336 -29.922 -8.75 1 97.62 171 ASN B N 1
ATOM 3403 C CA . ASN B 1 171 ? -11.773 -30.609 -9.961 1 97.62 171 ASN B CA 1
ATOM 3404 C C . ASN B 1 171 ? -13.07 -31.391 -9.734 1 97.62 171 ASN B C 1
ATOM 3406 O O . ASN B 1 171 ? -13.031 -32.531 -9.273 1 97.62 171 ASN B O 1
ATOM 3410 N N . PHE B 1 172 ? -14.148 -30.844 -10.211 1 96.94 172 PHE B N 1
ATOM 3411 C CA . PHE B 1 172 ? -15.469 -31.438 -9.992 1 96.94 172 PHE B CA 1
ATOM 3412 C C . PHE B 1 172 ? -15.719 -32.562 -10.977 1 96.94 172 PHE B C 1
ATOM 3414 O O . PHE B 1 172 ? -16.641 -33.375 -10.781 1 96.94 172 PHE B O 1
ATOM 3421 N N . GLY B 1 173 ? -15.039 -32.688 -12.062 1 94.81 173 GLY B N 1
ATOM 3422 C CA . GLY B 1 173 ? -15.172 -33.688 -13.102 1 94.81 173 GLY B CA 1
ATOM 3423 C C . GLY B 1 173 ? -13.883 -33.969 -13.852 1 94.81 173 GLY B C 1
ATOM 3424 O O . GLY B 1 173 ? -12.836 -33.406 -13.516 1 94.81 173 GLY B O 1
ATOM 3425 N N . ASP B 1 174 ? -13.984 -34.875 -14.766 1 94.62 174 ASP B N 1
ATOM 3426 C CA . ASP B 1 174 ? -12.852 -35.125 -15.648 1 94.62 174 ASP B CA 1
ATOM 3427 C C . ASP B 1 174 ? -12.508 -33.875 -16.453 1 94.62 174 ASP B C 1
ATOM 3429 O O . ASP B 1 174 ? -13.344 -33.375 -17.219 1 94.62 174 ASP B O 1
ATOM 3433 N N . PRO B 1 175 ? -11.297 -33.344 -16.312 1 94.94 175 PRO B N 1
ATOM 3434 C CA . PRO B 1 175 ? -10.961 -32.125 -17 1 94.94 175 PRO B CA 1
ATOM 3435 C C . PRO B 1 175 ? -10.672 -32.312 -18.484 1 94.94 175 PRO B C 1
ATOM 3437 O O . PRO B 1 175 ? -10.688 -31.359 -19.266 1 94.94 175 PRO B O 1
ATOM 3440 N N . ARG B 1 176 ? -10.438 -33.5 -19.016 1 95 176 ARG B N 1
ATOM 3441 C CA . ARG B 1 176 ? -9.875 -33.781 -20.328 1 95 176 ARG B CA 1
ATOM 3442 C C . ARG B 1 176 ? -10.773 -33.281 -21.438 1 95 176 ARG B C 1
ATOM 3444 O O . ARG B 1 176 ? -10.297 -32.688 -22.422 1 95 176 ARG B O 1
ATOM 3451 N N . PRO B 1 177 ? -12.086 -33.406 -21.25 1 95.38 177 PRO B N 1
ATOM 3452 C CA . PRO B 1 177 ? -12.953 -32.938 -22.328 1 95.38 177 PRO B CA 1
ATOM 3453 C C . PRO B 1 177 ? -12.867 -31.406 -22.5 1 95.38 177 PRO B C 1
ATOM 3455 O O . PRO B 1 177 ? -13.328 -30.875 -23.516 1 95.38 177 PRO B O 1
ATOM 3458 N N . HIS B 1 178 ? -12.312 -30.75 -21.562 1 96 178 HIS B N 1
ATOM 3459 C CA . HIS B 1 178 ? -12.281 -29.281 -21.594 1 96 178 HIS B CA 1
ATOM 3460 C C . HIS B 1 178 ? -10.875 -28.781 -21.891 1 96 178 HIS B C 1
ATOM 3462 O O . HIS B 1 178 ? -10.578 -27.609 -21.656 1 96 178 HIS B O 1
ATOM 3468 N N . ILE B 1 179 ? -10.062 -29.656 -22.359 1 95.81 179 ILE B N 1
ATOM 3469 C CA . ILE B 1 179 ? -8.711 -29.328 -22.812 1 95.81 179 ILE B CA 1
ATOM 3470 C C . ILE B 1 179 ? -8.641 -29.406 -24.328 1 95.81 179 ILE B C 1
ATOM 3472 O O . ILE B 1 179 ? -8.859 -30.484 -24.906 1 95.81 179 ILE B O 1
ATOM 3476 N N . GLU B 1 180 ? -8.398 -28.281 -24.953 1 91.5 180 GLU B N 1
ATOM 3477 C CA . GLU B 1 180 ? -8.406 -28.25 -26.406 1 91.5 180 GLU B CA 1
ATOM 3478 C C . GLU B 1 180 ? -7.297 -29.109 -27 1 91.5 180 GLU B C 1
ATOM 3480 O O . GLU B 1 180 ? -7.555 -29.984 -27.828 1 91.5 180 GLU B O 1
ATOM 3485 N N . GLU B 1 181 ? -6.074 -28.828 -26.609 1 93.69 181 GLU B N 1
ATOM 3486 C CA . GLU B 1 181 ? -4.91 -29.625 -27 1 93.69 181 GLU B CA 1
ATOM 3487 C C . GLU B 1 181 ? -4.148 -30.125 -25.781 1 93.69 181 GLU B C 1
ATOM 3489 O O . GLU B 1 181 ? -3.398 -29.375 -25.156 1 93.69 181 GLU B O 1
ATOM 3494 N N . GLU B 1 182 ? -4.266 -31.375 -25.562 1 94.56 182 GLU B N 1
ATOM 3495 C CA . GLU B 1 182 ? -3.66 -31.953 -24.359 1 94.56 182 GLU B CA 1
ATOM 3496 C C . GLU B 1 182 ? -2.15 -32.094 -24.516 1 94.56 182 GLU B C 1
ATOM 3498 O O . GLU B 1 182 ? -1.674 -32.562 -25.562 1 94.56 182 GLU B O 1
ATOM 3503 N N . ASN B 1 183 ? -1.465 -31.656 -23.562 1 96.44 183 ASN B N 1
ATOM 3504 C CA . ASN B 1 183 ? -0.028 -31.891 -23.469 1 96.44 183 ASN B CA 1
ATOM 3505 C C . ASN B 1 183 ? 0.28 -33.25 -22.828 1 96.44 183 ASN B C 1
ATOM 3507 O O . ASN B 1 183 ? -0.015 -33.469 -21.656 1 96.44 183 ASN B O 1
ATOM 3511 N N . THR B 1 184 ? 0.961 -34.094 -23.5 1 94.31 184 THR B N 1
ATOM 3512 C CA . THR B 1 184 ? 1.188 -35.469 -23.047 1 94.31 184 THR B CA 1
ATOM 3513 C C . THR B 1 184 ? 2.352 -35.531 -22.062 1 94.31 184 THR B C 1
ATOM 3515 O O . THR B 1 184 ? 2.547 -36.531 -21.375 1 94.31 184 THR B O 1
ATOM 3518 N N . GLU B 1 185 ? 3.08 -34.469 -22.031 1 94.06 185 GLU B N 1
ATOM 3519 C CA . GLU B 1 185 ? 4.246 -34.469 -21.156 1 94.06 185 GLU B CA 1
ATOM 3520 C C . GLU B 1 185 ? 3.865 -34 -19.75 1 94.06 185 GLU B C 1
ATOM 3522 O O . GLU B 1 185 ? 4.715 -33.938 -18.859 1 94.06 185 GLU B O 1
ATOM 3527 N N . PHE B 1 186 ? 2.672 -33.625 -19.578 1 95.25 186 PHE B N 1
ATOM 3528 C CA . PHE B 1 186 ? 2.146 -33.219 -18.281 1 95.25 186 PHE B CA 1
ATOM 3529 C C . PHE B 1 186 ? 0.779 -33.812 -18.016 1 95.25 186 PHE B C 1
ATOM 3531 O O . PHE B 1 186 ? -0.092 -33.812 -18.891 1 95.25 18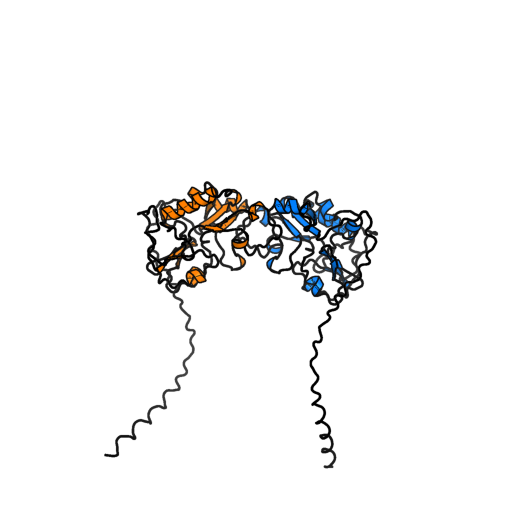6 PHE B O 1
ATOM 3538 N N . PRO B 1 187 ? 0.603 -34.312 -16.875 1 92.31 187 PRO B N 1
ATOM 3539 C CA . PRO B 1 187 ? -0.649 -35.031 -16.641 1 92.31 187 PRO B CA 1
ATOM 3540 C C . PRO B 1 187 ? -1.845 -34.094 -16.453 1 92.31 187 PRO B C 1
ATOM 3542 O O . PRO B 1 187 ? -1.69 -32.969 -15.969 1 92.31 187 PRO B O 1
ATOM 3545 N N . ALA B 1 188 ? -3.045 -34.594 -16.859 1 92.94 188 ALA B N 1
ATOM 3546 C CA . ALA B 1 188 ? -4.301 -33.969 -16.453 1 92.94 188 ALA B CA 1
ATOM 3547 C C . ALA B 1 188 ? -4.715 -34.406 -15.062 1 92.94 188 ALA B C 1
ATOM 3549 O O . ALA B 1 188 ? -4.367 -35.531 -14.633 1 92.94 188 ALA B O 1
ATOM 3550 N N . ARG B 1 189 ? -5.41 -33.531 -14.445 1 94.19 189 ARG B N 1
ATOM 3551 C CA . ARG B 1 189 ? -5.824 -33.875 -13.094 1 94.19 189 ARG B CA 1
ATOM 3552 C C . ARG B 1 189 ? -7.035 -34.812 -13.109 1 94.19 189 ARG B C 1
ATOM 3554 O O . ARG B 1 189 ? -7.688 -34.969 -14.148 1 94.19 189 ARG B O 1
ATOM 3561 N N . MET B 1 190 ? -7.207 -35.469 -11.922 1 94.56 190 MET B N 1
ATOM 3562 C CA . MET B 1 190 ? -8.367 -36.344 -11.75 1 94.56 190 MET B CA 1
ATOM 3563 C C . MET B 1 190 ? -9.5 -35.594 -11.039 1 94.56 190 MET B C 1
ATOM 3565 O O . MET B 1 190 ? -9.258 -34.656 -10.297 1 94.56 190 MET B O 1
ATOM 3569 N N . LYS B 1 191 ? -10.648 -36.094 -11.336 1 96.38 191 LYS B N 1
ATOM 3570 C CA . LYS B 1 191 ? -11.789 -35.625 -10.562 1 96.38 191 LYS B CA 1
ATOM 3571 C C . LYS B 1 191 ? -11.547 -35.781 -9.062 1 96.38 191 LYS B C 1
ATOM 3573 O O . LYS B 1 191 ? -11.016 -36.812 -8.625 1 96.38 191 LYS B O 1
ATOM 3578 N N . GLY B 1 192 ? -11.875 -34.719 -8.344 1 97.5 192 GLY B N 1
ATOM 3579 C CA . GLY B 1 192 ? -11.891 -34.875 -6.895 1 97.5 192 GLY B CA 1
ATOM 3580 C C . GLY B 1 192 ? -10.664 -34.281 -6.227 1 97.5 192 GLY B C 1
ATOM 3581 O O . GLY B 1 192 ? -10.602 -34.188 -4.996 1 97.5 192 GLY B O 1
ATOM 3582 N N . VAL B 1 193 ? -9.727 -33.938 -6.992 1 97.94 193 VAL B N 1
ATOM 3583 C CA . VAL B 1 193 ? -8.539 -33.344 -6.375 1 97.94 193 VAL B CA 1
ATOM 3584 C C . VAL B 1 193 ? -8.578 -31.828 -6.5 1 97.94 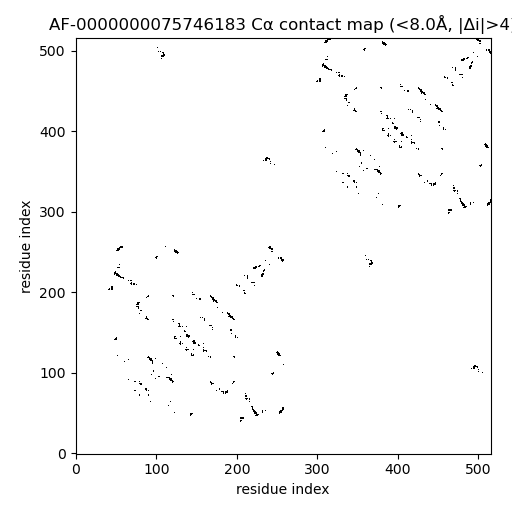193 VAL B C 1
ATOM 3586 O O . VAL B 1 193 ? -9.312 -31.297 -7.328 1 97.94 193 VAL B O 1
ATOM 3589 N N . VAL B 1 194 ? -7.824 -31.172 -5.613 1 98.25 194 VAL B N 1
ATOM 3590 C CA . VAL B 1 194 ? -7.602 -29.719 -5.699 1 98.25 194 VAL B CA 1
ATOM 3591 C C . VAL B 1 194 ? -6.316 -29.453 -6.477 1 98.25 194 VAL B C 1
ATOM 3593 O O . VAL B 1 194 ? -5.324 -30.156 -6.32 1 98.25 194 VAL B O 1
ATOM 3596 N N . GLU B 1 195 ? -6.383 -28.422 -7.359 1 97.69 195 GLU B N 1
ATOM 3597 C CA . GLU B 1 195 ? -5.172 -28.094 -8.102 1 97.69 195 GLU B CA 1
ATOM 3598 C C . GLU B 1 195 ? -4.875 -26.594 -8.055 1 97.69 195 GLU B C 1
ATOM 3600 O O . GLU B 1 195 ? -5.73 -25.812 -7.648 1 97.69 195 GLU B O 1
ATOM 3605 N N . LYS B 1 196 ? -3.67 -26.266 -8.43 1 98.12 196 LYS B N 1
ATOM 3606 C CA . LYS B 1 196 ? -3.148 -24.906 -8.406 1 98.12 196 LYS B CA 1
ATOM 3607 C C . LYS B 1 196 ? -1.874 -24.781 -9.234 1 98.12 196 LYS B C 1
ATOM 3609 O O . LYS B 1 196 ? -1.315 -25.797 -9.672 1 98.12 196 LYS B O 1
ATOM 3614 N N . CYS B 1 197 ? -1.451 -23.516 -9.359 1 98.56 197 CYS B N 1
ATOM 3615 C CA . CYS B 1 197 ? -0.138 -23.25 -9.938 1 98.56 197 CYS B CA 1
ATOM 3616 C C . CYS B 1 197 ? 0.952 -24 -9.18 1 98.56 197 CYS B C 1
ATOM 3618 O O . CYS B 1 197 ? 0.935 -24.047 -7.949 1 98.56 197 CYS B O 1
ATOM 3620 N N . ASN B 1 198 ? 1.873 -24.625 -9.938 1 98.25 198 ASN B N 1
ATOM 3621 C CA . ASN B 1 198 ? 2.998 -25.297 -9.289 1 98.25 198 ASN B CA 1
ATOM 3622 C C . ASN B 1 198 ? 4.32 -24.594 -9.602 1 98.25 198 ASN B C 1
ATOM 3624 O O . ASN B 1 198 ? 5.387 -25.188 -9.477 1 98.25 198 ASN B O 1
ATOM 3628 N N . LEU B 1 199 ? 4.223 -23.406 -10.102 1 98.69 199 LEU B N 1
ATOM 3629 C CA . LEU B 1 199 ? 5.367 -22.562 -10.453 1 98.69 199 LEU B CA 1
ATOM 3630 C C . LEU B 1 199 ? 6.266 -23.266 -11.469 1 98.69 199 LEU B C 1
ATOM 3632 O O . LEU B 1 199 ? 7.484 -23.094 -11.438 1 98.69 199 LEU B O 1
ATOM 3636 N N . CYS B 1 200 ? 5.742 -24.141 -12.219 1 98.19 200 CYS B N 1
ATOM 3637 C CA . CYS B 1 200 ? 6.441 -24.891 -13.25 1 98.19 200 CYS B CA 1
ATOM 3638 C C . CYS B 1 200 ? 7.645 -25.625 -12.672 1 98.19 200 CYS B C 1
ATOM 3640 O O . CYS B 1 200 ? 8.734 -25.578 -13.242 1 98.19 200 CYS B O 1
ATOM 3642 N N . ALA B 1 201 ? 7.398 -26.297 -11.633 1 97.56 201 ALA B N 1
ATOM 3643 C CA . ALA B 1 201 ? 8.469 -27.047 -10.977 1 97.56 201 ALA B CA 1
ATOM 3644 C C . ALA B 1 201 ? 9.133 -28.016 -11.945 1 97.56 201 ALA B C 1
ATOM 3646 O O . ALA B 1 201 ? 10.352 -28.219 -11.891 1 97.56 201 ALA B O 1
ATOM 3647 N N . GLU B 1 202 ? 8.383 -28.609 -12.844 1 96.12 202 GLU B N 1
ATOM 3648 C CA . GLU B 1 202 ? 8.938 -29.547 -13.82 1 96.12 202 GLU B CA 1
ATOM 3649 C C . GLU B 1 202 ? 9.883 -28.844 -14.789 1 96.12 202 GLU B C 1
ATOM 3651 O O . GLU B 1 202 ? 10.891 -29.422 -15.203 1 96.12 202 GLU B O 1
ATOM 3656 N N . ARG B 1 203 ? 9.508 -27.656 -15.148 1 97.19 203 ARG B N 1
ATOM 3657 C CA . ARG B 1 203 ? 10.383 -26.891 -16.031 1 97.19 203 ARG B CA 1
ATOM 3658 C C . ARG B 1 203 ? 11.656 -26.469 -15.312 1 97.19 203 ARG B C 1
ATOM 3660 O O . ARG B 1 203 ? 12.75 -26.531 -15.883 1 97.19 203 ARG B O 1
ATOM 3667 N N . LEU B 1 204 ? 11.484 -26.062 -14.102 1 97.38 204 LEU B N 1
ATOM 3668 C CA . LEU B 1 204 ? 12.648 -25.688 -13.32 1 97.38 204 LEU B CA 1
ATOM 3669 C C . LEU B 1 204 ? 13.641 -26.844 -13.219 1 97.38 204 LEU B C 1
ATOM 3671 O O . LEU B 1 204 ? 14.852 -26.625 -13.266 1 97.38 204 LEU B O 1
ATOM 3675 N N . ALA B 1 205 ? 13.133 -28.016 -13.102 1 95.5 205 ALA B N 1
ATOM 3676 C CA . ALA B 1 205 ? 13.969 -29.219 -13.008 1 95.5 205 ALA B CA 1
ATOM 3677 C C . ALA B 1 205 ? 14.766 -29.438 -14.289 1 95.5 205 ALA B C 1
ATOM 3679 O O . ALA B 1 205 ? 15.789 -30.109 -14.281 1 95.5 205 ALA B O 1
ATOM 3680 N N . GLU B 1 206 ? 14.336 -28.859 -15.344 1 95.94 206 GLU B N 1
ATOM 3681 C CA . GLU B 1 206 ? 15 -28.984 -16.641 1 95.94 206 GLU B CA 1
ATOM 3682 C C . GLU B 1 206 ? 15.828 -27.734 -16.938 1 95.94 206 GLU B C 1
ATOM 3684 O O . GLU B 1 206 ? 16.328 -27.578 -18.062 1 95.94 206 GLU B O 1
ATOM 3689 N N . GLY B 1 207 ? 15.867 -26.844 -16 1 95.88 207 GLY B N 1
ATOM 3690 C CA . GLY B 1 207 ? 16.672 -25.641 -16.172 1 95.88 207 GLY B CA 1
ATOM 3691 C C . GLY B 1 207 ? 15.938 -24.547 -16.938 1 95.88 207 GLY B C 1
ATOM 3692 O O . GLY B 1 207 ? 16.562 -23.625 -17.469 1 95.88 207 GLY B O 1
ATOM 3693 N N . LYS B 1 208 ? 14.641 -24.672 -17.031 1 97.5 208 LYS B N 1
ATOM 3694 C CA . LYS B 1 208 ? 13.828 -23.688 -17.75 1 97.5 208 LYS B CA 1
ATOM 3695 C C . LYS B 1 208 ? 13.023 -22.828 -16.781 1 97.5 208 LYS B C 1
ATOM 3697 O O . LYS B 1 208 ? 12.672 -23.266 -15.68 1 97.5 208 LYS B O 1
ATOM 3702 N N . ILE B 1 209 ? 12.734 -21.609 -17.203 1 97.81 209 ILE B N 1
ATOM 3703 C CA . ILE B 1 209 ? 11.93 -20.719 -16.375 1 97.81 209 ILE B CA 1
ATOM 3704 C C . ILE B 1 209 ? 10.453 -21.031 -16.578 1 97.81 209 ILE B C 1
ATOM 3706 O O . ILE B 1 209 ? 10.078 -21.719 -17.531 1 97.81 209 ILE B O 1
ATOM 3710 N N . PRO B 1 210 ? 9.594 -20.531 -15.742 1 98.69 210 PRO B N 1
ATOM 3711 C CA . PRO B 1 210 ? 8.156 -20.797 -15.891 1 98.69 210 PRO B CA 1
ATOM 3712 C C . PRO B 1 210 ? 7.609 -20.312 -17.234 1 98.69 210 PRO B C 1
ATOM 3714 O O . PRO B 1 210 ? 8.055 -19.297 -17.75 1 98.69 210 PRO B O 1
ATOM 3717 N N . ALA B 1 211 ? 6.633 -21.047 -17.688 1 98.75 211 ALA B N 1
ATOM 3718 C CA . ALA B 1 211 ? 6.078 -20.781 -19 1 98.75 211 ALA B CA 1
ATOM 3719 C C . ALA B 1 211 ? 5.473 -19.391 -19.078 1 98.75 211 ALA B C 1
ATOM 3721 O O . ALA B 1 211 ? 5.625 -18.688 -20.094 1 98.75 211 ALA B O 1
ATOM 3722 N N . CYS B 1 212 ? 4.789 -18.984 -18.062 1 98.81 212 CYS B N 1
ATOM 3723 C CA . CYS B 1 212 ? 4.148 -17.672 -18.062 1 98.81 212 CYS B CA 1
ATOM 3724 C C . CYS B 1 212 ? 5.188 -16.562 -18.078 1 98.81 212 CYS B C 1
ATOM 3726 O O . CYS B 1 212 ? 4.957 -15.492 -18.656 1 98.81 212 CYS B O 1
ATOM 3728 N N . VAL B 1 213 ? 6.285 -16.812 -17.391 1 98.81 213 VAL B N 1
ATOM 3729 C CA . VAL B 1 213 ? 7.379 -15.852 -17.375 1 98.81 213 VAL B CA 1
ATOM 3730 C C . VAL B 1 213 ? 7.941 -15.68 -18.781 1 98.81 213 VAL B C 1
ATOM 3732 O O . VAL B 1 213 ? 8.102 -14.547 -19.266 1 98.81 213 VAL B O 1
ATOM 3735 N N . GLU B 1 214 ? 8.242 -16.766 -19.406 1 98.5 214 GLU B N 1
ATOM 3736 C CA . GLU B 1 214 ? 8.766 -16.734 -20.766 1 98.5 214 GLU B CA 1
ATOM 3737 C C . GLU B 1 214 ? 7.797 -16.031 -21.719 1 98.5 214 GLU B C 1
ATOM 3739 O O . GLU B 1 214 ? 8.203 -15.203 -22.531 1 98.5 214 GLU B O 1
ATOM 3744 N N . ALA B 1 215 ? 6.559 -16.297 -21.562 1 98.69 215 ALA B N 1
ATOM 3745 C CA . ALA B 1 215 ? 5.539 -15.773 -22.469 1 98.69 215 ALA B CA 1
ATOM 3746 C C . ALA B 1 215 ? 5.285 -14.289 -22.203 1 98.69 215 ALA B C 1
ATOM 3748 O O . ALA B 1 215 ? 4.711 -13.594 -23.047 1 98.69 215 ALA B O 1
ATOM 3749 N N . SER B 1 216 ? 5.699 -13.773 -21.062 1 98.44 216 SER B N 1
ATOM 3750 C CA . SER B 1 216 ? 5.348 -12.422 -20.641 1 98.44 216 SER B CA 1
ATOM 3751 C C . SER B 1 216 ? 6.176 -11.375 -21.375 1 98.44 216 SER B C 1
ATOM 3753 O O . SER B 1 216 ? 5.859 -10.18 -21.328 1 98.44 216 SER B O 1
ATOM 3755 N N . GLU B 1 217 ? 7.242 -11.828 -21.969 1 96.06 217 GLU B N 1
ATOM 3756 C CA . GLU B 1 217 ? 8.148 -10.914 -22.672 1 96.06 217 GLU B CA 1
ATOM 3757 C C . GLU B 1 217 ? 8.625 -9.797 -21.75 1 96.06 217 GLU B C 1
ATOM 3759 O O . GLU B 1 217 ? 8.531 -8.617 -22.094 1 96.06 217 GLU B O 1
ATOM 3764 N N . GLY B 1 218 ? 9 -10.18 -20.625 1 96.94 218 GLY B N 1
ATOM 3765 C CA . GLY B 1 218 ? 9.594 -9.242 -19.688 1 96.94 218 GLY B CA 1
ATOM 3766 C C . GLY B 1 218 ? 8.602 -8.695 -18.672 1 96.94 218 GLY B C 1
ATOM 3767 O O . GLY B 1 218 ? 8.969 -7.93 -17.781 1 96.94 218 GLY B O 1
ATOM 3768 N N . GLY B 1 219 ? 7.352 -9.086 -18.734 1 98.5 219 GLY B N 1
ATOM 3769 C CA . GLY B 1 219 ? 6.32 -8.594 -17.828 1 98.5 219 GLY B CA 1
ATOM 3770 C C . GLY B 1 219 ? 6.34 -9.273 -16.484 1 98.5 219 GLY B C 1
ATOM 3771 O O . GLY B 1 219 ? 5.836 -8.727 -15.5 1 98.5 219 GLY B O 1
ATOM 3772 N N . ILE B 1 220 ? 6.816 -10.453 -16.469 1 98.88 220 ILE B N 1
ATOM 3773 C CA . ILE B 1 220 ? 6.984 -11.211 -15.234 1 98.88 220 ILE B CA 1
ATOM 3774 C C . ILE B 1 220 ? 8.461 -11.539 -15.031 1 98.88 220 ILE B C 1
ATOM 3776 O O . ILE B 1 220 ? 9.117 -12.062 -15.938 1 98.88 220 ILE B O 1
ATOM 3780 N N . ILE B 1 221 ? 8.969 -11.211 -13.922 1 98.88 221 ILE B N 1
ATOM 3781 C CA . ILE B 1 221 ? 10.344 -11.523 -13.57 1 98.88 221 ILE B CA 1
ATOM 3782 C C . ILE B 1 221 ? 10.367 -12.648 -12.531 1 98.88 221 ILE B C 1
ATOM 3784 O O . ILE B 1 221 ? 9.633 -12.602 -11.539 1 98.88 221 ILE B O 1
ATOM 3788 N N . PHE B 1 222 ? 11.125 -13.594 -12.93 1 98.69 222 PHE B N 1
ATOM 3789 C CA . PHE B 1 222 ? 11.32 -14.758 -12.078 1 98.69 222 PHE B CA 1
ATOM 3790 C C . PHE B 1 222 ? 12.727 -14.781 -11.5 1 98.69 222 PHE B C 1
ATOM 3792 O O . PHE B 1 222 ? 13.688 -14.422 -12.18 1 98.69 222 PHE B O 1
ATOM 3799 N N . GLY B 1 223 ? 12.805 -15.195 -10.102 1 98.31 223 GLY B N 1
ATOM 3800 C CA . GLY B 1 223 ? 14.141 -15.305 -9.547 1 98.31 223 GLY B CA 1
ATOM 3801 C C . GLY B 1 223 ? 14.156 -15.734 -8.086 1 98.31 223 GLY B C 1
ATOM 3802 O O . GLY B 1 223 ? 13.102 -16.031 -7.516 1 98.31 223 GLY B O 1
ATOM 3803 N N . ASP B 1 224 ? 15.391 -15.836 -7.578 1 98.5 224 ASP B N 1
ATOM 3804 C CA . ASP B 1 224 ? 15.617 -16.234 -6.195 1 98.5 224 ASP B CA 1
ATOM 3805 C C . ASP B 1 224 ? 15.633 -15.031 -5.266 1 98.5 224 ASP B C 1
ATOM 3807 O O . ASP B 1 224 ? 16.578 -14.234 -5.293 1 98.5 224 ASP B O 1
ATOM 3811 N N . LEU B 1 225 ? 14.703 -14.945 -4.395 1 98.38 225 LEU B N 1
ATOM 3812 C CA . LEU B 1 225 ? 14.562 -13.812 -3.48 1 98.38 225 LEU B CA 1
ATOM 3813 C C . LEU B 1 225 ? 15.68 -13.805 -2.441 1 98.38 225 LEU B C 1
ATOM 3815 O O . LEU B 1 225 ? 16 -12.758 -1.886 1 98.38 225 LEU B O 1
ATOM 3819 N N . ASP B 1 226 ? 16.25 -14.93 -2.205 1 97.44 226 ASP B N 1
ATOM 3820 C CA . ASP B 1 226 ? 17.281 -15.039 -1.167 1 97.44 226 ASP B CA 1
ATOM 3821 C C . ASP B 1 226 ? 18.672 -14.727 -1.728 1 97.44 226 ASP B C 1
ATOM 3823 O O . ASP B 1 226 ? 19.641 -14.648 -0.978 1 97.44 226 ASP B O 1
ATOM 3827 N N . ASP B 1 227 ? 18.75 -14.578 -3.035 1 97.62 227 ASP B N 1
ATOM 3828 C CA . ASP B 1 227 ? 20 -14.18 -3.674 1 97.62 227 ASP B CA 1
ATOM 3829 C C . ASP B 1 227 ? 20 -12.68 -3.969 1 97.62 227 ASP B C 1
ATOM 3831 O O . ASP B 1 227 ? 19.375 -12.227 -4.918 1 97.62 227 ASP B O 1
ATOM 3835 N N . PRO B 1 228 ? 20.781 -11.953 -3.273 1 96.06 228 PRO B N 1
ATOM 3836 C CA . PRO B 1 228 ? 20.766 -10.492 -3.449 1 96.06 228 PRO B CA 1
ATOM 3837 C C . PRO B 1 228 ? 21.25 -10.062 -4.832 1 96.06 228 PRO B C 1
ATOM 3839 O O . PRO B 1 228 ? 21.016 -8.93 -5.25 1 96.06 228 PRO B O 1
ATOM 3842 N N . ASP B 1 229 ? 21.922 -10.961 -5.52 1 96 229 ASP B N 1
ATOM 3843 C CA . ASP B 1 229 ? 22.484 -10.609 -6.82 1 96 229 ASP B CA 1
ATOM 3844 C C . ASP B 1 229 ? 21.578 -11.086 -7.953 1 96 229 ASP B C 1
ATOM 3846 O O . ASP B 1 229 ? 21.875 -10.844 -9.125 1 96 229 ASP B O 1
ATOM 3850 N N . SER B 1 230 ? 20.469 -11.703 -7.609 1 97.25 230 SER B N 1
ATOM 3851 C CA . SER B 1 230 ? 19.547 -12.18 -8.633 1 97.25 230 SER B CA 1
ATOM 3852 C C . SER B 1 230 ? 18.859 -11.023 -9.344 1 97.25 230 SER B C 1
ATOM 3854 O O . SER B 1 230 ? 18.797 -9.914 -8.812 1 97.25 230 SER B O 1
ATOM 3856 N N . GLU B 1 231 ? 18.406 -11.289 -10.516 1 97.06 231 GLU B N 1
ATOM 3857 C CA . GLU B 1 231 ? 17.703 -10.273 -11.297 1 97.06 231 GLU B CA 1
ATOM 3858 C C . GLU B 1 231 ? 16.453 -9.773 -10.555 1 97.06 231 GLU B C 1
ATOM 3860 O O . GLU B 1 231 ? 16.172 -8.578 -10.547 1 97.06 231 GLU B O 1
ATOM 3865 N N . ILE B 1 232 ? 15.766 -10.688 -9.961 1 98.56 232 ILE B N 1
ATOM 3866 C CA . ILE B 1 232 ? 14.539 -10.305 -9.266 1 98.56 232 ILE B CA 1
ATOM 3867 C C . ILE B 1 232 ? 14.859 -9.336 -8.133 1 98.56 232 ILE B C 1
ATOM 3869 O O . ILE B 1 232 ? 14.117 -8.383 -7.895 1 98.56 232 ILE B O 1
ATOM 3873 N N . ARG B 1 233 ? 15.953 -9.516 -7.43 1 98.5 233 ARG B N 1
ATOM 3874 C CA . ARG B 1 233 ? 16.359 -8.625 -6.344 1 98.5 233 ARG B CA 1
ATOM 3875 C C . ARG B 1 233 ? 16.766 -7.258 -6.875 1 98.5 233 ARG B C 1
ATOM 3877 O O . ARG B 1 233 ? 16.484 -6.234 -6.242 1 98.5 233 ARG B O 1
ATOM 3884 N N . LYS B 1 234 ? 17.375 -7.258 -7.973 1 98.5 234 LYS B N 1
ATOM 3885 C CA . LYS B 1 234 ? 17.703 -5.984 -8.609 1 98.5 234 LYS B CA 1
ATOM 3886 C C . LYS B 1 234 ? 16.453 -5.203 -8.969 1 98.5 234 LYS B C 1
ATOM 3888 O O . LYS B 1 234 ? 16.359 -4 -8.703 1 98.5 234 LYS B O 1
ATOM 3893 N N . VAL B 1 235 ? 15.508 -5.879 -9.516 1 98.81 235 VAL B N 1
ATOM 3894 C CA . VAL B 1 235 ? 14.258 -5.258 -9.93 1 98.81 235 VAL B CA 1
ATOM 3895 C C . VAL B 1 235 ? 13.516 -4.723 -8.711 1 98.81 235 VAL B C 1
ATOM 3897 O O . VAL B 1 235 ? 12.992 -3.607 -8.734 1 98.81 235 VAL B O 1
ATOM 3900 N N . LEU B 1 236 ? 13.531 -5.473 -7.668 1 98.69 236 LEU B N 1
ATOM 3901 C CA . LEU B 1 236 ? 12.844 -5.07 -6.445 1 98.69 236 LEU B CA 1
ATOM 3902 C C . LEU B 1 236 ? 13.531 -3.857 -5.816 1 98.69 236 LEU B C 1
ATOM 3904 O O . LEU B 1 236 ? 12.867 -2.986 -5.254 1 98.69 236 LEU B O 1
ATOM 3908 N N . LYS B 1 237 ? 14.812 -3.809 -5.922 1 98.12 237 LYS B N 1
ATOM 3909 C CA . LYS B 1 237 ? 15.578 -2.688 -5.391 1 98.12 237 LYS B CA 1
ATOM 3910 C C . LYS B 1 237 ? 15.266 -1.397 -6.141 1 98.12 237 LYS B C 1
ATOM 3912 O O . LYS B 1 237 ? 15.242 -0.317 -5.551 1 98.12 237 LYS B O 1
ATOM 3917 N N . GLU B 1 238 ? 14.914 -1.534 -7.371 1 97.88 238 GLU B N 1
ATOM 3918 C CA . GLU B 1 238 ? 14.797 -0.37 -8.242 1 97.88 238 GLU B CA 1
ATOM 3919 C C . GLU B 1 238 ? 13.336 0.076 -8.367 1 97.88 238 GLU B C 1
ATOM 3921 O O . GLU B 1 238 ? 13.055 1.157 -8.883 1 97.88 238 GLU B O 1
ATOM 3926 N N . ASN B 1 239 ? 12.438 -0.783 -7.898 1 98 239 ASN B N 1
ATOM 3927 C CA . ASN B 1 239 ? 11.023 -0.491 -8.102 1 98 239 ASN B CA 1
ATOM 3928 C C . ASN B 1 239 ? 10.227 -0.646 -6.812 1 98 239 ASN B C 1
ATOM 3930 O O . ASN B 1 239 ? 10.469 -1.57 -6.035 1 98 239 ASN B O 1
ATOM 3934 N N . TYR B 1 240 ? 9.297 0.299 -6.609 1 97.19 240 TYR B N 1
ATOM 3935 C CA . TYR B 1 240 ? 8.32 0.1 -5.543 1 97.19 240 TYR B CA 1
ATOM 3936 C C . TYR B 1 240 ? 7.316 -0.979 -5.926 1 97.19 240 TYR B C 1
ATOM 3938 O O . TYR B 1 240 ? 6.816 -1.001 -7.051 1 97.19 240 TYR B O 1
ATOM 3946 N N . THR B 1 241 ? 7.094 -1.871 -4.984 1 98.31 241 THR B N 1
ATOM 3947 C CA . THR B 1 241 ? 6.156 -2.959 -5.23 1 98.31 241 THR B CA 1
ATOM 3948 C C . THR B 1 241 ? 5.168 -3.094 -4.078 1 98.31 241 THR B C 1
ATOM 3950 O O . THR B 1 241 ? 5.461 -2.686 -2.951 1 98.31 241 THR B O 1
ATOM 3953 N N . ILE B 1 242 ? 4.012 -3.59 -4.457 1 97.06 242 ILE B N 1
ATOM 3954 C CA . ILE B 1 242 ? 3.027 -3.963 -3.447 1 97.06 242 ILE B CA 1
ATOM 3955 C C . ILE B 1 242 ? 2.723 -5.453 -3.551 1 97.06 242 ILE B C 1
ATOM 3957 O O . ILE B 1 242 ? 3.055 -6.094 -4.551 1 97.06 242 ILE B O 1
ATOM 3961 N N . ARG B 1 243 ? 2.211 -6 -2.477 1 97.19 243 ARG B N 1
ATOM 3962 C CA . ARG B 1 243 ? 1.823 -7.406 -2.4 1 97.19 243 ARG B CA 1
ATOM 3963 C C . ARG B 1 243 ? 0.378 -7.551 -1.938 1 97.19 243 ARG B C 1
ATOM 3965 O O . ARG B 1 243 ? -0.212 -6.602 -1.42 1 97.19 243 ARG B O 1
ATOM 3972 N N . ARG B 1 244 ? -0.119 -8.742 -2.191 1 97.38 244 ARG B N 1
ATOM 3973 C CA . ARG B 1 244 ? -1.524 -8.969 -1.868 1 97.38 244 ARG B CA 1
ATOM 3974 C C . ARG B 1 244 ? -1.688 -9.391 -0.413 1 97.38 244 ARG B C 1
ATOM 3976 O O . ARG B 1 244 ? -1 -10.305 0.055 1 97.38 244 ARG B O 1
ATOM 3983 N N . LYS B 1 245 ? -2.576 -8.703 0.303 1 96.5 245 LYS B N 1
ATOM 3984 C CA . LYS B 1 245 ? -3.094 -9.086 1.615 1 96.5 245 LYS B CA 1
ATOM 3985 C C . LYS B 1 245 ? -1.957 -9.352 2.598 1 96.5 245 LYS B C 1
ATOM 3987 O O . LYS B 1 245 ? -1.947 -10.383 3.273 1 96.5 245 LYS B O 1
ATOM 3992 N N . VAL B 1 246 ? -1.057 -8.445 2.74 1 94.69 246 VAL B N 1
ATOM 3993 C CA . VAL B 1 246 ? 0.13 -8.609 3.572 1 94.69 246 VAL B CA 1
ATOM 3994 C C . VAL B 1 246 ? -0.275 -8.688 5.043 1 94.69 246 VAL B C 1
ATOM 3996 O O . VAL B 1 246 ? 0.416 -9.305 5.852 1 94.69 246 VAL B O 1
ATOM 3999 N N . ASP B 1 247 ? -1.387 -8.172 5.355 1 92.62 247 ASP B N 1
ATOM 4000 C CA . ASP B 1 247 ? -1.839 -8.102 6.742 1 92.62 247 ASP B CA 1
ATOM 4001 C C . ASP B 1 247 ? -2.178 -9.484 7.281 1 92.62 247 ASP B C 1
ATOM 4003 O O . ASP B 1 247 ? -2.27 -9.68 8.492 1 92.62 247 ASP B O 1
ATOM 4007 N N . LEU B 1 248 ? -2.27 -10.414 6.391 1 95.88 248 LEU B N 1
ATOM 4008 C CA . LEU B 1 248 ? -2.678 -11.75 6.82 1 95.88 248 LEU B CA 1
ATOM 4009 C C . LEU B 1 248 ? -1.471 -12.562 7.273 1 95.88 248 LEU B C 1
ATOM 4011 O O . LEU B 1 248 ? -1.625 -13.672 7.789 1 95.88 248 LEU B O 1
ATOM 4015 N N . GLY B 1 249 ? -0.292 -12.109 7 1 95.56 249 GLY B N 1
ATOM 4016 C CA . GLY B 1 249 ? 0.904 -12.727 7.551 1 95.56 249 GLY B CA 1
ATOM 4017 C C . GLY B 1 249 ? 1.369 -13.938 6.766 1 95.56 249 GLY B C 1
ATOM 4018 O O . GLY B 1 249 ? 2.186 -14.719 7.25 1 95.56 249 GLY B O 1
ATOM 4019 N N . THR B 1 250 ? 0.817 -14.109 5.52 1 97.81 250 THR B N 1
ATOM 4020 C CA . THR B 1 250 ? 1.194 -15.273 4.727 1 97.81 250 THR B CA 1
ATOM 4021 C C . THR B 1 250 ? 2.555 -15.062 4.066 1 97.81 250 THR B C 1
ATOM 4023 O O . THR B 1 250 ? 3.172 -16.016 3.584 1 97.81 250 THR B O 1
ATOM 4026 N N . ASN B 1 251 ? 2.971 -13.82 3.938 1 97.06 251 ASN B N 1
ATOM 4027 C CA . ASN B 1 251 ? 4.215 -13.43 3.279 1 97.06 251 ASN B CA 1
ATOM 4028 C C . ASN B 1 251 ? 4.262 -13.93 1.836 1 97.06 251 ASN B C 1
ATOM 4030 O O . ASN B 1 251 ? 5.125 -14.734 1.48 1 97.06 251 ASN B O 1
ATOM 4034 N N . PRO B 1 252 ? 3.357 -13.375 0.983 1 98.12 252 PRO B N 1
ATOM 4035 C CA . PRO B 1 252 ? 3.295 -13.789 -0.42 1 98.12 252 PRO B CA 1
ATOM 4036 C C . PRO B 1 252 ? 4.578 -13.477 -1.186 1 98.12 252 PRO B C 1
ATOM 4038 O O . PRO B 1 252 ? 5.207 -12.445 -0.948 1 98.12 252 PRO B O 1
ATOM 4041 N N . SER B 1 253 ? 4.965 -14.359 -2.111 1 98.5 253 SER B N 1
ATOM 4042 C CA . SER B 1 253 ? 6.23 -14.219 -2.822 1 98.5 253 SER B CA 1
ATOM 4043 C C . SER B 1 253 ? 6.016 -13.672 -4.23 1 98.5 253 SER B C 1
ATOM 4045 O O . SER B 1 253 ? 6.848 -13.875 -5.113 1 98.5 253 SER B O 1
ATOM 4047 N N . VAL B 1 254 ? 4.855 -13.094 -4.453 1 98.81 254 VAL B N 1
ATOM 4048 C CA . VAL B 1 254 ? 4.57 -12.398 -5.703 1 98.81 254 VAL B CA 1
ATOM 4049 C C . VAL B 1 254 ? 4.445 -10.898 -5.438 1 98.81 254 VAL B C 1
ATOM 4051 O O . VAL B 1 254 ? 3.678 -10.477 -4.57 1 98.81 254 VAL B O 1
ATOM 4054 N N . TYR B 1 255 ? 5.207 -10.156 -6.156 1 98.81 255 TYR B N 1
ATOM 4055 C CA . TYR B 1 255 ? 5.277 -8.711 -6.023 1 98.81 255 TYR B CA 1
ATOM 4056 C C . TYR B 1 255 ? 4.75 -8.023 -7.277 1 98.81 255 TYR B C 1
ATOM 4058 O O . TYR B 1 255 ? 4.961 -8.508 -8.391 1 98.81 255 TYR B O 1
ATOM 4066 N N . TYR B 1 256 ? 4.117 -6.855 -7.105 1 98.75 256 TYR B N 1
ATOM 4067 C CA . TYR B 1 256 ? 3.561 -6.109 -8.227 1 98.75 256 TYR B CA 1
ATOM 4068 C C . TYR B 1 256 ? 4.176 -4.719 -8.32 1 98.75 256 TYR B C 1
ATOM 4070 O O . TYR B 1 256 ? 4.062 -3.92 -7.387 1 98.75 256 TYR B O 1
ATOM 4078 N N . ILE B 1 257 ? 4.844 -4.473 -9.383 1 98.44 257 ILE B N 1
ATOM 4079 C CA . ILE B 1 257 ? 5.254 -3.1 -9.656 1 98.44 257 ILE B CA 1
ATOM 4080 C C . ILE B 1 257 ? 4.043 -2.275 -10.086 1 98.44 257 ILE B C 1
ATOM 4082 O O . ILE B 1 257 ? 3.338 -2.643 -11.031 1 98.44 257 ILE B O 1
ATOM 4086 N N . VAL B 1 258 ? 3.82 -1.239 -9.414 1 94.75 258 VAL B N 1
ATOM 4087 C CA . VAL B 1 258 ? 2.658 -0.417 -9.734 1 94.75 258 VAL B CA 1
ATOM 4088 C C . VAL B 1 258 ? 3.115 0.946 -10.25 1 94.75 258 VAL B C 1
ATOM 4090 O O . VAL B 1 258 ? 4.227 1.389 -9.953 1 94.75 258 VAL B O 1
#

Solvent-accessible surface area (backbone atoms only — not comparable to full-atom values): 29515 Å² total; per-residue (Å²): 143,80,76,84,79,71,79,80,71,66,84,73,71,72,79,72,69,76,81,74,79,79,69,81,75,71,78,69,72,70,76,73,65,75,77,68,73,80,60,76,72,52,94,56,36,63,81,55,60,26,54,32,40,35,36,37,51,86,63,47,82,49,70,64,51,51,45,42,20,38,48,43,39,28,42,59,50,38,50,34,70,47,75,74,96,58,34,55,46,44,54,50,71,46,40,45,67,76,60,36,63,87,61,83,55,98,63,51,15,48,66,55,66,73,34,68,41,84,42,55,54,38,42,29,77,46,46,47,27,37,72,54,27,90,68,54,17,33,40,68,47,86,33,34,49,45,42,75,38,73,89,46,40,81,45,81,55,46,35,45,72,43,34,92,76,67,34,50,18,58,29,90,45,73,42,67,88,38,34,92,65,77,33,89,91,32,72,66,70,56,54,46,29,67,45,52,46,52,75,40,52,72,39,22,53,65,46,37,73,37,52,34,37,66,51,32,74,74,24,32,40,68,32,26,65,74,37,78,83,28,67,39,34,50,51,28,37,76,32,60,62,50,62,57,64,62,89,71,64,29,52,55,31,39,34,31,35,118,146,80,78,82,80,75,79,77,74,73,80,77,72,74,79,71,72,77,80,77,76,82,69,81,76,70,76,72,72,72,76,73,64,76,76,65,70,80,59,79,74,50,95,56,36,64,80,56,61,26,54,34,40,36,36,37,52,87,63,48,83,49,72,65,50,52,46,42,19,38,48,41,41,29,41,59,50,37,50,35,68,47,77,74,97,59,34,55,45,44,55,49,70,45,42,44,67,75,58,36,64,86,60,83,56,98,60,52,14,47,66,55,66,73,34,69,40,86,44,54,53,38,42,30,76,46,45,47,26,37,74,54,26,88,67,53,17,32,40,68,48,85,32,35,50,43,42,76,38,73,90,48,41,81,46,82,55,46,35,45,72,43,33,91,76,67,35,50,18,57,30,89,46,72,40,64,88,37,33,92,65,76,34,87,91,33,73,66,70,55,55,46,30,68,46,52,46,52,78,40,54,73,38,24,52,66,46,38,73,37,52,34,37,66,51,32,74,74,25,34,40,67,31,26,66,75,36,78,83,27,68,40,36,49,51,29,37,75,33,60,62,49,60,56,62,61,88,73,64,29,51,55,31,40,35,32,35,116

pLDDT: mean 86.07, std 24.16, range [24.27, 98.94]

Radius of gyration: 33.11 Å; Cα contacts (8 Å, |Δi|>4): 897; chains: 2; bounding box: 67×112×106 Å

Organism: Desulfohalobium retbaense (strain ATCC 49708 / DSM 5692 / JCM 16813 / HR100) (NCBI:txid485915)

Foldseek 3Di:
DPPDPPDPPPDPPDDPPPPPDPPDPPPCPPPPPPPPPPPPLDPQFDDAQAKFKEFAVVLPQDPVLQVLLVCLQCAQAVQFQDDDPQHFPAKDKDADCLQAVVDDDPCDDPSRRPDIDIDHALLFQQQQLQVQQPQSQWDADSRSFIDGNQVSFQLPCSSCVRGPRNFKGAAQAFRNVRGPDHNPVHDGHHHRGMDYHRQPNVQSSNNHGRRSCVSSVNRMDMDHPVDCPIPVNVVPVVADWDHHPVVVVRHGRYTYGD/DPDDPPDPPPDPPDDPDDPPPPPDPPPCPVPPPPPPPPPPLDPQFDDAQAKFKEFAVVLPQDPVLQVLLVCLQCAQAVQFQDDDPQHQPAKDKDADCLQAVVDDDPCDDPSRRPDIDIDHALLFQQQQLQVQQPQSQWDADSRSFIDGDQVSFQLPCSSCVRGPRNFKGAAQAFRNVRGPDHNPVHDGHHHRGMDYHRQPNVQSSNNHGRRSCVSSVNRMDMDHPVDCPIPVNVVPVVADWDHHPVVVVRHGRYTYGD

Sequence (516 aa):
MDNTRRKFLKIAGMAAAVGMGSGVAGSAVASYKPHLSKHEQRKEALEGKRWGLVIDTRKFKSHKDFERCIEACHKIHNVPEIEGNKEVKWIWTDHFAHVFPGQPNPYLAERLENQEFLLLCNHCDNPPCVRVCPTRATFQREDGIVMMDFHRCIGCRYCMAGCPFGARSFNFGDPRPHIEEENTEFPARMKGVVEKCNLCAERLAEGKIPACVEASEGGIIFGDLDDPDSEIRKVLKENYTIRRKVDLGTNPSVYYIVMDNTRRKFLKIAGMAAAVGMGSGVAGSAVASYKPHLSKHEQRKEALEGKRWGLVIDTRKFKSHKDFERCIEACHKIHNVPEIEGNKEVKWIWTDHFAHVFPGQPNPYLAERLENQEFLLLCNHCDNPPCVRVCPTRATFQREDGIVMMDFHRCIGCRYCMAGCPFGARSFNFGDPRPHIEEENTEFPARMKGVVEKCNLCAERLAEGKIPACVEASEGGIIFGDLDDPDSEIRKVLKENYTIRRKVDLGTNPSVYYIV

Nearest PDB structures (foldseek):
  6cz8-assembly2_B  TM=7.976E-01  e=1.792E-18  Shewanella sp. ANA-3
  2vpw-assembly1_B  TM=8.278E-01  e=2.605E-15  Thermus thermophilus HB27
  6lod-assembly1_B  TM=7.888E-01  e=4.988E-14  Roseiflexus castenholzii DSM 13941
  8x2j-assembly1_B  TM=7.832E-01  e=2.112E-13  Chloroflexus aurantiacus J-10-fl
  6btm-assembly1_B  TM=7.466E-01  e=1.864E-14  Flavobacterium johnsoniae UW101